Protein AF-A0A948B5E3-F1 (afdb_monomer_lite)

Sequence (560 aa):
MSPSAGPDILNFFEKRWRGAGVTIDPRTVNKNKPWPNALARTWRALGRATGRIPGGGRLARALTRAWLAYRSDVPVIVISGSSGKTTTCLLLQSLLAERFEVFGTRDNDNLDCHQHRHVLRLGFRRRRRQALVLEAGIQSTLNSARWNAAVVSDVLILTTIGHTHLQWLRDREGVFEQKRALLGGLKAGGTLLVNADDAFLRTLRGDTRAVTFGVEEEADFRAAGLEADALGVRFDMVRGGRVLARIECGLLGRHYVYPLLAAAACALLLELDADAIRQGLGQFCPAPSRVSVRREHGWTILDDTYSSNPEAAWAALEAMYLLEGRKIAVLGSMLELGERGPELHRDLGRRLARAFPDLHRLFGYAPLSEFILQGAVEAGFPRERTFQTDSKFELLSRLDDVLQAGDVVLVKGSNELALGDVVRRLGSPWFITPLDAMPSPRAVGAVGAYRIRDRRHAGIDLPAEPGTPVRAMADGTIEYAGRDGPYGRVIRIRHFTNTVSVYAHLDAILCRRGPVVMGQVIGRSGRTGIPTGLGDYDYPHLHVELRVNGVPQDPSTYWD

pLDDT: mean 83.16, std 17.23, range [22.97, 98.5]

Structure (mmCIF, N/CA/C/O backbone):
data_AF-A0A948B5E3-F1
#
_entry.id   AF-A0A948B5E3-F1
#
loop_
_atom_site.group_PDB
_atom_site.id
_atom_site.type_symbol
_atom_site.label_atom_id
_atom_site.label_alt_id
_atom_site.label_comp_id
_atom_site.label_asym_id
_atom_site.label_entity_id
_atom_site.label_seq_id
_atom_site.pdbx_PDB_ins_code
_atom_site.Cartn_x
_atom_site.Cartn_y
_atom_site.Cartn_z
_atom_site.occupancy
_atom_site.B_iso_or_equiv
_atom_site.auth_seq_id
_atom_site.auth_comp_id
_atom_site.auth_asym_id
_atom_site.auth_atom_id
_atom_site.pdbx_PDB_model_num
ATOM 1 N N . MET A 1 1 ? -28.996 26.344 27.707 1.00 25.39 1 MET A N 1
ATOM 2 C CA . MET A 1 1 ? -28.094 27.487 27.971 1.00 25.39 1 MET A CA 1
ATOM 3 C C . MET A 1 1 ? -26.838 27.306 27.131 1.00 25.39 1 MET A C 1
ATOM 5 O O . MET A 1 1 ? -26.156 26.306 27.297 1.00 25.39 1 MET A O 1
ATOM 9 N N . SER A 1 2 ? -26.587 28.185 26.158 1.00 22.97 2 SER A N 1
ATOM 10 C CA . SER A 1 2 ? -25.380 28.127 25.321 1.00 22.97 2 SER A CA 1
ATOM 11 C C . SER A 1 2 ? -24.144 28.499 26.151 1.00 22.97 2 SER A C 1
ATOM 13 O O . SER A 1 2 ? -24.188 29.552 26.790 1.00 22.97 2 SER A O 1
ATOM 15 N N . PRO A 1 3 ? -23.033 27.742 26.127 1.00 30.56 3 PRO A N 1
ATOM 16 C CA . PRO A 1 3 ? -21.810 28.194 26.770 1.00 30.56 3 PRO A CA 1
ATOM 17 C C . PRO A 1 3 ? -21.191 29.314 25.926 1.00 30.56 3 PRO A C 1
ATOM 19 O O . PRO A 1 3 ? -20.835 29.126 24.761 1.00 30.56 3 PRO A O 1
ATOM 22 N N . SER A 1 4 ? -21.081 30.499 26.516 1.00 32.44 4 SER A N 1
ATOM 23 C CA . SER A 1 4 ? -20.404 31.669 25.967 1.00 32.44 4 SER A CA 1
ATOM 24 C C . SER A 1 4 ? -18.883 31.459 25.941 1.00 32.44 4 SER A C 1
ATOM 26 O O . SER A 1 4 ? -18.162 31.975 26.788 1.00 32.44 4 SER A O 1
ATOM 28 N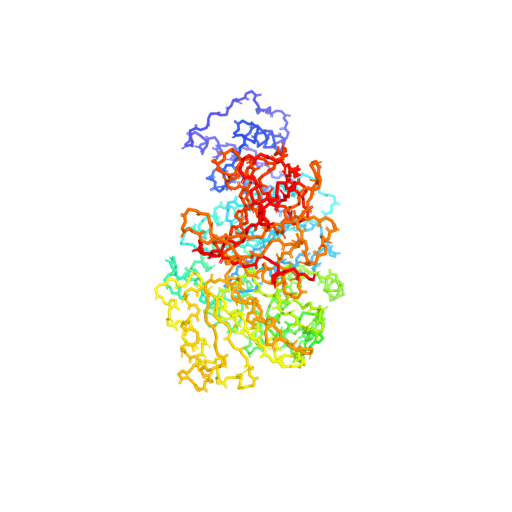 N . ALA A 1 5 ? -18.366 30.730 24.951 1.00 35.09 5 ALA A N 1
ATOM 29 C CA . ALA A 1 5 ? -16.924 30.553 24.719 1.00 35.09 5 ALA A CA 1
ATOM 30 C C . ALA A 1 5 ? -16.278 31.745 23.966 1.00 35.09 5 ALA A C 1
ATOM 32 O O . ALA A 1 5 ? -15.466 31.564 23.061 1.00 35.09 5 ALA A O 1
ATOM 33 N N . GLY A 1 6 ? -16.692 32.976 24.279 1.00 36.34 6 GLY A N 1
ATOM 34 C CA . GLY A 1 6 ? -16.311 34.191 23.542 1.00 36.34 6 GLY A CA 1
ATOM 35 C C . GLY A 1 6 ? -14.979 34.836 23.969 1.00 36.34 6 GLY A C 1
ATOM 36 O O . GLY A 1 6 ? -14.169 35.126 23.091 1.00 36.34 6 GLY A O 1
ATOM 37 N N . PRO A 1 7 ? -14.717 35.076 25.270 1.00 35.88 7 PRO A N 1
ATOM 38 C CA . PRO A 1 7 ? -13.573 35.903 25.688 1.00 35.88 7 PRO A CA 1
ATOM 39 C C . PRO A 1 7 ? -12.230 35.155 25.791 1.00 35.88 7 PRO A C 1
ATOM 41 O O . PRO A 1 7 ? -11.210 35.657 25.319 1.00 35.88 7 PRO A O 1
ATOM 44 N N . ASP A 1 8 ? -12.211 33.942 26.354 1.00 40.19 8 ASP A N 1
ATOM 45 C CA . ASP A 1 8 ? -10.954 33.236 26.672 1.00 40.19 8 ASP A CA 1
ATOM 46 C C . ASP A 1 8 ? -10.215 32.701 25.445 1.00 40.19 8 ASP A C 1
ATOM 48 O O . ASP A 1 8 ? -8.985 32.719 25.372 1.00 40.19 8 ASP A O 1
ATOM 52 N N . ILE A 1 9 ? -10.965 32.286 24.427 1.00 39.06 9 ILE A N 1
ATOM 53 C CA . ILE A 1 9 ? -10.403 31.834 23.157 1.00 39.06 9 ILE A CA 1
ATOM 54 C C . ILE A 1 9 ? -9.764 33.008 22.397 1.00 39.06 9 ILE A C 1
ATOM 56 O O . ILE A 1 9 ? -8.668 32.860 21.859 1.00 39.06 9 ILE A O 1
ATOM 60 N N . LEU A 1 10 ? -10.387 34.194 22.393 1.00 37.25 10 LEU A N 1
ATOM 61 C CA . LEU A 1 10 ? -9.821 35.392 21.756 1.00 37.25 10 LEU A CA 1
ATOM 62 C C . LEU A 1 10 ? -8.495 35.805 22.411 1.00 37.25 10 LEU A C 1
ATOM 64 O O . LEU A 1 10 ? -7.524 36.064 21.700 1.00 37.25 10 LEU A O 1
ATOM 68 N N . ASN A 1 11 ? -8.426 35.764 23.744 1.00 41.84 11 ASN A N 1
ATOM 69 C CA . ASN A 1 11 ? -7.204 36.046 24.501 1.00 41.84 11 ASN A CA 1
ATOM 70 C C . ASN A 1 11 ? -6.095 35.009 24.238 1.00 41.84 11 ASN A C 1
ATOM 72 O O . ASN A 1 11 ? -4.918 35.362 24.108 1.00 41.84 11 ASN A O 1
ATOM 76 N N . PHE A 1 12 ? -6.462 33.729 24.108 1.00 42.78 12 PHE A N 1
ATOM 77 C CA . PHE A 1 12 ? -5.533 32.658 23.738 1.00 42.78 12 PHE A CA 1
ATOM 78 C C . PHE A 1 12 ? -4.929 32.878 22.339 1.00 42.78 12 PHE A C 1
ATOM 80 O O . PHE A 1 12 ? -3.724 32.687 22.142 1.00 42.78 12 PHE A O 1
ATOM 87 N N . PHE A 1 13 ? -5.738 33.327 21.373 1.00 44.53 13 PHE A N 1
ATOM 88 C CA . PHE A 1 13 ? -5.291 33.590 20.004 1.00 44.53 13 PHE A CA 1
ATOM 89 C C . PHE A 1 13 ? -4.475 34.880 19.865 1.00 44.53 13 PHE A C 1
ATOM 91 O O . PHE A 1 13 ? -3.430 34.844 19.214 1.00 44.53 13 PHE A O 1
ATOM 98 N N . GLU A 1 14 ? -4.863 35.984 20.514 1.00 43.69 14 GLU A N 1
ATOM 99 C CA . GLU A 1 14 ? -4.081 37.233 20.495 1.00 43.69 14 GLU A CA 1
ATOM 100 C C . GLU A 1 14 ? -2.679 37.048 21.091 1.00 43.69 14 GLU A C 1
ATOM 102 O O . GLU A 1 14 ? -1.692 37.478 20.484 1.00 43.69 14 GLU A O 1
ATOM 107 N N . LYS A 1 15 ? -2.559 36.341 22.227 1.00 45.47 15 LYS A N 1
ATOM 108 C CA . LYS A 1 15 ? -1.251 36.033 22.833 1.00 45.47 15 LYS A CA 1
ATOM 109 C C . LYS A 1 15 ? -0.367 35.192 21.908 1.00 45.47 15 LYS A C 1
ATOM 111 O O . LYS A 1 15 ? 0.834 35.440 21.811 1.00 45.47 15 LYS A O 1
ATOM 116 N N . ARG A 1 16 ? -0.941 34.209 21.206 1.00 44.28 16 ARG A N 1
ATOM 117 C CA . ARG A 1 16 ? -0.178 33.270 20.365 1.00 44.28 16 ARG A CA 1
ATOM 118 C C . ARG A 1 16 ? 0.150 33.831 18.974 1.00 44.28 16 ARG A C 1
ATOM 120 O O . ARG A 1 16 ? 1.169 33.445 18.406 1.00 44.28 16 ARG A O 1
ATOM 127 N N . TRP A 1 17 ? -0.659 34.755 18.447 1.00 44.38 17 TRP A N 1
ATOM 128 C CA . TRP A 1 17 ? -0.398 35.465 17.185 1.00 44.38 17 TRP A CA 1
ATOM 129 C C . TRP A 1 17 ? 0.706 36.515 17.305 1.00 44.38 17 TRP A C 1
ATOM 131 O O . TRP A 1 17 ? 1.591 36.540 16.448 1.00 44.38 17 TRP A O 1
ATOM 141 N N . ARG A 1 18 ? 0.744 37.288 18.402 1.00 40.12 18 ARG A N 1
ATOM 142 C CA . ARG A 1 18 ? 1.868 38.206 18.674 1.00 40.12 18 ARG A CA 1
ATOM 143 C C . ARG A 1 18 ? 3.201 37.462 18.803 1.00 40.12 18 ARG A C 1
ATOM 145 O O . ARG A 1 18 ? 4.205 37.918 18.271 1.00 40.12 18 ARG A O 1
ATOM 152 N N . GLY A 1 19 ? 3.199 36.277 19.416 1.00 36.12 19 GLY A N 1
ATOM 153 C CA . GLY A 1 19 ? 4.393 35.429 19.533 1.00 36.12 19 GLY A CA 1
ATOM 154 C C . GLY A 1 19 ? 4.867 34.764 18.229 1.00 36.12 19 GLY A C 1
ATOM 155 O O . GLY A 1 19 ? 5.945 34.180 18.213 1.00 36.12 19 GLY A O 1
ATOM 156 N N . ALA A 1 20 ? 4.086 34.820 17.143 1.00 35.44 20 ALA A N 1
ATOM 157 C CA . ALA A 1 20 ? 4.414 34.194 15.857 1.00 35.44 20 ALA A CA 1
ATOM 158 C C . ALA A 1 20 ? 4.823 35.196 14.759 1.00 35.44 20 ALA A C 1
ATOM 160 O O . ALA A 1 20 ? 5.011 34.778 13.618 1.00 35.44 20 ALA A O 1
ATOM 161 N N . GLY A 1 21 ? 4.943 36.492 15.078 1.00 31.61 21 GLY A N 1
ATOM 162 C CA . GLY A 1 21 ? 5.344 37.534 14.121 1.00 31.61 21 GLY A CA 1
ATOM 163 C C . GLY A 1 21 ? 4.290 37.870 13.057 1.00 31.61 21 GLY A C 1
ATOM 164 O O . GLY A 1 21 ? 4.619 38.473 12.041 1.00 31.61 21 GLY A O 1
ATOM 165 N N . VAL A 1 22 ? 3.028 37.474 13.264 1.00 37.34 22 VAL A N 1
ATOM 166 C CA . VAL A 1 22 ? 1.923 37.732 12.328 1.00 37.34 22 VAL A CA 1
ATOM 167 C C . VAL A 1 22 ? 1.051 38.857 12.879 1.00 37.34 22 VAL A C 1
ATOM 169 O O . VAL A 1 22 ? 0.315 38.665 13.848 1.00 37.34 22 VAL A O 1
ATOM 172 N N . THR A 1 23 ? 1.105 40.028 12.247 1.00 34.66 23 THR A N 1
ATOM 173 C CA . THR A 1 23 ? 0.222 41.158 12.560 1.00 34.66 23 THR A CA 1
ATOM 174 C C . THR A 1 23 ? -1.084 40.990 11.792 1.00 34.66 23 THR A C 1
ATOM 176 O O . THR A 1 23 ? -1.103 41.043 10.564 1.00 34.66 23 THR A O 1
ATOM 179 N N . ILE A 1 24 ? -2.190 40.758 12.496 1.00 38.72 24 ILE A N 1
ATOM 180 C CA . ILE A 1 24 ? -3.513 40.704 11.866 1.00 38.72 24 ILE A CA 1
ATOM 181 C C . ILE A 1 24 ? -4.101 42.098 11.877 1.00 38.72 24 ILE A C 1
ATOM 183 O O . ILE A 1 24 ? -4.233 42.695 12.941 1.00 38.72 24 ILE A O 1
ATOM 187 N N . ASP A 1 25 ? -4.449 42.601 10.692 1.00 39.50 25 ASP A N 1
ATOM 188 C CA . ASP A 1 25 ? -5.142 43.876 10.558 1.00 39.50 25 ASP A CA 1
ATOM 189 C C . ASP A 1 25 ? -6.499 43.781 11.284 1.00 39.50 25 ASP A C 1
ATOM 191 O O . ASP A 1 25 ? -7.382 43.030 10.836 1.00 39.50 25 ASP A O 1
ATOM 195 N N . PRO A 1 26 ? -6.699 44.535 12.383 1.00 36.47 26 PRO A N 1
ATOM 196 C CA . PRO A 1 26 ? -7.938 44.525 13.155 1.00 36.47 26 PRO A CA 1
ATOM 197 C C . PRO A 1 26 ? -9.173 44.869 12.312 1.00 36.47 26 PRO A C 1
ATOM 199 O O . PRO A 1 26 ? -10.283 44.476 12.665 1.00 36.47 26 PRO A O 1
ATOM 202 N N . ARG A 1 27 ? -8.998 45.549 11.168 1.00 37.78 27 ARG A N 1
ATOM 203 C CA . ARG A 1 27 ? -10.082 45.910 10.239 1.00 37.78 27 ARG A CA 1
ATOM 204 C C . ARG A 1 27 ? -10.656 44.703 9.489 1.00 37.78 27 ARG A C 1
ATOM 206 O O . ARG A 1 27 ? -11.784 44.760 9.003 1.00 37.78 27 ARG A O 1
ATOM 213 N N . THR A 1 28 ? -9.924 43.588 9.415 1.00 38.66 28 THR A N 1
ATOM 214 C CA . THR A 1 28 ? -10.393 42.347 8.764 1.00 38.66 28 THR A CA 1
ATOM 215 C C . THR A 1 28 ? -11.278 41.486 9.675 1.00 38.66 28 THR A C 1
ATOM 217 O O . THR A 1 28 ? -12.103 40.697 9.194 1.00 38.66 28 THR A O 1
ATOM 220 N N . VAL A 1 29 ? -11.179 41.680 10.995 1.00 41.09 29 VAL A N 1
ATOM 221 C CA . VAL A 1 29 ? -11.957 40.972 12.018 1.00 41.09 29 VAL A CA 1
ATOM 222 C C . VAL A 1 29 ? -13.134 41.851 12.447 1.00 41.09 29 VAL A C 1
ATOM 224 O O . VAL A 1 29 ? -13.057 42.639 13.383 1.00 41.09 29 VAL A O 1
ATOM 227 N N . ASN A 1 30 ? -14.266 41.721 11.752 1.00 41.19 30 ASN A N 1
ATOM 228 C CA . ASN A 1 30 ? -15.499 42.400 12.166 1.00 41.19 30 ASN A CA 1
ATOM 229 C C . ASN A 1 30 ? -16.049 41.743 13.449 1.00 41.19 30 ASN A C 1
ATOM 231 O O . ASN A 1 30 ? -16.583 40.632 13.375 1.00 41.19 30 ASN A O 1
ATOM 235 N N . LYS A 1 31 ? -15.930 42.457 14.578 1.00 41.31 31 LYS A N 1
ATOM 236 C CA . LYS A 1 31 ? -16.370 42.060 15.930 1.00 41.31 31 LYS A CA 1
ATOM 237 C C . LYS A 1 31 ? -17.881 41.799 16.052 1.00 41.31 31 LYS A C 1
ATOM 239 O O . LYS A 1 31 ? -18.294 41.121 16.982 1.00 41.31 31 LYS A O 1
ATOM 244 N N . ASN A 1 32 ? -18.685 42.256 15.088 1.00 39.78 32 ASN A N 1
ATOM 245 C CA . ASN A 1 32 ? -20.147 42.123 15.093 1.00 39.78 32 ASN A CA 1
ATOM 246 C C . ASN A 1 32 ? -20.662 40.931 14.264 1.00 39.78 32 ASN A C 1
ATOM 248 O O . ASN A 1 32 ? -21.867 40.790 14.070 1.00 39.78 32 ASN A O 1
ATOM 252 N N . LYS A 1 33 ? -19.781 40.070 13.731 1.00 39.50 33 LYS A N 1
ATOM 253 C CA . LYS A 1 33 ? -20.186 38.818 13.067 1.00 39.50 33 LYS A CA 1
ATOM 254 C C . LYS A 1 33 ? -19.863 37.620 13.961 1.00 39.50 33 LYS A C 1
ATOM 256 O O . LYS A 1 33 ? -18.811 37.628 14.595 1.00 39.50 33 LYS A O 1
ATOM 261 N N . PRO A 1 34 ? -20.698 36.562 13.962 1.00 47.81 34 PRO A N 1
ATOM 262 C CA . PRO A 1 34 ? -20.430 35.372 14.760 1.00 47.81 34 PRO A CA 1
ATOM 263 C C . PRO A 1 34 ? -19.034 34.825 14.428 1.00 47.81 34 PRO A C 1
ATOM 265 O O . PRO A 1 34 ? -18.659 34.750 13.254 1.00 47.81 34 PRO A O 1
ATOM 268 N N . TRP A 1 35 ? -18.275 34.455 15.467 1.00 44.66 35 TRP A N 1
ATOM 269 C CA . TRP A 1 35 ? -16.871 34.004 15.437 1.00 44.66 35 TRP A CA 1
ATOM 270 C C . TRP A 1 35 ? -16.498 33.051 14.267 1.00 44.66 35 TRP A C 1
ATOM 272 O O . TRP A 1 35 ? -15.451 33.264 13.646 1.00 44.66 35 TRP A O 1
ATOM 282 N N . PRO A 1 36 ? -17.370 32.109 13.835 1.00 48.81 36 PRO A N 1
ATOM 283 C CA . PRO A 1 36 ? -17.174 31.292 12.627 1.00 48.81 36 PRO A CA 1
ATOM 284 C C . PRO A 1 36 ? -16.849 32.096 11.353 1.00 48.81 36 PRO A C 1
ATOM 286 O O . PRO A 1 36 ? -15.977 31.726 10.566 1.00 48.81 36 PRO A O 1
ATOM 289 N N . ASN A 1 37 ? -17.497 33.250 11.168 1.00 45.75 37 ASN A N 1
ATOM 290 C CA . ASN A 1 37 ? -17.307 34.119 10.004 1.00 45.75 37 ASN A CA 1
ATOM 291 C C . ASN A 1 37 ? -16.013 34.938 10.068 1.00 45.75 37 ASN A C 1
ATOM 293 O O . ASN A 1 37 ? -15.535 35.397 9.028 1.00 45.75 37 ASN A O 1
ATOM 297 N N . ALA A 1 38 ? -15.472 35.188 11.262 1.00 51.91 38 ALA A N 1
ATOM 298 C CA . ALA A 1 38 ? -14.181 35.849 11.439 1.00 51.91 38 ALA A CA 1
ATOM 299 C C . ALA A 1 38 ? -13.040 34.873 11.115 1.00 51.91 38 ALA A C 1
ATOM 301 O O . ALA A 1 38 ? -12.237 35.166 10.235 1.00 51.91 38 ALA A O 1
ATOM 302 N N . LEU A 1 39 ? -13.068 33.664 11.686 1.00 53.66 39 LEU A N 1
ATOM 303 C CA . LEU A 1 39 ? -12.127 32.573 11.397 1.00 53.66 39 LEU A CA 1
ATOM 304 C C . LEU A 1 39 ? -12.048 32.229 9.902 1.00 53.66 39 LEU A C 1
ATOM 306 O O . LEU A 1 39 ? -10.959 32.159 9.336 1.00 53.66 39 LEU A O 1
ATOM 310 N N . ALA A 1 40 ? -13.200 32.104 9.231 1.00 50.94 40 ALA A N 1
ATOM 311 C CA . ALA A 1 40 ? -13.260 31.835 7.791 1.00 50.94 40 ALA A CA 1
ATOM 312 C C . ALA A 1 40 ? -12.622 32.940 6.938 1.00 50.94 40 ALA A C 1
ATOM 314 O O . ALA A 1 40 ? -12.123 32.671 5.843 1.00 50.94 40 ALA A O 1
ATOM 315 N N . ARG A 1 41 ? -12.722 34.197 7.391 1.00 53.72 41 ARG A N 1
ATOM 316 C CA . ARG A 1 41 ? -12.168 35.364 6.698 1.00 53.72 41 ARG A CA 1
ATOM 317 C C . ARG A 1 41 ? -10.678 35.486 6.956 1.00 53.72 41 ARG A C 1
ATOM 319 O O . ARG A 1 41 ? -9.949 35.648 5.989 1.00 53.72 41 ARG A O 1
ATOM 326 N N . THR A 1 42 ? -10.225 35.311 8.195 1.00 55.91 42 THR A N 1
ATOM 327 C CA . THR A 1 42 ? -8.798 35.278 8.534 1.00 55.91 42 THR A CA 1
ATOM 328 C C . THR A 1 42 ? -8.088 34.144 7.799 1.00 55.91 42 THR A C 1
ATOM 330 O O . THR A 1 42 ? -7.020 34.357 7.241 1.00 55.91 42 THR A O 1
ATOM 333 N N . TRP A 1 43 ? -8.706 32.964 7.687 1.00 55.38 43 TRP A N 1
ATOM 334 C CA . TRP A 1 43 ? -8.132 31.834 6.953 1.00 55.38 43 TRP A CA 1
ATOM 335 C C . TRP A 1 43 ? -8.130 32.041 5.428 1.00 55.38 43 TRP A C 1
ATOM 337 O O . TRP A 1 43 ? -7.142 31.735 4.765 1.00 55.38 43 TRP A O 1
ATOM 347 N N . ARG A 1 44 ? -9.195 32.628 4.851 1.00 52.53 44 ARG A N 1
ATOM 348 C CA . ARG A 1 44 ? -9.214 33.036 3.429 1.00 52.53 44 ARG A CA 1
ATOM 349 C C . ARG A 1 44 ? -8.210 34.147 3.130 1.00 52.53 44 ARG A C 1
ATOM 351 O O . ARG A 1 44 ? -7.598 34.125 2.068 1.00 52.53 44 ARG A O 1
ATOM 358 N N . ALA A 1 45 ? -8.035 35.092 4.050 1.00 50.81 45 ALA A N 1
ATOM 359 C CA . ALA A 1 45 ? -7.038 36.148 3.952 1.00 50.81 45 ALA A CA 1
ATOM 360 C C . ALA A 1 45 ? -5.619 35.570 4.036 1.00 50.81 45 ALA A C 1
ATOM 362 O O . ALA A 1 45 ? -4.803 35.893 3.187 1.00 50.81 45 ALA A O 1
ATOM 363 N N . LEU A 1 46 ? -5.352 34.637 4.959 1.00 48.44 46 LEU A N 1
ATOM 364 C CA . LEU A 1 46 ? -4.078 33.912 5.054 1.00 48.44 46 LEU A CA 1
ATOM 365 C C . LEU A 1 46 ? -3.781 33.097 3.785 1.00 48.44 46 LEU A C 1
ATOM 367 O O . LEU A 1 46 ? -2.658 33.134 3.291 1.00 48.44 46 LEU A O 1
ATOM 371 N N . GLY A 1 47 ? -4.785 32.418 3.217 1.00 43.66 47 GLY A N 1
ATOM 372 C CA . GLY A 1 47 ? -4.648 31.676 1.959 1.00 43.66 47 GLY A CA 1
ATOM 373 C C . GLY A 1 47 ? -4.431 32.565 0.728 1.00 43.66 47 GLY A C 1
ATOM 374 O O . GLY A 1 47 ? -3.687 32.184 -0.169 1.00 43.66 47 GLY A O 1
ATOM 375 N N . ARG A 1 48 ? -5.038 33.761 0.689 1.00 38.84 48 ARG A N 1
ATOM 376 C CA . ARG A 1 48 ? -4.857 34.738 -0.402 1.00 38.84 48 ARG A CA 1
ATOM 377 C C . ARG A 1 48 ? -3.562 35.545 -0.282 1.00 38.84 48 ARG A C 1
ATOM 379 O O . ARG A 1 48 ? -2.960 35.841 -1.303 1.00 38.84 48 ARG A O 1
ATOM 386 N N . ALA A 1 49 ? -3.132 35.882 0.933 1.00 37.78 49 ALA A N 1
ATOM 387 C CA . ALA A 1 49 ? -1.949 36.709 1.177 1.00 37.78 49 ALA A CA 1
ATOM 388 C C . ALA A 1 49 ? -0.626 35.945 1.008 1.00 37.78 49 ALA A C 1
ATOM 390 O O . ALA A 1 49 ? 0.397 36.564 0.747 1.00 37.78 49 ALA A O 1
ATOM 391 N N . THR A 1 50 ? -0.628 34.616 1.154 1.00 38.97 50 THR A N 1
ATOM 392 C CA . THR A 1 50 ? 0.610 33.815 1.117 1.00 38.97 50 THR A CA 1
ATOM 393 C C . THR A 1 50 ? 0.812 33.024 -0.173 1.00 38.97 50 THR A C 1
ATOM 395 O O . THR A 1 50 ? 1.898 32.494 -0.380 1.00 38.97 50 THR A O 1
ATOM 398 N N . GLY A 1 51 ? -0.200 32.898 -1.046 1.00 34.09 51 GLY A N 1
ATOM 399 C CA . GLY A 1 51 ? -0.136 32.106 -2.292 1.00 34.09 51 GLY A CA 1
ATOM 400 C C . GLY A 1 51 ? 0.074 30.590 -2.102 1.00 34.09 51 GLY A C 1
ATOM 401 O O . GLY A 1 51 ? -0.251 29.802 -2.983 1.00 34.09 51 GLY A O 1
ATOM 402 N N . ARG A 1 52 ? 0.563 30.171 -0.934 1.00 37.91 52 ARG A N 1
ATOM 403 C CA . ARG A 1 52 ? 0.724 28.824 -0.392 1.00 37.91 52 ARG A CA 1
ATOM 404 C C . ARG A 1 52 ? 0.749 29.004 1.124 1.00 37.91 52 ARG A C 1
ATOM 406 O O . ARG A 1 52 ? 1.640 29.679 1.619 1.00 37.91 52 ARG A O 1
ATOM 413 N N . ILE A 1 53 ? -0.168 28.386 1.869 1.00 46.19 53 ILE A N 1
ATOM 414 C CA . ILE A 1 53 ? 0.079 28.135 3.297 1.00 46.19 53 ILE A CA 1
ATOM 415 C C . ILE A 1 53 ? 0.990 26.900 3.320 1.00 46.19 53 ILE A C 1
ATOM 417 O O . ILE A 1 53 ? 0.498 25.816 2.998 1.00 46.19 53 ILE A O 1
ATOM 421 N N . PRO A 1 54 ? 2.300 27.008 3.618 1.00 39.09 54 PRO A N 1
ATOM 422 C CA . PRO A 1 54 ? 3.156 25.834 3.674 1.00 39.09 54 PRO A CA 1
ATOM 423 C C . PRO A 1 54 ? 2.672 24.946 4.821 1.00 39.09 54 PRO A C 1
ATOM 425 O O . PRO A 1 54 ? 2.404 25.420 5.931 1.00 39.09 54 PRO A O 1
ATOM 428 N N . GLY A 1 55 ? 2.491 23.664 4.512 1.00 49.84 55 GLY A N 1
ATOM 429 C CA . GLY A 1 55 ? 1.851 22.692 5.381 1.00 49.84 55 GLY A CA 1
ATOM 430 C C . GLY A 1 55 ? 2.486 22.597 6.773 1.00 49.84 55 GLY A C 1
ATOM 431 O O . GLY A 1 55 ? 3.696 22.696 6.950 1.00 49.84 55 GLY A O 1
ATOM 432 N N . GLY A 1 56 ? 1.644 22.377 7.783 1.00 54.22 56 GLY A N 1
ATOM 433 C CA . GLY A 1 56 ? 2.105 21.961 9.111 1.00 54.22 56 GLY A CA 1
ATOM 434 C C . GLY A 1 56 ? 2.791 23.037 9.960 1.00 54.22 56 GLY A C 1
ATOM 435 O O . GLY A 1 56 ? 3.537 22.705 10.875 1.00 54.22 56 GLY A O 1
ATOM 436 N N . GLY A 1 57 ? 2.569 24.332 9.730 1.00 69.62 57 GLY A N 1
ATOM 437 C CA . GLY A 1 57 ? 3.035 25.373 10.659 1.00 69.62 57 GLY A CA 1
ATOM 438 C C . GLY A 1 57 ? 2.328 25.334 12.030 1.00 69.62 57 GLY A C 1
ATOM 439 O O . GLY A 1 57 ? 1.222 24.804 12.162 1.00 69.62 57 GLY A O 1
ATOM 440 N N . ARG A 1 58 ? 2.919 25.958 13.069 1.00 74.00 58 ARG A N 1
ATOM 441 C CA . ARG A 1 58 ? 2.288 26.102 14.409 1.00 74.00 58 ARG A CA 1
ATOM 442 C C . ARG A 1 58 ? 0.893 26.736 14.332 1.00 74.00 58 ARG A C 1
ATOM 444 O O . ARG A 1 58 ? -0.009 26.311 15.048 1.00 74.00 58 ARG A O 1
ATOM 451 N N . LEU A 1 59 ? 0.735 27.724 13.451 1.00 74.00 59 LEU A N 1
ATOM 452 C CA . LEU A 1 59 ? -0.521 28.428 13.208 1.00 74.00 59 LEU A CA 1
ATOM 453 C C . LEU A 1 59 ? -1.596 27.501 12.622 1.00 74.00 59 LEU A C 1
ATOM 455 O O . LEU A 1 59 ? -2.710 27.463 13.137 1.00 74.00 59 LEU A O 1
ATOM 459 N N . ALA A 1 60 ? -1.250 26.717 11.595 1.00 75.94 60 ALA A N 1
ATOM 460 C CA . ALA A 1 60 ? -2.184 25.793 10.960 1.00 75.94 60 ALA A CA 1
ATOM 461 C C . ALA A 1 60 ? -2.700 24.744 11.955 1.00 75.94 60 ALA A C 1
ATOM 463 O O . ALA A 1 60 ? -3.903 24.525 12.040 1.00 75.94 60 ALA A O 1
ATOM 464 N N . ARG A 1 61 ? -1.810 24.174 12.780 1.00 83.31 61 ARG A N 1
ATOM 465 C CA . ARG A 1 61 ? -2.197 23.224 13.836 1.00 83.31 61 ARG A CA 1
ATOM 466 C C . ARG A 1 61 ? -3.129 23.835 14.879 1.00 83.31 61 ARG A C 1
ATOM 468 O O . ARG A 1 61 ? -4.138 23.226 15.215 1.00 83.31 61 ARG A O 1
ATOM 475 N N . ALA A 1 62 ? -2.819 25.038 15.367 1.00 81.06 62 ALA A N 1
ATOM 476 C CA . ALA A 1 62 ? -3.653 25.716 16.362 1.00 81.06 62 ALA A CA 1
ATOM 477 C C . ALA A 1 62 ? -5.073 25.983 15.838 1.00 81.06 62 ALA A C 1
ATOM 479 O O . ALA A 1 62 ? -6.052 25.877 16.574 1.00 81.06 62 ALA A O 1
ATOM 480 N N . LEU A 1 63 ? -5.186 26.301 14.552 1.00 80.25 63 LEU A N 1
ATOM 481 C CA . LEU A 1 63 ? -6.461 26.571 13.904 1.00 80.25 63 LEU A CA 1
ATOM 482 C C . LEU A 1 63 ? -7.234 25.289 13.588 1.00 80.25 63 LEU A C 1
ATOM 484 O O . LEU A 1 63 ? -8.437 25.262 13.825 1.00 80.25 63 LEU A O 1
ATOM 488 N N . THR A 1 64 ? -6.559 24.209 13.177 1.00 84.81 64 THR A N 1
ATOM 489 C CA . THR A 1 64 ? -7.160 22.866 13.125 1.00 84.81 64 THR A CA 1
ATOM 490 C C . THR A 1 64 ? -7.755 22.485 14.480 1.00 84.81 64 THR A C 1
ATOM 492 O O . THR A 1 64 ? -8.925 22.118 14.558 1.00 84.81 64 THR A O 1
ATOM 495 N N . ARG A 1 65 ? -6.981 22.650 15.559 1.00 87.94 65 ARG A N 1
ATOM 496 C CA . ARG A 1 65 ? -7.400 22.326 16.927 1.00 87.94 65 ARG A CA 1
ATOM 497 C C . ARG A 1 65 ? -8.643 23.104 17.345 1.00 87.94 65 ARG A C 1
ATOM 499 O O . ARG A 1 65 ? -9.596 22.513 17.845 1.00 87.94 65 ARG A O 1
ATOM 506 N N . ALA A 1 66 ? -8.652 24.417 17.128 1.00 84.06 66 ALA A N 1
ATOM 507 C CA . ALA A 1 66 ? -9.806 25.243 17.472 1.00 84.06 66 ALA A CA 1
ATOM 508 C C . ALA A 1 66 ? -11.025 24.964 16.593 1.00 84.06 66 ALA A C 1
ATOM 510 O O . ALA A 1 66 ? -12.153 25.044 17.071 1.00 84.06 66 ALA A O 1
ATOM 511 N N . TRP A 1 67 ? -10.816 24.604 15.328 1.00 83.94 67 TRP A N 1
ATOM 512 C CA . TRP A 1 67 ? -11.908 24.208 14.454 1.00 83.94 67 TRP A CA 1
ATOM 513 C C . TRP A 1 67 ? -12.575 22.916 14.920 1.00 83.94 67 TRP A C 1
ATOM 515 O O . TRP A 1 67 ? -13.798 22.867 14.999 1.00 83.94 67 TRP A O 1
ATOM 525 N N . LEU A 1 68 ? -11.790 21.896 15.274 1.00 87.75 68 LEU A N 1
ATOM 526 C CA . LEU A 1 68 ? -12.317 20.649 15.831 1.00 87.75 68 LEU A CA 1
ATOM 527 C C . LEU A 1 68 ? -13.013 20.878 17.176 1.00 87.75 68 LEU A C 1
ATOM 529 O O . LEU A 1 68 ? -14.074 20.317 17.409 1.00 87.75 68 LEU A O 1
ATOM 533 N N . ALA A 1 69 ? -12.491 21.776 18.017 1.00 87.25 69 ALA A N 1
ATOM 534 C CA . ALA A 1 69 ? -13.176 22.174 19.247 1.00 87.25 69 ALA A CA 1
ATOM 535 C C . ALA A 1 69 ? -14.529 22.865 18.975 1.00 87.25 69 ALA A C 1
ATOM 537 O O . ALA A 1 69 ? -15.489 22.652 19.709 1.00 87.25 69 ALA A O 1
ATOM 538 N N . TYR A 1 70 ? -14.628 23.675 17.914 1.00 84.56 70 TYR A N 1
ATOM 539 C CA . TYR A 1 70 ? -15.891 24.282 17.477 1.00 84.56 70 TYR A CA 1
ATOM 540 C C . TYR A 1 70 ? -16.863 23.259 16.861 1.00 84.56 70 TYR A C 1
ATOM 542 O O . TYR A 1 70 ? -18.079 23.374 17.027 1.00 84.56 70 TYR A O 1
ATOM 550 N N . ARG A 1 71 ? -16.326 22.269 16.142 1.00 85.19 71 ARG A N 1
ATOM 551 C CA . ARG A 1 71 ? -17.048 21.141 15.540 1.00 85.19 71 ARG A CA 1
ATOM 552 C C . ARG A 1 71 ? -17.039 19.913 16.456 1.00 85.19 71 ARG A C 1
ATOM 554 O O . ARG A 1 71 ? -16.908 18.797 15.969 1.00 85.19 71 ARG A O 1
ATOM 561 N N . SER A 1 72 ? -17.201 20.110 17.765 1.00 86.44 72 SER A N 1
ATOM 562 C CA . SER A 1 72 ? -17.230 19.013 18.746 1.00 86.44 72 SER A CA 1
ATOM 563 C C . SER A 1 72 ? -18.407 18.047 18.559 1.00 86.44 72 SER A C 1
ATOM 565 O O . SER A 1 72 ? -18.434 16.990 19.178 1.00 86.44 72 SER A O 1
ATOM 567 N N . ASP A 1 73 ? -19.371 18.401 17.701 1.00 86.81 73 ASP A N 1
ATOM 568 C CA . ASP A 1 73 ? -20.453 17.536 17.228 1.00 86.81 73 ASP A CA 1
ATOM 569 C C . ASP A 1 73 ? -19.992 16.420 16.275 1.00 86.81 73 ASP A C 1
ATOM 571 O O . ASP A 1 73 ? -20.739 15.472 16.042 1.00 86.81 73 ASP A O 1
ATOM 575 N N . VAL A 1 74 ? -18.796 16.540 15.694 1.00 91.19 74 VAL A N 1
ATOM 576 C CA . VAL A 1 74 ? -18.278 15.619 14.679 1.00 91.19 74 VAL A CA 1
ATOM 577 C C . VAL A 1 74 ? -17.338 14.609 15.336 1.00 91.19 74 VAL A C 1
ATOM 579 O O . VAL A 1 74 ? -16.283 15.033 15.807 1.00 91.19 74 VAL A O 1
ATOM 582 N N . PRO A 1 75 ? -17.643 13.297 15.328 1.00 94.06 75 PRO A N 1
ATOM 583 C CA . PRO A 1 75 ? -16.687 12.284 15.754 1.00 94.06 75 PRO A CA 1
ATOM 584 C C . PRO A 1 75 ? -15.429 12.316 14.880 1.00 94.06 75 PRO A C 1
ATOM 586 O O . PRO A 1 75 ? -15.499 12.278 13.647 1.00 94.06 75 PRO A O 1
ATOM 589 N N . VAL A 1 76 ? -14.277 12.367 15.538 1.00 95.94 76 VAL A N 1
ATOM 590 C CA . VAL A 1 76 ? -12.940 12.359 14.955 1.00 95.94 76 VAL A CA 1
ATOM 591 C C . VAL A 1 76 ? -12.271 11.023 15.256 1.00 95.94 76 VAL A C 1
ATOM 593 O O . VAL A 1 76 ? -11.945 10.712 16.401 1.00 95.94 76 VAL A O 1
ATOM 596 N N . ILE A 1 77 ? -12.008 10.247 14.215 1.00 97.50 77 ILE A N 1
ATOM 597 C CA . ILE A 1 77 ? -11.309 8.970 14.288 1.00 97.50 77 ILE A CA 1
ATOM 598 C C . ILE A 1 77 ? -9.911 9.155 13.709 1.00 97.50 77 ILE A C 1
ATOM 600 O O . ILE A 1 77 ? -9.759 9.663 12.599 1.00 97.50 77 ILE A O 1
ATOM 604 N N . VAL A 1 78 ? -8.885 8.748 14.452 1.00 96.62 78 VAL A N 1
ATOM 605 C CA . VAL A 1 78 ? -7.488 8.765 14.002 1.00 96.62 78 VAL A CA 1
ATOM 606 C C . VAL A 1 78 ? -6.972 7.336 13.914 1.00 96.62 78 VAL A C 1
ATOM 608 O O . VAL A 1 78 ? -7.145 6.556 14.843 1.00 96.62 78 VAL A O 1
ATOM 611 N N . ILE A 1 79 ? -6.314 6.994 12.809 1.00 96.56 79 ILE A N 1
ATOM 612 C CA . ILE A 1 79 ? -5.788 5.651 12.546 1.00 96.56 79 ILE A CA 1
ATOM 613 C C . ILE A 1 79 ? -4.277 5.729 12.353 1.00 96.56 79 ILE A C 1
ATOM 615 O O . ILE A 1 79 ? -3.792 6.501 11.527 1.00 96.56 79 ILE A O 1
ATOM 619 N N . SER A 1 80 ? -3.518 4.901 13.071 1.00 94.69 80 SER A N 1
ATOM 620 C CA . SER A 1 80 ? -2.081 4.725 12.849 1.00 94.69 80 SER A CA 1
ATOM 621 C C . SER A 1 80 ? -1.648 3.257 12.965 1.00 94.69 80 SER A C 1
ATOM 623 O O . SER A 1 80 ? -2.426 2.362 13.286 1.00 94.69 80 SER A O 1
ATOM 625 N N . GLY A 1 81 ? -0.388 2.999 12.624 1.00 92.12 81 GLY A N 1
ATOM 626 C CA . GLY A 1 81 ? 0.229 1.668 12.569 1.00 92.12 81 GLY A CA 1
ATOM 627 C C . GLY A 1 81 ? 1.312 1.561 11.503 1.00 92.12 81 GLY A C 1
ATOM 628 O O . GLY A 1 81 ? 1.558 2.517 10.760 1.00 92.12 81 GLY A O 1
ATOM 629 N N . SER A 1 82 ? 2.024 0.446 11.443 1.00 89.62 82 SER A N 1
ATOM 630 C CA . SER A 1 82 ? 3.035 0.213 10.407 1.00 89.62 82 SER A CA 1
ATOM 631 C C . SER A 1 82 ? 2.371 -0.225 9.102 1.00 89.62 82 SER A C 1
ATOM 633 O O . SER A 1 82 ? 2.604 0.403 8.071 1.00 89.62 82 SER A O 1
ATOM 635 N N . SER A 1 83 ? 1.408 -1.147 9.170 1.00 86.44 83 SER A N 1
ATOM 636 C CA . SER A 1 83 ? 0.667 -1.671 8.011 1.00 86.44 83 SER A CA 1
ATOM 637 C C . SER A 1 83 ? -0.849 -1.521 8.202 1.00 86.44 83 SER A C 1
ATOM 639 O O . SER A 1 83 ? -1.309 -1.205 9.291 1.00 86.44 83 SER A O 1
ATOM 641 N N . GLY A 1 84 ? -1.644 -1.648 7.135 1.00 86.12 84 GLY A N 1
ATOM 642 C CA . GLY A 1 84 ? -3.117 -1.630 7.213 1.00 86.12 84 GLY A CA 1
ATOM 643 C C . GLY A 1 84 ? -3.791 -0.258 7.378 1.00 86.12 84 GLY A C 1
ATOM 644 O O . GLY A 1 84 ? -4.953 -0.136 7.017 1.00 86.12 84 GLY A O 1
ATOM 645 N N . LYS A 1 85 ? -3.075 0.790 7.814 1.00 90.06 85 LYS A N 1
ATOM 646 C CA . LYS A 1 85 ? -3.602 2.157 8.045 1.00 90.06 85 LYS A CA 1
ATOM 647 C C . LYS A 1 85 ? -4.570 2.686 6.976 1.00 90.06 85 LYS A C 1
ATOM 649 O O . LYS A 1 85 ? -5.723 2.968 7.286 1.00 90.06 85 LYS A O 1
ATOM 654 N N . THR A 1 86 ? -4.097 2.841 5.736 1.00 87.69 86 THR A N 1
ATOM 655 C CA . THR A 1 86 ? -4.894 3.410 4.636 1.00 87.69 86 THR A CA 1
ATOM 656 C C . THR A 1 86 ? -6.095 2.539 4.322 1.00 87.69 86 THR A C 1
ATOM 658 O O . THR A 1 86 ? -7.191 3.053 4.138 1.00 87.69 86 THR A O 1
ATOM 661 N N . THR A 1 87 ? -5.917 1.219 4.335 1.00 90.00 87 THR A N 1
ATOM 662 C CA . THR A 1 87 ? -7.012 0.272 4.132 1.00 90.00 87 THR A CA 1
ATOM 663 C C . THR A 1 87 ? -8.072 0.416 5.220 1.00 90.00 87 THR A C 1
ATOM 665 O O . THR A 1 87 ? -9.239 0.585 4.894 1.00 90.00 87 THR A O 1
ATOM 668 N N . THR A 1 88 ? -7.687 0.431 6.501 1.00 94.12 88 THR A N 1
ATOM 669 C CA . THR A 1 88 ? -8.612 0.656 7.624 1.00 94.12 88 THR A CA 1
ATOM 670 C C . THR A 1 88 ? -9.306 2.011 7.507 1.00 94.12 88 THR A C 1
ATOM 672 O O . THR A 1 88 ? -10.500 2.108 7.762 1.00 94.12 88 THR A O 1
ATOM 675 N N . CYS A 1 89 ? -8.579 3.052 7.092 1.00 93.00 89 CYS A N 1
ATOM 676 C CA . CYS A 1 89 ? -9.117 4.396 6.902 1.00 93.00 89 CYS A CA 1
ATOM 677 C C . CYS A 1 89 ? -10.197 4.429 5.820 1.00 93.00 89 CYS A C 1
ATOM 679 O O . CYS A 1 89 ? -11.285 4.942 6.066 1.00 93.00 89 CYS A O 1
ATOM 681 N N . LEU A 1 90 ? -9.932 3.848 4.649 1.00 91.62 90 LEU A N 1
ATOM 682 C CA . LEU A 1 90 ? -10.890 3.814 3.544 1.00 91.62 90 LEU A CA 1
ATOM 683 C C . LEU A 1 90 ? -12.070 2.880 3.832 1.00 91.62 90 LEU A C 1
ATOM 685 O O . LEU A 1 90 ? -13.205 3.247 3.542 1.00 91.62 90 LEU A O 1
ATOM 689 N N . LEU A 1 91 ? -11.823 1.721 4.454 1.00 93.75 91 LEU A N 1
ATOM 690 C CA . LEU A 1 91 ? -12.881 0.817 4.910 1.00 93.75 91 LEU A CA 1
ATOM 691 C C . LEU A 1 91 ? -13.810 1.544 5.876 1.00 93.75 91 LEU A C 1
ATOM 693 O O . LEU A 1 91 ? -15.007 1.614 5.629 1.00 93.75 91 LEU A O 1
ATOM 697 N N . LEU A 1 92 ? -13.264 2.159 6.928 1.00 95.38 92 LEU A N 1
ATOM 698 C CA . LEU A 1 92 ? -14.068 2.877 7.911 1.00 95.38 92 LEU A CA 1
ATOM 699 C C . LEU A 1 92 ? -14.826 4.052 7.284 1.00 95.38 92 LEU A C 1
ATOM 701 O O . LEU A 1 92 ? -15.978 4.280 7.638 1.00 95.38 92 LEU A O 1
ATOM 705 N N . GLN A 1 93 ? -14.223 4.773 6.332 1.00 93.62 93 GLN A N 1
ATOM 706 C CA . GLN A 1 93 ? -14.939 5.807 5.581 1.00 93.62 93 GLN A CA 1
ATOM 707 C C . GLN A 1 93 ? -16.132 5.233 4.805 1.00 93.62 93 GLN A C 1
ATOM 709 O O . GLN A 1 93 ? -17.196 5.847 4.824 1.00 93.62 93 GLN A O 1
ATOM 714 N N . SER A 1 94 ? -15.974 4.062 4.178 1.00 94.12 94 SER A N 1
ATOM 715 C CA . SER A 1 94 ? -17.052 3.354 3.472 1.00 94.12 94 SER A CA 1
ATOM 716 C C . SER A 1 94 ? -18.168 2.928 4.425 1.00 94.12 94 SER A C 1
ATOM 718 O O . SER A 1 94 ? -19.332 3.217 4.176 1.00 94.12 94 SER A O 1
ATOM 720 N N . LEU A 1 95 ? -17.820 2.323 5.568 1.00 95.31 95 LEU A N 1
ATOM 721 C CA . LEU A 1 95 ? -18.805 1.907 6.573 1.00 95.31 95 LEU A CA 1
ATOM 722 C C . LEU A 1 95 ? -19.585 3.106 7.122 1.00 95.31 95 LEU A C 1
ATOM 724 O O . LEU A 1 95 ? -20.812 3.091 7.170 1.00 95.31 95 LEU A O 1
ATOM 728 N N . LEU A 1 96 ? -18.882 4.171 7.515 1.00 94.62 96 LEU A N 1
ATOM 729 C CA . LEU A 1 96 ? -19.514 5.351 8.100 1.00 94.62 96 LEU A CA 1
ATOM 730 C C . LEU A 1 96 ? -20.370 6.130 7.093 1.00 94.62 96 LEU A C 1
ATOM 732 O O . LEU A 1 96 ? -21.281 6.836 7.525 1.00 94.62 96 LEU A O 1
ATOM 736 N N . ALA A 1 97 ? -20.138 5.998 5.782 1.00 93.19 97 ALA A N 1
ATOM 737 C CA . ALA A 1 97 ? -20.922 6.686 4.754 1.00 93.19 97 ALA A CA 1
ATOM 738 C C . ALA A 1 97 ? -22.422 6.321 4.779 1.00 93.19 97 ALA A C 1
ATOM 740 O O . ALA A 1 97 ? -23.253 7.141 4.387 1.00 93.19 97 ALA A O 1
ATOM 741 N N . GLU A 1 98 ? -22.782 5.156 5.330 1.00 93.25 98 GLU A N 1
ATOM 742 C CA . GLU A 1 98 ? -24.175 4.705 5.485 1.00 93.25 98 GLU A CA 1
ATOM 743 C C . GLU A 1 98 ? -25.002 5.545 6.474 1.00 93.25 98 GLU A C 1
ATOM 745 O O . GLU A 1 98 ? -26.238 5.546 6.450 1.00 93.25 98 GLU A O 1
ATOM 750 N N . ARG A 1 99 ? -24.337 6.256 7.392 1.00 90.44 99 ARG A N 1
ATOM 751 C CA . ARG A 1 99 ? -24.990 7.057 8.448 1.00 90.44 99 ARG A CA 1
ATOM 752 C C . ARG A 1 99 ? -24.455 8.485 8.543 1.00 90.44 99 ARG A C 1
ATOM 754 O O . ARG A 1 99 ? -25.133 9.357 9.093 1.00 90.44 99 ARG A O 1
ATOM 761 N N . PHE A 1 100 ? -23.266 8.739 8.004 1.00 91.12 100 PHE A N 1
ATOM 762 C CA . PHE A 1 100 ? -22.553 10.003 8.107 1.00 91.12 100 PHE A CA 1
ATOM 763 C C . PHE A 1 100 ? -22.158 10.543 6.731 1.00 91.12 100 PHE A C 1
ATOM 765 O O . PHE A 1 100 ? -21.828 9.816 5.804 1.00 91.12 100 PHE A O 1
ATOM 772 N N . GLU A 1 101 ? -22.107 11.864 6.612 1.00 91.62 101 GLU A N 1
ATOM 773 C CA . GLU A 1 101 ? -21.312 12.523 5.583 1.00 91.62 101 GLU A CA 1
ATOM 774 C C . GLU A 1 101 ? -19.844 12.512 6.041 1.00 91.62 101 GLU A C 1
ATOM 776 O O . GLU A 1 101 ? -19.454 13.240 6.960 1.00 91.62 101 GLU A O 1
ATOM 781 N N . VAL A 1 102 ? -19.045 11.630 5.440 1.00 91.00 102 VAL A N 1
ATOM 782 C CA . VAL A 1 102 ? -17.680 11.355 5.897 1.00 91.00 102 VAL A CA 1
ATOM 783 C C . VAL A 1 102 ? -16.658 12.245 5.197 1.00 91.00 102 VAL A C 1
ATOM 785 O O . VAL A 1 102 ? -16.624 12.374 3.972 1.00 91.00 102 VAL A O 1
ATOM 788 N N . PHE A 1 103 ? -15.770 12.824 5.996 1.00 89.31 103 PHE A N 1
ATOM 789 C CA . PHE A 1 103 ? -14.592 13.552 5.551 1.00 89.31 103 PHE A CA 1
ATOM 790 C C . PHE A 1 103 ? -13.353 12.828 6.056 1.00 89.31 103 PHE A C 1
ATOM 792 O O . PHE A 1 103 ? -13.365 12.251 7.139 1.00 89.31 103 PHE A O 1
ATOM 799 N N . GLY A 1 104 ? -12.256 12.871 5.311 1.00 84.75 104 GLY A N 1
ATOM 800 C CA . GLY A 1 104 ? -11.068 12.169 5.763 1.00 84.75 104 GLY A CA 1
ATOM 801 C C . GLY A 1 104 ? -9.886 12.224 4.826 1.00 84.75 104 GLY A C 1
ATOM 802 O O . GLY A 1 104 ? -9.954 12.841 3.752 1.00 84.75 104 GLY A O 1
ATOM 803 N N . THR A 1 105 ? -8.807 11.590 5.279 1.00 80.50 105 THR A N 1
ATOM 804 C CA . THR A 1 105 ? -7.588 11.384 4.498 1.00 80.50 105 THR A CA 1
ATOM 805 C C . THR A 1 105 ? -7.905 10.588 3.236 1.00 80.50 105 THR A C 1
ATOM 807 O O . THR A 1 105 ? -8.684 9.635 3.268 1.00 80.50 105 THR A O 1
ATOM 810 N N . ARG A 1 106 ? -7.307 10.998 2.116 1.00 73.06 106 ARG A N 1
ATOM 811 C CA . ARG A 1 106 ? -7.345 10.275 0.841 1.00 73.06 106 ARG A CA 1
ATOM 812 C C . ARG A 1 106 ? -5.908 10.043 0.388 1.00 73.06 106 ARG A C 1
ATOM 814 O O . ARG A 1 106 ? -5.082 10.938 0.556 1.00 73.06 106 ARG A O 1
ATOM 821 N N . ASP A 1 107 ? -5.637 8.869 -0.170 1.00 67.44 107 ASP A N 1
ATOM 822 C CA . ASP A 1 107 ? -4.328 8.490 -0.713 1.00 67.44 107 ASP A CA 1
ATOM 823 C C . ASP A 1 107 ? -3.173 8.724 0.285 1.00 67.44 107 ASP A C 1
ATOM 825 O O . ASP A 1 107 ? -3.253 8.292 1.436 1.00 67.44 107 ASP A O 1
ATOM 829 N N . ASN A 1 108 ? -2.096 9.403 -0.127 1.00 60.00 108 ASN A N 1
ATOM 830 C CA . ASN A 1 108 ? -0.917 9.671 0.704 1.00 60.00 108 ASN A CA 1
ATOM 831 C C . ASN A 1 108 ? -1.002 10.970 1.532 1.00 60.00 108 ASN A C 1
ATOM 833 O O . ASN A 1 108 ? 0.007 11.399 2.091 1.00 60.00 108 ASN A O 1
ATOM 837 N N . ASP A 1 109 ? -2.179 11.600 1.640 1.00 64.50 109 ASP A N 1
ATOM 838 C CA . ASP A 1 109 ? -2.383 12.877 2.352 1.00 64.50 109 ASP A CA 1
ATOM 839 C C . ASP A 1 109 ? -2.436 12.661 3.889 1.00 64.50 109 ASP A C 1
ATOM 841 O O . ASP A 1 109 ? -3.302 13.179 4.595 1.00 64.50 109 ASP A O 1
ATOM 845 N N . ASN A 1 110 ? -1.527 11.831 4.419 1.00 67.25 110 ASN A N 1
ATOM 846 C CA . ASN A 1 110 ? -1.515 11.310 5.793 1.00 67.25 110 ASN A CA 1
ATOM 847 C C . ASN A 1 110 ? -0.458 11.969 6.703 1.00 67.25 110 ASN A C 1
ATOM 849 O O . ASN A 1 110 ? -0.335 11.619 7.881 1.00 67.25 110 ASN A O 1
ATOM 853 N N . LEU A 1 111 ? 0.315 12.929 6.185 1.00 65.31 111 LEU A N 1
ATOM 854 C CA . LEU A 1 111 ? 1.260 13.701 6.993 1.00 65.31 111 LEU A CA 1
ATOM 855 C C . LEU A 1 111 ? 0.536 14.756 7.834 1.00 65.31 111 LEU A C 1
ATOM 857 O O . LEU A 1 111 ? -0.484 15.328 7.435 1.00 65.31 111 LEU A O 1
ATOM 861 N N . ASP A 1 112 ? 1.139 15.117 8.970 1.00 56.34 112 ASP A N 1
ATOM 862 C CA . ASP A 1 112 ? 0.595 16.144 9.867 1.00 56.34 112 ASP A CA 1
ATOM 863 C C . ASP A 1 112 ? 0.429 17.508 9.170 1.00 56.34 112 ASP A C 1
ATOM 865 O O . ASP A 1 112 ? -0.391 18.358 9.529 1.00 56.34 112 ASP A O 1
ATOM 869 N N . CYS A 1 113 ? 1.193 17.750 8.113 1.00 56.59 113 CYS A N 1
ATOM 870 C CA . CYS A 1 113 ? 1.085 18.981 7.362 1.00 56.59 113 CYS A CA 1
ATOM 871 C C . CYS A 1 113 ? -0.191 19.061 6.510 1.00 56.59 113 CYS A C 1
ATOM 873 O O . CYS A 1 113 ? -0.583 20.176 6.174 1.00 56.59 113 CYS A O 1
ATOM 875 N N . HIS A 1 114 ? -0.880 17.950 6.238 1.00 69.19 114 HIS A N 1
ATOM 876 C CA . HIS A 1 114 ? -2.010 17.864 5.308 1.00 69.19 114 HIS A CA 1
ATOM 877 C C . HIS A 1 114 ? -3.388 17.815 5.975 1.00 69.19 114 HIS A C 1
ATOM 879 O O . HIS A 1 114 ? -4.352 18.365 5.441 1.00 69.19 114 HIS A O 1
ATOM 885 N N . GLN A 1 115 ? -3.459 17.284 7.198 1.00 71.56 115 GLN A N 1
ATOM 886 C CA . GLN A 1 115 ? -4.682 17.099 7.997 1.00 71.56 115 GLN A CA 1
ATOM 887 C C . GLN A 1 115 ? -5.657 18.293 8.003 1.00 71.56 115 GLN A C 1
ATOM 889 O O . GLN A 1 115 ? -6.876 18.128 7.951 1.00 71.56 115 GLN A O 1
ATOM 894 N N . HIS A 1 116 ? -5.126 19.520 8.013 1.00 72.94 116 HIS A N 1
ATOM 895 C CA . HIS A 1 116 ? -5.924 20.744 8.037 1.00 72.94 116 HIS A CA 1
ATOM 896 C C . HIS A 1 116 ? -6.829 20.878 6.800 1.00 72.94 116 HIS A C 1
ATOM 898 O O . HIS A 1 116 ? -7.930 21.412 6.903 1.00 72.94 116 HIS A O 1
ATOM 904 N N . ARG A 1 117 ? -6.417 20.354 5.639 1.00 76.12 117 ARG A N 1
ATOM 905 C CA . ARG A 1 117 ? -7.208 20.386 4.399 1.00 76.12 117 ARG A CA 1
ATOM 906 C C . ARG A 1 117 ? -8.487 19.563 4.534 1.00 76.12 117 ARG A C 1
ATOM 908 O O . ARG A 1 117 ? -9.534 20.014 4.076 1.00 76.12 117 ARG A O 1
ATOM 915 N N . HIS A 1 118 ? -8.419 18.403 5.188 1.00 77.81 118 HIS A N 1
ATOM 916 C CA . HIS A 1 118 ? -9.581 17.539 5.423 1.00 77.81 118 HIS A CA 1
ATOM 917 C C . HIS A 1 118 ? -10.536 18.159 6.442 1.00 77.81 118 HIS A C 1
ATOM 919 O O . HIS A 1 118 ? -11.739 18.224 6.203 1.00 77.81 118 HIS A O 1
ATOM 925 N N . VAL A 1 119 ? -9.990 18.716 7.524 1.00 77.38 119 VAL A N 1
ATOM 926 C CA . VAL A 1 119 ? -10.768 19.377 8.583 1.00 77.38 119 VAL A CA 1
ATOM 927 C C . VAL A 1 119 ? -11.562 20.569 8.038 1.00 77.38 119 VAL A C 1
ATOM 929 O O . VAL A 1 119 ? -12.724 20.761 8.388 1.00 77.38 119 VAL A O 1
ATOM 932 N N . LEU A 1 120 ? -10.980 21.345 7.121 1.00 72.31 120 LEU A N 1
ATOM 933 C CA . LEU A 1 120 ? -11.666 22.484 6.504 1.00 72.31 120 LEU A CA 1
ATOM 934 C C . LEU A 1 120 ? -12.821 22.073 5.582 1.00 72.31 120 LEU A C 1
ATOM 936 O O . LEU A 1 120 ? -13.756 22.857 5.401 1.00 72.31 120 LEU A O 1
ATOM 940 N N . ARG A 1 121 ? -12.787 20.862 5.009 1.00 77.94 121 ARG A N 1
ATOM 941 C CA . ARG A 1 121 ? -13.872 20.364 4.149 1.00 77.94 121 ARG A CA 1
ATOM 942 C C . ARG A 1 121 ? -15.166 20.107 4.917 1.00 77.94 121 ARG A C 1
ATOM 944 O O . ARG A 1 121 ? -16.218 20.229 4.301 1.00 77.94 121 ARG A O 1
ATOM 951 N N . LEU A 1 122 ? -15.103 19.883 6.237 1.00 77.94 122 LEU A N 1
ATOM 952 C CA . LEU A 1 122 ? -16.288 19.785 7.106 1.00 77.94 122 LEU A CA 1
ATOM 953 C C . LEU A 1 122 ? -17.232 20.988 6.940 1.00 77.94 122 LEU A C 1
ATOM 955 O O . LEU A 1 122 ? -18.443 20.877 7.137 1.00 77.94 122 LEU A O 1
ATOM 959 N N . GLY A 1 123 ? -16.681 22.156 6.582 1.00 72.81 123 GLY A N 1
ATOM 960 C CA . GLY A 1 123 ? -17.444 23.377 6.369 1.00 72.81 123 GLY A CA 1
ATOM 961 C C . GLY A 1 123 ? -18.215 23.830 7.616 1.00 72.81 123 GLY A C 1
ATOM 962 O O . GLY A 1 123 ? -17.996 23.365 8.733 1.00 72.81 123 GLY A O 1
ATOM 963 N N . PHE A 1 124 ? -19.129 24.783 7.429 1.00 70.06 124 PHE A N 1
ATOM 964 C CA . PHE A 1 124 ? -19.965 25.327 8.512 1.00 70.06 124 PHE A CA 1
ATOM 965 C C . PHE A 1 124 ? -21.371 24.716 8.569 1.00 70.06 124 PHE A C 1
ATOM 967 O O . PHE A 1 124 ? -22.137 25.007 9.484 1.00 70.06 124 PHE A O 1
ATOM 974 N N . ARG A 1 125 ? -21.759 23.938 7.555 1.00 69.12 125 ARG A N 1
ATOM 975 C CA . ARG A 1 125 ? -23.125 23.422 7.421 1.00 69.12 125 ARG A CA 1
ATOM 976 C C . ARG A 1 125 ? -23.288 22.168 8.282 1.00 69.12 125 ARG A C 1
ATOM 978 O O . ARG A 1 125 ? -22.446 21.287 8.232 1.00 69.12 125 ARG A O 1
ATOM 985 N N . ARG A 1 126 ? -24.400 22.084 9.019 1.00 71.44 126 ARG A N 1
ATOM 986 C CA . ARG A 1 126 ? -24.757 20.966 9.917 1.00 71.44 126 ARG A CA 1
ATOM 987 C C . ARG A 1 126 ? -25.982 20.182 9.423 1.00 71.44 126 ARG A C 1
ATOM 989 O O . ARG A 1 126 ? -26.881 19.878 10.194 1.00 71.44 126 ARG A O 1
ATOM 996 N N . ARG A 1 127 ? -26.098 19.960 8.108 1.00 63.84 127 ARG A N 1
ATOM 997 C CA . ARG A 1 127 ? -27.329 19.397 7.508 1.00 63.84 127 ARG A CA 1
ATOM 998 C C . ARG A 1 127 ? -27.442 17.875 7.616 1.00 63.84 127 ARG A C 1
ATOM 1000 O O . ARG A 1 127 ? -28.549 17.360 7.539 1.00 63.84 127 ARG A O 1
ATOM 1007 N N . ARG A 1 128 ? -26.321 17.174 7.774 1.00 76.69 128 ARG A N 1
ATOM 1008 C CA . ARG A 1 128 ? -26.243 15.728 8.012 1.00 76.69 128 ARG A CA 1
ATOM 1009 C C . ARG A 1 128 ? -25.303 15.474 9.185 1.00 76.69 128 ARG A C 1
ATOM 1011 O O . ARG A 1 128 ? -24.476 16.336 9.490 1.00 76.69 128 ARG A O 1
ATOM 1018 N N . ARG A 1 129 ? -25.429 14.313 9.838 1.00 87.75 129 ARG A N 1
ATOM 1019 C CA . ARG A 1 129 ? -24.393 13.844 10.768 1.00 87.75 129 ARG A CA 1
ATOM 1020 C C . ARG A 1 129 ? -23.101 13.705 9.969 1.00 87.75 129 ARG A C 1
ATOM 1022 O O . ARG A 1 129 ? -23.125 13.138 8.883 1.00 87.75 129 ARG A O 1
ATOM 1029 N N . GLN A 1 130 ? -22.011 14.276 10.461 1.00 91.56 130 GLN A N 1
ATOM 1030 C CA . GLN A 1 130 ? -20.710 14.241 9.792 1.00 91.56 130 GLN A CA 1
ATOM 1031 C C . GLN A 1 130 ? -19.746 13.411 10.626 1.00 91.56 130 GLN A C 1
ATOM 1033 O O . GLN A 1 130 ? -19.899 13.370 11.841 1.00 91.56 130 GLN A O 1
ATOM 1038 N N . ALA A 1 131 ? -18.755 12.793 9.995 1.00 93.75 131 ALA A N 1
ATOM 1039 C CA . ALA A 1 131 ? -17.656 12.122 10.683 1.00 93.75 131 ALA A CA 1
ATOM 1040 C C . ALA A 1 131 ? -16.328 12.498 10.023 1.00 93.75 131 ALA A C 1
ATOM 1042 O O . ALA A 1 131 ? -16.283 12.765 8.819 1.00 93.75 131 ALA A O 1
ATOM 1043 N N . LEU A 1 132 ? -15.251 12.530 10.806 1.00 94.12 132 LEU A N 1
ATOM 1044 C CA . LEU A 1 132 ? -13.906 12.815 10.323 1.00 94.12 132 LEU A CA 1
ATOM 1045 C C . LEU A 1 132 ? -12.988 11.616 10.580 1.00 94.12 132 LEU A C 1
ATOM 1047 O O . LEU A 1 132 ? -12.722 11.292 11.730 1.00 94.12 132 LEU A O 1
ATOM 1051 N N . VAL A 1 133 ? -12.460 10.999 9.523 1.00 95.19 133 VAL A N 1
ATOM 1052 C CA . VAL A 1 133 ? -11.535 9.856 9.605 1.00 95.19 133 VAL A CA 1
ATOM 1053 C C . VAL A 1 133 ? -10.161 10.268 9.081 1.00 95.19 133 VAL A C 1
ATOM 1055 O O . VAL A 1 133 ? -10.000 10.590 7.905 1.00 95.19 133 VAL A O 1
ATOM 1058 N N . LEU A 1 134 ? -9.152 10.286 9.944 1.00 93.31 134 LEU A N 1
ATOM 1059 C CA . LEU A 1 134 ? -7.804 10.739 9.612 1.00 93.31 134 LEU A CA 1
ATOM 1060 C C . LEU A 1 134 ? -6.801 9.593 9.711 1.00 93.31 134 LEU A C 1
ATOM 1062 O O . LEU A 1 134 ? -6.731 8.894 10.720 1.00 93.31 134 LEU A O 1
ATOM 1066 N N . GLU A 1 135 ? -5.971 9.448 8.684 1.00 92.44 135 GLU A N 1
ATOM 1067 C CA . GLU A 1 135 ? -4.799 8.581 8.738 1.00 92.44 135 GLU A CA 1
ATOM 1068 C C . GLU A 1 135 ? -3.597 9.378 9.258 1.00 92.44 135 GLU A C 1
ATOM 1070 O O . GLU A 1 135 ? -3.185 10.360 8.641 1.00 92.44 135 GLU A O 1
ATOM 1075 N N . ALA A 1 136 ? -3.016 8.939 10.374 1.00 89.81 136 ALA A N 1
ATOM 1076 C CA . ALA A 1 136 ? -1.822 9.530 10.959 1.00 89.81 136 ALA A CA 1
ATOM 1077 C C . ALA A 1 136 ? -0.557 8.772 10.535 1.00 89.81 136 ALA A C 1
ATOM 1079 O O . ALA A 1 136 ? -0.181 7.749 11.127 1.00 89.81 136 ALA A O 1
ATOM 1080 N N . GLY A 1 137 ? 0.126 9.312 9.522 1.00 85.88 137 GLY A N 1
ATOM 1081 C CA . GLY A 1 137 ? 1.478 8.923 9.130 1.00 85.88 137 GLY A CA 1
ATOM 1082 C C . GLY A 1 137 ? 2.507 9.392 10.162 1.00 85.88 137 GLY A C 1
ATOM 1083 O O . GLY A 1 137 ? 2.588 10.580 10.484 1.00 85.88 137 GLY A O 1
ATOM 1084 N N . ILE A 1 138 ? 3.294 8.452 10.691 1.00 81.94 138 ILE A N 1
ATOM 1085 C CA . ILE A 1 138 ? 4.339 8.700 11.693 1.00 81.94 138 ILE A CA 1
ATOM 1086 C C . ILE A 1 138 ? 5.662 8.214 11.116 1.00 81.94 138 ILE A C 1
ATOM 1088 O O . ILE A 1 138 ? 5.920 7.014 11.133 1.00 81.94 138 ILE A O 1
ATOM 1092 N N . GLN A 1 139 ? 6.459 9.149 10.600 1.00 79.50 139 GLN A N 1
ATOM 1093 C CA . GLN A 1 139 ? 7.745 8.869 9.951 1.00 79.50 139 GLN A CA 1
ATOM 1094 C C . GLN A 1 139 ? 8.938 9.204 10.851 1.00 79.50 139 GLN A C 1
ATOM 1096 O O . GLN A 1 139 ? 10.017 8.655 10.694 1.00 79.50 139 GLN A O 1
ATOM 1101 N N . SER A 1 140 ? 8.754 10.124 11.796 1.00 79.50 140 SER A N 1
ATOM 1102 C CA . SER A 1 140 ? 9.802 10.668 12.654 1.00 79.50 140 SER A CA 1
ATOM 1103 C C . SER A 1 140 ? 9.281 10.927 14.063 1.00 79.50 140 SER A C 1
ATOM 1105 O O . SER A 1 140 ? 8.072 11.004 14.305 1.00 79.50 140 SER A O 1
ATOM 1107 N N . THR A 1 141 ? 10.214 11.168 14.982 1.00 79.12 141 THR A N 1
ATOM 1108 C CA . THR A 1 141 ? 9.931 11.461 16.392 1.00 79.12 141 THR A CA 1
ATOM 1109 C C . THR A 1 141 ? 9.148 12.755 16.628 1.00 79.12 141 THR A C 1
ATOM 1111 O O . THR A 1 141 ? 8.600 12.972 17.705 1.00 79.12 141 THR A O 1
ATOM 1114 N N . LEU A 1 142 ? 9.059 13.632 15.622 1.00 77.62 142 LEU A N 1
ATOM 1115 C CA . LEU A 1 142 ? 8.337 14.899 15.727 1.00 77.62 142 LEU A CA 1
ATOM 1116 C C . LEU A 1 142 ? 6.865 14.791 15.312 1.00 77.62 142 LEU A C 1
ATOM 1118 O O . LEU A 1 142 ? 6.081 15.686 15.640 1.00 77.62 142 LEU A O 1
ATOM 1122 N N . ASN A 1 143 ? 6.470 13.757 14.560 1.00 82.56 143 ASN A N 1
ATOM 1123 C CA . ASN A 1 143 ? 5.135 13.715 13.956 1.00 82.56 143 ASN A CA 1
ATOM 1124 C C . ASN A 1 143 ? 4.032 13.532 15.002 1.00 82.56 143 ASN A C 1
ATOM 1126 O O . ASN A 1 143 ? 3.017 14.221 14.926 1.00 82.56 143 ASN A O 1
ATOM 1130 N N . SER A 1 144 ? 4.239 12.671 15.999 1.00 83.94 144 SER A N 1
ATOM 1131 C CA . SER A 1 144 ? 3.264 12.391 17.063 1.00 83.94 144 SER A CA 1
ATOM 1132 C C . SER A 1 144 ? 2.887 13.658 17.841 1.00 83.94 144 SER A C 1
ATOM 1134 O O . SER A 1 144 ? 1.712 14.007 17.958 1.00 83.94 144 SER A O 1
ATOM 1136 N N . ALA A 1 145 ? 3.886 14.434 18.268 1.00 84.31 145 ALA A N 1
ATOM 1137 C CA . ALA A 1 145 ? 3.686 15.713 18.945 1.00 84.31 145 ALA A CA 1
ATOM 1138 C C . ALA A 1 145 ? 2.937 16.731 18.067 1.00 84.31 145 ALA A C 1
ATOM 1140 O O . ALA A 1 145 ? 2.097 17.491 18.556 1.00 84.31 145 ALA A O 1
ATOM 1141 N N . ARG A 1 146 ? 3.212 16.753 16.756 1.00 86.69 146 ARG A N 1
ATOM 1142 C CA . ARG A 1 146 ? 2.519 17.641 15.808 1.00 86.69 146 ARG A CA 1
ATOM 1143 C C . ARG A 1 146 ? 1.065 17.225 15.589 1.00 86.69 146 ARG A C 1
ATOM 1145 O O . ARG A 1 146 ? 0.212 18.112 15.542 1.00 86.69 146 ARG A O 1
ATOM 1152 N N . TRP A 1 147 ? 0.784 15.928 15.506 1.00 89.56 147 TRP A N 1
ATOM 1153 C CA . TRP A 1 147 ? -0.576 15.387 15.474 1.00 89.56 147 TRP A CA 1
ATOM 1154 C C . TRP A 1 147 ? -1.344 15.770 16.737 1.00 89.56 147 TRP A C 1
ATOM 1156 O O . TRP A 1 147 ? -2.372 16.438 16.639 1.00 89.56 147 TRP A O 1
ATOM 1166 N N . ASN A 1 148 ? -0.791 15.488 17.918 1.00 89.81 148 ASN A N 1
ATOM 1167 C CA . ASN A 1 148 ? -1.426 15.800 19.203 1.00 89.81 148 ASN A CA 1
ATOM 1168 C C . ASN A 1 148 ? -1.672 17.298 19.404 1.00 89.81 148 ASN A C 1
ATOM 1170 O O . ASN A 1 148 ? -2.653 17.696 20.029 1.00 89.81 148 ASN A O 1
ATOM 1174 N N . ALA A 1 149 ? -0.801 18.158 18.870 1.00 85.50 149 ALA A N 1
ATOM 1175 C CA . ALA A 1 149 ? -0.995 19.604 18.924 1.00 85.50 149 ALA A CA 1
ATOM 1176 C C . ALA A 1 149 ? -2.148 20.095 18.029 1.00 85.50 149 ALA A C 1
ATOM 1178 O O . ALA A 1 149 ? -2.666 21.190 18.255 1.00 85.50 149 ALA A O 1
ATOM 1179 N N . ALA A 1 150 ? -2.532 19.327 17.007 1.00 86.56 150 ALA A N 1
ATOM 1180 C CA . ALA A 1 150 ? -3.523 19.720 16.009 1.00 86.56 150 ALA A CA 1
ATOM 1181 C C . ALA A 1 150 ? -4.878 19.037 16.203 1.00 86.56 150 ALA A C 1
ATOM 1183 O O . ALA A 1 150 ? -5.911 19.690 16.100 1.00 86.56 150 ALA A O 1
ATOM 1184 N N . VAL A 1 151 ? -4.876 17.736 16.475 1.00 90.88 151 VAL A N 1
ATOM 1185 C CA . VAL A 1 151 ? -6.063 16.885 16.435 1.00 90.88 151 VAL A CA 1
ATOM 1186 C C . VAL A 1 151 ? -6.326 16.314 17.820 1.00 90.88 151 VAL A C 1
ATOM 1188 O O . VAL A 1 151 ? -5.413 15.838 18.491 1.00 90.88 151 VAL A O 1
ATOM 1191 N N . VAL A 1 152 ? -7.587 16.398 18.239 1.00 92.62 152 VAL A N 1
ATOM 1192 C CA . VAL A 1 152 ? -8.122 15.612 19.353 1.00 92.62 152 VAL A CA 1
ATOM 1193 C C . VAL A 1 152 ? -9.062 14.596 18.747 1.00 92.62 152 VAL A C 1
ATOM 1195 O O . VAL A 1 152 ? -9.952 14.987 17.997 1.00 92.62 152 VAL A O 1
ATOM 1198 N N . SER A 1 153 ? -8.834 13.324 19.041 1.00 95.56 153 SER A N 1
ATOM 1199 C CA . SER A 1 153 ? -9.639 12.218 18.531 1.00 95.56 153 SER A CA 1
ATOM 1200 C C . SER A 1 153 ? -10.623 11.712 19.577 1.00 95.56 153 SER A C 1
ATOM 1202 O O . SER A 1 153 ? -10.343 11.740 20.778 1.00 95.56 153 SER A O 1
ATOM 1204 N N . ASP A 1 154 ? -11.772 11.247 19.105 1.00 96.88 154 ASP A N 1
ATOM 1205 C CA . ASP A 1 154 ? -12.753 10.486 19.866 1.00 96.88 154 ASP A CA 1
ATOM 1206 C C . ASP A 1 154 ? -12.383 9.004 19.920 1.00 96.88 154 ASP A C 1
ATOM 1208 O O . ASP A 1 154 ? -12.547 8.368 20.962 1.00 96.88 154 ASP A O 1
ATOM 1212 N N . VAL A 1 155 ? -11.849 8.489 18.808 1.00 97.81 155 VAL A N 1
ATOM 1213 C CA . VAL A 1 155 ? -11.340 7.123 18.676 1.00 97.81 155 VAL A CA 1
ATOM 1214 C C . VAL A 1 155 ? -9.937 7.160 18.075 1.00 97.81 155 VAL A C 1
ATOM 1216 O O . VAL A 1 155 ? -9.721 7.780 17.031 1.00 97.81 155 VAL A O 1
ATOM 1219 N N . LEU A 1 156 ? -8.988 6.476 18.711 1.00 97.69 156 LEU A N 1
ATOM 1220 C CA . LEU A 1 156 ? -7.648 6.232 18.177 1.00 97.69 156 LEU A CA 1
ATOM 1221 C C . LEU A 1 156 ? -7.498 4.741 17.874 1.00 97.69 156 LEU A C 1
ATOM 1223 O O . LEU A 1 156 ? -7.579 3.928 18.786 1.00 97.69 156 LEU A O 1
ATOM 1227 N N . ILE A 1 157 ? -7.248 4.388 16.615 1.00 98.00 157 ILE A N 1
ATOM 1228 C CA . ILE A 1 157 ? -7.017 3.009 16.178 1.00 98.00 157 ILE A CA 1
ATOM 1229 C C . ILE A 1 157 ? -5.522 2.797 15.941 1.00 98.00 157 ILE A C 1
ATOM 1231 O O . ILE A 1 157 ? -4.917 3.493 15.121 1.00 98.00 157 ILE A O 1
ATOM 1235 N N . LEU A 1 158 ? -4.931 1.810 16.613 1.00 96.69 158 LEU A N 1
ATOM 1236 C CA . LEU A 1 158 ? -3.571 1.342 16.352 1.00 96.69 158 LEU A CA 1
ATOM 1237 C C . LEU A 1 158 ? -3.625 -0.068 15.756 1.00 96.69 158 LEU A C 1
ATOM 1239 O O . LEU A 1 158 ? -4.091 -1.009 16.394 1.00 96.69 158 LEU A O 1
ATOM 1243 N N . THR A 1 159 ? -3.162 -0.194 14.512 1.00 94.44 159 THR A N 1
ATOM 1244 C CA . THR A 1 159 ? -3.292 -1.421 13.706 1.00 94.44 159 THR A CA 1
ATOM 1245 C C . THR A 1 159 ? -2.172 -2.431 13.962 1.00 94.44 159 THR A C 1
ATOM 1247 O O . THR A 1 159 ? -2.450 -3.527 14.427 1.00 94.44 159 THR A O 1
ATOM 1250 N N . THR A 1 160 ? -0.911 -2.098 13.673 1.00 93.94 160 THR A N 1
ATOM 1251 C CA . THR A 1 160 ? 0.255 -2.979 13.917 1.00 93.94 160 THR A CA 1
ATOM 1252 C C . THR A 1 160 ? 1.544 -2.188 14.157 1.00 93.94 160 THR A C 1
ATOM 1254 O O . THR A 1 160 ? 1.629 -1.014 13.777 1.00 93.94 160 THR A O 1
ATOM 1257 N N . ILE A 1 161 ? 2.563 -2.841 14.728 1.00 94.12 161 ILE A N 1
ATOM 1258 C CA . ILE A 1 161 ? 3.944 -2.372 14.914 1.00 94.12 161 ILE A CA 1
ATOM 1259 C C . ILE A 1 161 ? 4.922 -3.317 14.190 1.00 94.12 161 ILE A C 1
ATOM 1261 O O . ILE A 1 161 ? 5.394 -4.330 14.717 1.00 94.12 161 ILE A O 1
ATOM 1265 N N . GLY A 1 162 ? 5.262 -2.937 12.962 1.00 89.88 162 GLY A N 1
ATOM 1266 C CA . GLY A 1 162 ? 6.254 -3.595 12.099 1.00 89.88 162 GLY A CA 1
ATOM 1267 C C . GLY A 1 162 ? 7.452 -2.704 11.757 1.00 89.88 162 GLY A C 1
ATOM 1268 O O . GLY A 1 162 ? 7.538 -1.560 12.218 1.00 89.88 162 GLY A O 1
ATOM 1269 N N . HIS A 1 163 ? 8.348 -3.218 10.911 1.00 88.62 163 HIS A N 1
ATOM 1270 C CA . HIS A 1 163 ? 9.598 -2.563 10.507 1.00 88.62 163 HIS A CA 1
ATOM 1271 C C . HIS A 1 163 ? 9.359 -1.459 9.462 1.00 88.62 163 HIS A C 1
ATOM 1273 O O . HIS A 1 163 ? 9.432 -1.687 8.258 1.00 88.62 163 HIS A O 1
ATOM 1279 N N . THR A 1 164 ? 9.076 -0.238 9.917 1.00 84.19 164 THR A N 1
ATOM 1280 C CA . THR A 1 164 ? 8.827 0.925 9.047 1.00 84.19 164 THR A CA 1
ATOM 1281 C C . THR A 1 164 ? 9.570 2.147 9.569 1.00 84.19 164 THR A C 1
ATOM 1283 O O . THR A 1 164 ? 9.669 2.325 10.782 1.00 84.19 164 THR A O 1
ATOM 1286 N N . HIS A 1 165 ? 10.048 3.015 8.673 1.00 84.56 165 HIS A N 1
ATOM 1287 C CA . HIS A 1 165 ? 10.700 4.284 9.036 1.00 84.56 165 HIS A CA 1
ATOM 1288 C C . HIS A 1 165 ? 11.880 4.135 10.020 1.00 84.56 165 HIS A C 1
ATOM 1290 O O . HIS A 1 165 ? 12.197 5.060 10.774 1.00 84.56 165 HIS A O 1
ATOM 1296 N N . LEU A 1 166 ? 12.552 2.980 10.018 1.00 86.12 166 LEU A N 1
ATOM 1297 C CA . LEU A 1 166 ? 13.623 2.657 10.965 1.00 86.12 166 LEU A CA 1
ATOM 1298 C C . LEU A 1 166 ? 14.822 3.595 10.817 1.00 86.12 166 LEU A C 1
ATOM 1300 O O . LEU A 1 166 ? 15.513 3.868 11.789 1.00 86.12 166 LEU A O 1
ATOM 1304 N N . GLN A 1 167 ? 15.016 4.188 9.640 1.00 83.06 167 GLN A N 1
ATOM 1305 C CA . GLN A 1 167 ? 16.045 5.211 9.445 1.00 83.06 167 GLN A CA 1
ATOM 1306 C C . GLN A 1 167 ? 15.881 6.452 10.339 1.00 83.06 167 GLN A C 1
ATOM 1308 O O . GLN A 1 167 ? 16.860 7.136 10.620 1.00 83.06 167 GLN A O 1
ATOM 1313 N N . TRP A 1 168 ? 14.666 6.737 10.818 1.00 85.62 168 TRP A N 1
ATOM 1314 C CA . TRP A 1 168 ? 14.404 7.835 11.757 1.00 85.62 168 TRP A CA 1
ATOM 1315 C C . TRP A 1 168 ? 14.003 7.348 13.150 1.00 85.62 168 TRP A C 1
ATOM 1317 O O . TRP A 1 168 ? 14.213 8.063 14.130 1.00 85.62 168 TRP A O 1
ATOM 1327 N N . LEU A 1 169 ? 13.396 6.163 13.235 1.00 87.62 169 LEU A N 1
ATOM 1328 C CA . LEU A 1 169 ? 12.823 5.608 14.465 1.00 87.62 169 LEU A CA 1
ATOM 1329 C C . LEU A 1 169 ? 13.681 4.509 15.101 1.00 87.62 169 LEU A C 1
ATOM 1331 O O . LEU A 1 169 ? 13.360 4.073 16.198 1.00 87.62 169 LEU A O 1
ATOM 1335 N N . ARG A 1 170 ? 14.800 4.148 14.463 1.00 86.00 170 ARG A N 1
ATOM 1336 C CA . ARG A 1 170 ? 15.811 3.161 14.876 1.00 86.00 170 ARG A CA 1
ATOM 1337 C C . ARG A 1 170 ? 15.326 1.712 14.829 1.00 86.00 170 ARG A C 1
ATOM 1339 O O . ARG A 1 170 ? 15.869 0.914 14.069 1.00 86.00 170 ARG A O 1
ATOM 1346 N N . ASP A 1 171 ? 14.298 1.377 15.595 1.00 89.56 171 ASP A N 1
ATOM 1347 C CA . ASP A 1 171 ? 13.821 0.010 15.822 1.00 89.56 171 ASP A CA 1
ATOM 1348 C C . ASP A 1 171 ? 12.291 -0.045 16.005 1.00 89.56 171 ASP A C 1
ATOM 1350 O O . ASP A 1 171 ? 11.577 0.948 15.827 1.00 89.56 171 ASP A O 1
ATOM 1354 N N . ARG A 1 172 ? 11.756 -1.240 16.290 1.00 92.50 172 ARG A N 1
ATOM 1355 C CA . ARG A 1 172 ? 10.308 -1.441 16.467 1.00 92.50 172 ARG A CA 1
ATOM 1356 C C . ARG A 1 172 ? 9.808 -0.791 17.753 1.00 92.50 172 ARG A C 1
ATOM 1358 O O . ARG A 1 172 ? 8.689 -0.282 17.763 1.00 92.50 172 ARG A O 1
ATOM 1365 N N . GLU A 1 173 ? 10.631 -0.759 18.794 1.00 93.25 173 GLU A N 1
ATOM 1366 C CA . GLU A 1 173 ? 10.373 -0.055 20.046 1.00 93.25 173 GLU A CA 1
ATOM 1367 C C . GLU A 1 173 ? 10.173 1.445 19.789 1.00 93.25 173 GLU A C 1
ATOM 1369 O O . GLU A 1 173 ? 9.170 2.020 20.208 1.00 93.25 173 GLU A O 1
ATOM 1374 N N . GLY A 1 174 ? 11.056 2.081 19.018 1.00 91.81 174 GLY A N 1
ATOM 1375 C CA . GLY A 1 174 ? 10.932 3.483 18.631 1.00 91.81 174 GLY A CA 1
ATOM 1376 C C . GLY A 1 174 ? 9.693 3.757 17.775 1.00 91.81 174 GLY A C 1
ATOM 1377 O O . GLY A 1 174 ? 9.021 4.780 17.955 1.00 91.81 174 GLY A O 1
ATOM 1378 N N . VAL A 1 175 ? 9.326 2.825 16.887 1.00 92.31 175 VAL A N 1
ATOM 1379 C CA . VAL A 1 175 ? 8.059 2.878 16.134 1.00 92.31 175 VAL A CA 1
ATOM 1380 C C . VAL A 1 175 ? 6.853 2.806 17.076 1.00 92.31 175 VAL A C 1
ATOM 1382 O O . VAL A 1 175 ? 5.910 3.592 16.921 1.00 92.31 175 VAL A O 1
ATOM 1385 N N . PHE A 1 176 ? 6.875 1.895 18.050 1.00 95.31 176 PHE A N 1
ATOM 1386 C CA . PHE A 1 176 ? 5.833 1.759 19.063 1.00 95.31 176 PHE A CA 1
ATOM 1387 C C . PHE A 1 176 ? 5.694 3.027 19.899 1.00 95.31 176 PHE A C 1
ATOM 1389 O O . PHE A 1 176 ? 4.593 3.569 19.968 1.00 95.31 176 PHE A O 1
ATOM 1396 N N . GLU A 1 177 ? 6.785 3.557 20.451 1.00 93.88 177 GLU A N 1
ATOM 1397 C CA . GLU A 1 177 ? 6.757 4.749 21.302 1.00 93.88 177 GLU A CA 1
ATOM 1398 C C . GLU A 1 177 ? 6.166 5.960 20.574 1.00 93.88 177 GLU A C 1
ATOM 1400 O O . GLU A 1 177 ? 5.327 6.682 21.118 1.00 93.88 177 GLU A O 1
ATOM 1405 N N . GLN A 1 178 ? 6.506 6.157 19.298 1.00 92.94 178 GLN A N 1
ATOM 1406 C CA . GLN A 1 178 ? 5.936 7.262 18.527 1.00 92.94 178 GLN A CA 1
ATOM 1407 C C . GLN A 1 178 ? 4.452 7.086 18.202 1.00 92.94 178 GLN A C 1
ATOM 1409 O O . GLN A 1 178 ? 3.711 8.071 18.167 1.00 92.94 178 GLN A O 1
ATOM 1414 N N . LYS A 1 179 ? 3.987 5.856 17.978 1.00 94.00 179 LYS A N 1
ATOM 1415 C CA . LYS A 1 179 ? 2.561 5.585 17.741 1.00 94.00 179 LYS A CA 1
ATOM 1416 C C . LYS A 1 179 ? 1.762 5.641 19.036 1.00 94.00 179 LYS A C 1
ATOM 1418 O O . LYS A 1 179 ? 0.687 6.234 19.055 1.00 94.00 179 LYS A O 1
ATOM 1423 N N . ARG A 1 180 ? 2.318 5.125 20.132 1.00 94.75 180 ARG A N 1
ATOM 1424 C CA . ARG A 1 180 ? 1.781 5.253 21.488 1.00 94.75 180 ARG A CA 1
ATOM 1425 C C . ARG A 1 180 ? 1.673 6.717 21.905 1.00 94.75 180 ARG A C 1
ATOM 1427 O O . ARG A 1 180 ? 0.690 7.101 22.529 1.00 94.75 180 ARG A O 1
ATOM 1434 N N . ALA A 1 181 ? 2.617 7.570 21.515 1.00 94.50 181 ALA A N 1
ATOM 1435 C CA . ALA A 1 181 ? 2.548 8.994 21.827 1.00 94.50 181 ALA A CA 1
ATOM 1436 C C . ALA A 1 181 ? 1.266 9.668 21.294 1.00 94.50 181 ALA A C 1
ATOM 1438 O O . ALA A 1 181 ? 0.829 10.657 21.882 1.00 94.50 181 ALA A O 1
ATOM 1439 N N . LEU A 1 182 ? 0.598 9.125 20.262 1.00 94.38 182 LEU A N 1
ATOM 1440 C CA . LEU A 1 182 ? -0.702 9.627 19.786 1.00 94.38 182 LEU A CA 1
ATOM 1441 C C . LEU A 1 182 ? -1.826 9.531 20.832 1.00 94.38 182 LEU A C 1
ATOM 1443 O O . LEU A 1 182 ? -2.804 10.270 20.727 1.00 94.38 182 LEU A O 1
ATOM 1447 N N . LEU A 1 183 ? -1.681 8.710 21.882 1.00 94.31 183 LEU A N 1
ATOM 1448 C CA . LEU A 1 183 ? -2.622 8.687 23.010 1.00 94.31 183 LEU A CA 1
ATOM 1449 C C . LEU A 1 183 ? -2.747 10.063 23.689 1.00 94.31 183 LEU A C 1
ATOM 1451 O O . LEU A 1 183 ? -3.790 10.364 24.265 1.00 94.31 183 LEU A O 1
ATOM 1455 N N . GLY A 1 184 ? -1.721 10.920 23.600 1.00 93.19 184 GLY A N 1
ATOM 1456 C CA . GLY A 1 184 ? -1.784 12.299 24.097 1.00 93.19 184 GLY A CA 1
ATOM 1457 C C . GLY A 1 184 ? -2.785 13.191 23.345 1.00 93.19 184 GLY A C 1
ATOM 1458 O O . GLY A 1 184 ? -3.171 14.243 23.851 1.00 93.19 184 GLY A O 1
ATOM 1459 N N . GLY A 1 185 ? -3.208 12.784 22.145 1.00 92.62 185 GLY A N 1
ATOM 1460 C CA . GLY A 1 185 ? -4.265 13.413 21.351 1.00 92.62 185 GLY A CA 1
ATOM 1461 C C . GLY A 1 185 ? -5.631 12.730 21.481 1.00 92.62 185 GLY A C 1
ATOM 1462 O O . GLY A 1 185 ? -6.567 13.126 20.788 1.00 92.62 185 GLY A O 1
ATOM 1463 N N . LEU A 1 186 ? -5.783 11.710 22.330 1.00 95.19 186 LEU A N 1
ATOM 1464 C CA . LEU A 1 186 ? -7.074 11.066 22.587 1.00 95.19 186 LEU A CA 1
ATOM 1465 C C . LEU A 1 186 ? -7.843 11.854 23.657 1.00 95.19 186 LEU A C 1
ATOM 1467 O O . LEU A 1 186 ? -7.291 12.175 24.712 1.00 95.19 186 LEU A O 1
ATOM 1471 N N . LYS A 1 187 ? -9.115 12.178 23.398 1.00 93.56 187 LYS A N 1
ATOM 1472 C CA . LYS A 1 187 ? -9.957 12.912 24.357 1.00 93.56 187 LYS A CA 1
ATOM 1473 C C . LYS A 1 187 ? -10.131 12.141 25.674 1.00 93.56 187 LYS A C 1
ATOM 1475 O O . LYS A 1 187 ? -10.037 10.914 25.716 1.00 93.56 187 LYS A O 1
ATOM 1480 N N . ALA A 1 188 ? -10.471 12.855 26.747 1.00 89.12 188 ALA A N 1
ATOM 1481 C CA . ALA A 1 188 ? -10.941 12.217 27.976 1.00 89.12 188 ALA A CA 1
ATOM 1482 C C . ALA A 1 188 ? -12.229 11.420 27.689 1.00 89.12 188 ALA A C 1
ATOM 1484 O O . ALA A 1 188 ? -13.144 11.940 27.050 1.00 89.12 188 ALA A O 1
ATOM 1485 N N . GLY A 1 189 ? -12.271 10.150 28.103 1.00 89.69 189 GLY A N 1
ATOM 1486 C CA . GLY A 1 189 ? -13.352 9.217 27.749 1.00 89.69 189 GLY A CA 1
ATOM 1487 C C . GLY A 1 189 ? -13.361 8.767 26.280 1.00 89.69 189 GLY A C 1
ATOM 1488 O O . GLY A 1 189 ? -14.321 8.141 25.844 1.00 89.69 189 GLY A O 1
ATOM 1489 N N . GLY A 1 190 ? -12.331 9.105 25.496 1.00 95.31 190 GLY A N 1
ATOM 1490 C CA . GLY A 1 190 ? -12.141 8.570 24.148 1.00 95.31 190 GLY A CA 1
ATOM 1491 C C . GLY A 1 190 ? -11.753 7.095 24.179 1.00 95.31 190 GLY A C 1
ATOM 1492 O O . GLY A 1 190 ? -11.248 6.607 25.189 1.00 95.31 190 GLY A O 1
ATOM 1493 N N . THR A 1 191 ? -11.974 6.395 23.069 1.00 97.81 191 THR A N 1
ATOM 1494 C CA . THR A 1 191 ? -11.672 4.963 22.946 1.00 97.81 191 THR A CA 1
ATOM 1495 C C . THR A 1 191 ? -10.349 4.741 22.224 1.00 97.81 191 THR A C 1
ATOM 1497 O O . THR A 1 191 ? -10.110 5.293 21.150 1.00 97.81 191 THR A O 1
ATOM 1500 N N . LEU A 1 192 ? -9.493 3.908 22.804 1.00 97.81 192 LEU A N 1
ATOM 1501 C CA . LEU A 1 192 ? -8.290 3.402 22.160 1.00 97.81 192 LEU A CA 1
ATOM 1502 C C . LEU A 1 192 ? -8.591 2.002 21.619 1.00 97.81 192 LEU A C 1
ATOM 1504 O O . LEU A 1 192 ? -8.797 1.086 22.401 1.00 97.81 192 LEU A O 1
ATOM 1508 N N . LEU A 1 193 ? -8.608 1.823 20.302 1.00 97.81 193 LEU A N 1
ATOM 1509 C CA . LEU A 1 193 ? -8.826 0.527 19.663 1.00 97.81 193 LEU A CA 1
ATOM 1510 C C . LEU A 1 193 ? -7.480 -0.061 19.215 1.00 97.81 193 LEU A C 1
ATOM 1512 O O . LEU A 1 193 ? -6.813 0.509 18.351 1.00 97.81 193 LEU A O 1
ATOM 1516 N N . VAL A 1 194 ? -7.059 -1.179 19.804 1.00 97.06 194 VAL A N 1
ATOM 1517 C CA . VAL A 1 194 ? -5.713 -1.751 19.605 1.00 97.06 194 VAL A CA 1
ATOM 1518 C C . VAL A 1 194 ? -5.758 -3.203 19.153 1.00 97.06 194 VAL A C 1
ATOM 1520 O O . VAL A 1 194 ? -6.602 -3.980 19.599 1.00 97.06 194 VAL A O 1
ATOM 1523 N N . ASN A 1 195 ? -4.815 -3.574 18.289 1.00 96.75 195 ASN A N 1
ATOM 1524 C CA . ASN A 1 195 ? -4.643 -4.962 17.886 1.00 96.75 195 ASN A CA 1
ATOM 1525 C C . ASN A 1 195 ? -4.049 -5.797 19.027 1.00 96.75 195 ASN A C 1
ATOM 1527 O O . ASN A 1 195 ? -2.966 -5.512 19.537 1.00 96.75 195 ASN A O 1
ATOM 1531 N N . ALA A 1 196 ? -4.785 -6.831 19.401 1.00 95.88 196 ALA A N 1
ATOM 1532 C CA . ALA A 1 196 ? -4.475 -7.835 20.397 1.00 95.88 196 ALA A CA 1
ATOM 1533 C C . ALA A 1 196 ? -3.271 -8.713 20.054 1.00 95.88 196 ALA A C 1
ATOM 1535 O O . ALA A 1 196 ? -2.526 -9.079 20.962 1.00 95.88 196 ALA A O 1
ATOM 1536 N N . ASP A 1 197 ? -3.123 -9.038 18.771 1.00 94.94 197 ASP A N 1
ATOM 1537 C CA . ASP A 1 197 ? -2.159 -10.019 18.265 1.00 94.94 197 ASP A CA 1
ATOM 1538 C C . ASP A 1 197 ? -0.781 -9.379 18.036 1.00 94.94 197 ASP A C 1
ATOM 1540 O O . ASP A 1 197 ? 0.224 -10.055 17.828 1.00 94.94 197 ASP A O 1
ATOM 1544 N N . ASP A 1 198 ? -0.701 -8.047 18.108 1.00 95.19 198 ASP A N 1
ATOM 1545 C CA . ASP A 1 198 ? 0.564 -7.327 18.070 1.00 95.19 198 ASP A CA 1
ATOM 1546 C C . ASP A 1 198 ? 1.184 -7.253 19.471 1.00 95.19 198 ASP A C 1
ATOM 1548 O O . ASP A 1 198 ? 0.628 -6.647 20.390 1.00 95.19 198 ASP A O 1
ATOM 1552 N N . ALA A 1 199 ? 2.373 -7.839 19.629 1.00 93.94 199 ALA A N 1
ATOM 1553 C CA . ALA A 1 199 ? 3.046 -7.954 20.922 1.00 93.94 199 ALA A CA 1
ATOM 1554 C C . ALA A 1 199 ? 3.260 -6.607 21.640 1.00 93.94 199 ALA A C 1
ATOM 1556 O O . ALA A 1 199 ? 3.157 -6.559 22.867 1.00 93.94 199 ALA A O 1
ATOM 1557 N N . PHE A 1 200 ? 3.522 -5.520 20.904 1.00 95.31 200 PHE A N 1
ATOM 1558 C CA . PHE A 1 200 ? 3.703 -4.191 21.487 1.00 95.31 200 PHE A CA 1
ATOM 1559 C C . PHE A 1 200 ? 2.359 -3.566 21.859 1.00 95.31 200 PHE A C 1
ATOM 1561 O O . PHE A 1 200 ? 2.188 -3.090 22.982 1.00 95.31 200 PHE A O 1
ATOM 1568 N N . LEU A 1 201 ? 1.381 -3.586 20.949 1.00 95.62 201 LEU A N 1
ATOM 1569 C CA . LEU A 1 201 ? 0.065 -2.981 21.197 1.00 95.62 201 LEU A CA 1
ATOM 1570 C C . LEU A 1 201 ? -0.724 -3.717 22.279 1.00 95.62 201 LEU A C 1
ATOM 1572 O O . LEU A 1 201 ? -1.457 -3.075 23.033 1.00 95.62 201 LEU A O 1
ATOM 1576 N N . ARG A 1 202 ? -0.514 -5.028 22.436 1.00 94.25 202 ARG A N 1
ATOM 1577 C CA . ARG A 1 202 ? -1.099 -5.826 23.519 1.00 94.25 202 ARG A CA 1
ATOM 1578 C C . ARG A 1 202 ? -0.764 -5.272 24.904 1.00 94.25 202 ARG A C 1
ATOM 1580 O O . ARG A 1 202 ? -1.598 -5.355 25.801 1.00 94.25 202 ARG A O 1
ATOM 1587 N N . THR A 1 203 ? 0.401 -4.645 25.080 1.00 94.19 203 THR A N 1
ATOM 1588 C CA . THR A 1 203 ? 0.782 -4.013 26.358 1.00 94.19 203 THR A CA 1
ATOM 1589 C C . THR A 1 203 ? -0.123 -2.836 26.742 1.00 94.19 203 THR A C 1
ATOM 1591 O O . THR A 1 203 ? -0.233 -2.503 27.920 1.00 94.19 203 THR A O 1
ATOM 1594 N N . LEU A 1 204 ? -0.828 -2.230 25.777 1.00 93.56 204 LEU A N 1
ATOM 1595 C CA . LEU A 1 204 ? -1.737 -1.104 26.009 1.00 93.56 204 LEU A CA 1
ATOM 1596 C C . LEU A 1 204 ? -3.103 -1.528 26.561 1.00 93.56 204 LEU A C 1
ATOM 1598 O O . LEU A 1 204 ? -3.890 -0.663 26.935 1.00 93.56 204 LEU A O 1
ATOM 1602 N N . ARG A 1 205 ? -3.377 -2.833 26.676 1.00 88.06 205 ARG A N 1
ATOM 1603 C CA . ARG A 1 205 ? -4.612 -3.368 27.278 1.00 88.06 205 ARG A CA 1
ATOM 1604 C C . ARG A 1 205 ? -4.863 -2.914 28.708 1.00 88.06 205 ARG A C 1
ATOM 1606 O O . ARG A 1 205 ? -6.009 -2.874 29.131 1.00 88.06 205 ARG A O 1
ATOM 1613 N N . GLY A 1 206 ? -3.802 -2.597 29.449 1.00 84.56 206 GLY A N 1
ATOM 1614 C CA . GLY A 1 206 ? -3.922 -2.072 30.809 1.00 84.56 206 GLY A CA 1
ATOM 1615 C C . GLY A 1 206 ? -4.494 -0.650 30.876 1.00 84.56 206 GLY A C 1
ATOM 1616 O O . GLY A 1 206 ? -4.847 -0.196 31.962 1.00 84.56 206 GLY A O 1
ATOM 1617 N N . ASP A 1 207 ? -4.587 0.075 29.754 1.00 88.69 207 ASP A N 1
ATOM 1618 C CA . ASP A 1 207 ? -5.247 1.380 29.719 1.00 88.69 207 ASP A CA 1
ATOM 1619 C C . ASP A 1 207 ? -6.766 1.193 29.805 1.00 88.69 207 ASP A C 1
ATOM 1621 O O . ASP A 1 207 ? -7.368 0.493 29.000 1.00 88.69 207 ASP A O 1
ATOM 1625 N N . THR A 1 208 ? -7.411 1.876 30.750 1.00 85.25 208 THR A N 1
ATOM 1626 C CA . THR A 1 208 ? -8.873 1.818 30.950 1.00 85.25 208 THR A CA 1
ATOM 1627 C C . THR A 1 208 ? -9.707 2.229 29.728 1.00 85.25 208 THR A C 1
ATOM 1629 O O . THR A 1 208 ? -10.901 1.951 29.678 1.00 85.25 208 THR A O 1
ATOM 1632 N N . ARG A 1 209 ? -9.100 2.913 28.750 1.00 90.94 209 ARG A N 1
ATOM 1633 C CA . ARG A 1 209 ? -9.734 3.320 27.487 1.00 90.94 209 ARG A CA 1
ATOM 1634 C C . ARG A 1 209 ? -9.553 2.291 26.373 1.00 90.94 209 ARG A C 1
ATOM 1636 O O . ARG A 1 209 ? -10.086 2.503 25.281 1.00 90.94 209 ARG A O 1
ATOM 1643 N N . ALA A 1 210 ? -8.740 1.259 26.599 1.00 94.69 210 ALA A N 1
ATOM 1644 C CA . ALA A 1 210 ? -8.393 0.279 25.589 1.00 94.69 210 ALA A CA 1
ATOM 1645 C C . ALA A 1 210 ? -9.553 -0.685 25.334 1.00 94.69 210 ALA A C 1
ATOM 1647 O O . ALA A 1 210 ? -10.126 -1.271 26.246 1.00 94.69 210 ALA A O 1
ATOM 1648 N N . VAL A 1 211 ? -9.849 -0.862 24.056 1.00 96.88 211 VAL A N 1
ATOM 1649 C CA . VAL A 1 211 ? -10.710 -1.896 23.503 1.00 96.88 211 VAL A CA 1
ATOM 1650 C C . VAL A 1 211 ? -9.872 -2.642 22.478 1.00 96.88 211 VAL A C 1
ATOM 1652 O O . VAL A 1 211 ? -9.108 -2.038 21.722 1.00 96.88 211 VAL A O 1
ATOM 1655 N N . THR A 1 212 ? -9.965 -3.961 22.467 1.00 97.12 212 THR A N 1
ATOM 1656 C CA . THR A 1 212 ? -9.064 -4.808 21.685 1.00 97.12 212 THR A CA 1
ATOM 1657 C C . THR A 1 212 ? -9.769 -5.499 20.535 1.00 97.12 212 THR A C 1
ATOM 1659 O O . THR A 1 212 ? -10.938 -5.867 20.628 1.00 97.12 212 THR A O 1
ATOM 1662 N N . PHE A 1 213 ? -9.043 -5.695 19.440 1.00 97.31 213 PHE A N 1
ATOM 1663 C CA . PHE A 1 213 ? -9.473 -6.554 18.344 1.00 97.31 213 PHE A CA 1
ATOM 1664 C C . PHE A 1 213 ? -8.372 -7.546 17.980 1.00 97.31 213 PHE A C 1
ATOM 1666 O O . PHE A 1 213 ? -7.200 -7.190 18.056 1.00 97.31 213 PHE A O 1
ATOM 1673 N N . GLY A 1 214 ? -8.724 -8.765 17.582 1.00 95.31 214 GLY A N 1
ATOM 1674 C CA . GLY A 1 214 ? -7.742 -9.802 17.259 1.00 95.31 214 GLY A CA 1
ATOM 1675 C C . GLY A 1 214 ? -8.341 -11.027 16.586 1.00 95.31 214 GLY A C 1
ATOM 1676 O O . GLY A 1 214 ? -9.557 -11.168 16.461 1.00 95.31 214 GLY A O 1
ATOM 1677 N N . VAL A 1 215 ? -7.471 -11.921 16.145 1.00 93.56 215 VAL A N 1
ATOM 1678 C CA . VAL A 1 215 ? -7.811 -13.221 15.567 1.00 93.56 215 VAL A CA 1
ATOM 1679 C C . VAL A 1 215 ? -7.295 -14.322 16.490 1.00 93.56 215 VAL A C 1
ATOM 1681 O O . VAL A 1 215 ? -8.061 -15.195 16.903 1.00 93.56 215 VAL A O 1
ATOM 1684 N N . GLU A 1 216 ? -6.012 -14.260 16.837 1.00 91.12 216 GLU A N 1
ATOM 1685 C CA . GLU A 1 216 ? -5.299 -15.333 17.532 1.00 91.12 216 GLU A CA 1
ATOM 1686 C C . GLU A 1 216 ? -5.450 -15.218 19.050 1.00 91.12 216 GLU A C 1
ATOM 1688 O O . GLU A 1 216 ? -5.924 -16.148 19.706 1.00 91.12 216 GLU A O 1
ATOM 1693 N N . GLU A 1 217 ? -5.118 -14.055 19.601 1.00 92.25 217 GLU A N 1
ATOM 1694 C CA . GLU A 1 217 ? -5.172 -13.772 21.028 1.00 92.25 217 GLU A CA 1
ATOM 1695 C C . GLU A 1 217 ? -6.602 -13.427 21.476 1.00 92.25 217 GLU A C 1
ATOM 1697 O O . GLU A 1 217 ? -7.446 -12.955 20.706 1.00 92.25 217 GLU A O 1
ATOM 1702 N N . GLU A 1 218 ? -6.886 -13.616 22.766 1.00 90.81 218 GLU A N 1
ATOM 1703 C CA . GLU A 1 218 ? -8.173 -13.223 23.351 1.00 90.81 218 GLU A CA 1
ATOM 1704 C C . GLU A 1 218 ? -8.388 -11.718 23.224 1.00 90.81 218 GLU A C 1
ATOM 1706 O O . GLU A 1 218 ? -7.575 -10.958 23.730 1.00 90.81 218 GLU A O 1
ATOM 1711 N N . ALA A 1 219 ? -9.477 -11.252 22.617 1.00 95.06 219 ALA A N 1
ATOM 1712 C CA . ALA A 1 219 ? -9.756 -9.828 22.406 1.00 95.06 219 ALA A CA 1
ATOM 1713 C C . ALA A 1 219 ? -11.245 -9.507 22.601 1.00 95.06 219 ALA A C 1
ATOM 1715 O O . ALA A 1 219 ? -12.085 -10.404 22.544 1.00 95.06 219 ALA A O 1
ATOM 1716 N N . ASP A 1 220 ? -11.583 -8.229 22.797 1.00 96.38 220 ASP A N 1
ATOM 1717 C CA . ASP A 1 220 ? -12.979 -7.789 22.921 1.00 96.38 220 ASP A CA 1
ATOM 1718 C C . ASP A 1 220 ? -13.764 -8.064 21.637 1.00 96.38 220 ASP A C 1
ATOM 1720 O O . ASP A 1 220 ? -14.888 -8.555 21.692 1.00 96.38 220 ASP A O 1
ATOM 1724 N N . PHE A 1 221 ? -13.167 -7.759 20.485 1.00 97.19 221 PHE A N 1
ATOM 1725 C CA . PHE A 1 221 ? -13.694 -8.092 19.167 1.00 97.19 221 PHE A CA 1
ATOM 1726 C C . PHE A 1 221 ? -12.813 -9.152 18.513 1.00 97.19 221 PHE A C 1
ATOM 1728 O O . PHE A 1 221 ? -11.623 -8.922 18.296 1.00 97.19 221 PHE A O 1
ATOM 1735 N N . ARG A 1 222 ? -13.387 -10.302 18.161 1.00 97.19 222 ARG A N 1
ATOM 1736 C CA . ARG A 1 222 ? -12.646 -11.383 17.501 1.00 97.19 222 ARG A CA 1
ATOM 1737 C C . ARG A 1 222 ? -13.208 -11.716 16.134 1.00 97.19 222 ARG A C 1
ATOM 1739 O O . ARG A 1 222 ? -14.412 -11.605 15.922 1.00 97.19 222 ARG A O 1
ATOM 1746 N N . ALA A 1 223 ? -12.337 -12.151 15.231 1.00 96.06 223 ALA A N 1
ATOM 1747 C CA . ALA A 1 223 ? -12.744 -12.823 14.003 1.00 96.06 223 ALA A CA 1
ATOM 1748 C C . ALA A 1 223 ? -12.835 -14.338 14.250 1.00 96.06 223 ALA A C 1
ATOM 1750 O O . ALA A 1 223 ? -11.834 -14.974 14.572 1.00 96.06 223 ALA A O 1
ATOM 1751 N N . ALA A 1 224 ? -14.026 -14.913 14.090 1.00 94.62 224 ALA A N 1
ATOM 1752 C CA . ALA A 1 224 ? -14.286 -16.348 14.179 1.00 94.62 224 ALA A CA 1
ATOM 1753 C C . ALA A 1 224 ? -14.686 -16.913 12.805 1.00 94.62 224 ALA A C 1
ATOM 1755 O O . ALA A 1 224 ? -15.214 -16.185 11.967 1.00 94.62 224 ALA A O 1
ATOM 1756 N N . GLY A 1 225 ? -14.427 -18.203 12.561 1.00 93.62 225 GLY A N 1
ATOM 1757 C CA . GLY A 1 225 ? -14.768 -18.847 11.282 1.00 93.62 225 GLY A CA 1
ATOM 1758 C C . GLY A 1 225 ? -14.091 -18.181 10.078 1.00 93.62 225 GLY A C 1
ATOM 1759 O O . GLY A 1 225 ? -14.745 -17.906 9.077 1.00 93.62 225 GLY A O 1
ATOM 1760 N N . LEU A 1 226 ? -12.808 -17.836 10.224 1.00 94.56 226 LEU A N 1
ATOM 1761 C CA . LEU A 1 226 ? -12.060 -17.078 9.228 1.00 94.56 226 LEU A CA 1
ATOM 1762 C C . LEU A 1 226 ? -11.721 -17.920 7.994 1.00 94.56 226 LEU A C 1
ATOM 1764 O O . LEU A 1 226 ? -10.962 -18.883 8.078 1.00 94.56 226 LEU A O 1
ATOM 1768 N N . GLU A 1 227 ? -12.180 -17.446 6.843 1.00 93.81 227 GLU A N 1
ATOM 1769 C CA . GLU A 1 227 ? -11.838 -17.933 5.514 1.00 93.81 227 GLU A CA 1
ATOM 1770 C C . GLU A 1 227 ? -11.173 -16.810 4.709 1.00 93.81 227 GLU A C 1
ATOM 1772 O O . GLU A 1 227 ? -11.636 -15.666 4.703 1.00 93.81 227 GLU A O 1
ATOM 1777 N N . ALA A 1 228 ? -10.076 -17.129 4.025 1.00 91.75 228 ALA A N 1
ATOM 1778 C CA . ALA A 1 228 ? -9.404 -16.218 3.107 1.00 91.75 228 ALA A CA 1
ATOM 1779 C C . ALA A 1 228 ? -8.956 -17.003 1.871 1.00 91.75 228 ALA A C 1
ATOM 1781 O O . ALA A 1 228 ? -8.091 -17.871 1.973 1.00 91.75 228 ALA A O 1
ATOM 1782 N N . ASP A 1 229 ? -9.557 -16.701 0.725 1.00 91.25 229 ASP A N 1
ATOM 1783 C CA . ASP A 1 229 ? -9.330 -17.386 -0.548 1.00 91.25 229 ASP A CA 1
ATOM 1784 C C . ASP A 1 229 ? -9.259 -16.388 -1.718 1.00 91.25 229 ASP A C 1
ATOM 1786 O O . ASP A 1 229 ? -9.177 -15.173 -1.520 1.00 91.25 229 ASP A O 1
ATOM 1790 N N . ALA A 1 230 ? -9.265 -16.898 -2.953 1.00 87.88 230 ALA A N 1
ATOM 1791 C CA . ALA A 1 230 ? -9.236 -16.085 -4.168 1.00 87.88 230 ALA A CA 1
ATOM 1792 C C . ALA A 1 230 ? -10.465 -15.170 -4.344 1.00 87.88 230 ALA A C 1
ATOM 1794 O O . ALA A 1 230 ? -10.389 -14.198 -5.097 1.00 87.88 230 ALA A O 1
ATOM 1795 N N . LEU A 1 231 ? -11.594 -15.485 -3.696 1.00 87.00 231 LEU A N 1
ATOM 1796 C CA . LEU A 1 231 ? -12.831 -14.701 -3.757 1.00 87.00 231 LEU A CA 1
ATOM 1797 C C . LEU A 1 231 ? -12.852 -13.588 -2.710 1.00 87.00 231 LEU A C 1
ATOM 1799 O O . LEU A 1 231 ? -13.578 -12.610 -2.881 1.00 87.00 231 LEU A O 1
ATOM 1803 N N . GLY A 1 232 ? -12.067 -13.724 -1.641 1.00 90.75 232 GLY A N 1
ATOM 1804 C CA . GLY A 1 232 ? -11.850 -12.678 -0.656 1.00 90.75 232 GLY A CA 1
ATOM 1805 C C . GLY A 1 232 ? -11.740 -13.203 0.769 1.00 90.75 232 GLY A C 1
ATOM 1806 O O . GLY A 1 232 ? -11.345 -14.340 1.015 1.00 90.75 232 GLY A O 1
ATOM 1807 N N . VAL A 1 233 ? -12.097 -12.348 1.724 1.00 93.31 233 VAL A N 1
ATOM 1808 C CA . VAL A 1 233 ? -12.029 -12.616 3.163 1.00 93.31 233 VAL A CA 1
ATOM 1809 C C . VAL A 1 233 ? -13.436 -12.652 3.752 1.00 93.31 233 VAL A C 1
ATOM 1811 O O . VAL A 1 233 ? -14.229 -11.732 3.530 1.00 93.31 233 VAL A O 1
ATOM 1814 N N . ARG A 1 234 ? -13.731 -13.699 4.531 1.00 95.75 234 ARG A N 1
ATOM 1815 C CA . ARG A 1 234 ? -15.016 -13.899 5.216 1.00 95.75 234 ARG A CA 1
ATOM 1816 C C . ARG A 1 234 ? -14.798 -14.353 6.657 1.00 95.75 234 ARG A C 1
ATOM 1818 O O . ARG A 1 234 ? -13.966 -15.221 6.903 1.00 95.75 234 ARG A O 1
ATOM 1825 N N . PHE A 1 235 ? -15.519 -13.768 7.610 1.00 96.81 235 PHE A N 1
ATOM 1826 C CA . PHE A 1 235 ? -15.495 -14.178 9.019 1.00 96.81 235 PHE A CA 1
ATOM 1827 C C . PHE A 1 235 ? -16.681 -13.602 9.801 1.00 96.81 235 PHE A C 1
ATOM 1829 O O . PHE A 1 235 ? -17.304 -12.621 9.392 1.00 96.81 235 PHE A O 1
ATOM 1836 N N . ASP A 1 236 ? -16.951 -14.169 10.972 1.00 96.94 236 ASP A N 1
ATOM 1837 C CA . ASP A 1 236 ? -17.898 -13.624 11.943 1.00 96.94 236 ASP A CA 1
ATOM 1838 C C . ASP A 1 236 ? -17.163 -12.734 12.944 1.00 96.94 236 ASP A C 1
ATOM 1840 O O . ASP A 1 236 ? -16.192 -13.156 13.574 1.00 96.94 236 ASP A O 1
ATOM 1844 N N . MET A 1 237 ? -17.624 -11.495 13.118 1.00 97.00 237 MET A N 1
ATOM 1845 C CA . MET A 1 237 ? -17.134 -10.626 14.184 1.00 97.00 237 MET A CA 1
ATOM 1846 C C . MET A 1 237 ? -17.900 -10.929 15.471 1.00 97.00 237 MET A C 1
ATOM 1848 O O . MET A 1 237 ? -19.113 -10.712 15.544 1.00 97.00 237 MET A O 1
ATOM 1852 N N . VAL A 1 238 ? -17.189 -11.391 16.498 1.00 96.56 238 VAL A N 1
ATOM 1853 C CA . VAL A 1 238 ? -17.769 -11.814 17.778 1.00 96.56 238 VAL A CA 1
ATOM 1854 C C . VAL A 1 238 ? -17.287 -10.954 18.946 1.00 96.56 238 VAL A C 1
ATOM 1856 O O . VAL A 1 238 ? -16.149 -10.488 18.954 1.00 96.56 238 VAL A O 1
ATOM 1859 N N . ARG A 1 239 ? -18.144 -10.771 19.956 1.00 94.69 239 ARG A N 1
ATOM 1860 C CA . ARG A 1 239 ? -17.811 -10.128 21.240 1.00 94.69 239 ARG A CA 1
ATOM 1861 C C . ARG A 1 239 ? -18.570 -10.800 22.373 1.00 94.69 239 ARG A C 1
ATOM 1863 O O . ARG A 1 239 ? -19.788 -10.948 22.293 1.00 94.69 239 ARG A O 1
ATOM 1870 N N . GLY A 1 240 ? -17.864 -11.219 23.425 1.00 88.56 240 GLY A N 1
ATOM 1871 C CA . GLY A 1 240 ? -18.479 -11.912 24.567 1.00 88.56 240 GLY A CA 1
ATOM 1872 C C . GLY A 1 240 ? -19.271 -13.165 24.163 1.00 88.56 240 GLY A C 1
ATOM 1873 O O . GLY A 1 240 ? -20.361 -13.393 24.678 1.00 88.56 240 GLY A O 1
ATOM 1874 N N . GLY A 1 241 ? -18.774 -13.921 23.177 1.00 87.25 241 GLY A N 1
ATOM 1875 C CA . GLY A 1 241 ? -19.421 -15.134 22.659 1.00 87.25 241 GLY A CA 1
ATOM 1876 C C . GLY A 1 241 ? -20.622 -14.903 21.732 1.00 87.25 241 GLY A C 1
ATOM 1877 O O . GLY A 1 241 ? -21.225 -15.869 21.276 1.00 87.25 241 GLY A O 1
ATOM 1878 N N . ARG A 1 242 ? -20.982 -13.650 21.429 1.00 93.88 242 ARG A N 1
ATOM 1879 C CA . ARG A 1 242 ? -22.079 -13.313 20.511 1.00 93.88 242 ARG A CA 1
ATOM 1880 C C . ARG A 1 242 ? -21.548 -12.850 19.165 1.00 93.88 242 ARG A C 1
ATOM 1882 O O . ARG A 1 242 ? -20.657 -12.004 19.124 1.00 93.88 242 ARG A O 1
ATOM 1889 N N . VAL A 1 243 ? -22.141 -13.350 18.083 1.00 96.25 243 VAL A N 1
ATOM 1890 C CA . VAL A 1 243 ? -21.916 -12.835 16.727 1.00 96.25 243 VAL A CA 1
ATOM 1891 C C . VAL A 1 243 ? -22.599 -11.476 16.602 1.00 96.25 243 VAL A C 1
ATOM 1893 O O . VAL A 1 243 ? -23.801 -11.362 16.832 1.00 96.25 243 VAL A O 1
ATOM 1896 N N . LEU A 1 244 ? -21.821 -10.445 16.275 1.00 95.56 244 LEU A N 1
ATOM 1897 C CA . LEU A 1 244 ? -22.306 -9.075 16.107 1.00 95.56 244 LEU A CA 1
ATOM 1898 C C . LEU A 1 244 ? -22.562 -8.727 14.640 1.00 95.56 244 LEU A C 1
ATOM 1900 O O . LEU A 1 244 ? -23.509 -8.005 14.345 1.00 95.56 244 LEU A O 1
ATOM 1904 N N . ALA A 1 245 ? -21.716 -9.213 13.729 1.00 94.94 245 ALA A N 1
ATOM 1905 C CA . ALA A 1 245 ? -21.862 -9.009 12.291 1.00 94.94 245 ALA A CA 1
ATOM 1906 C C . ALA A 1 245 ? -21.111 -10.092 11.504 1.00 94.94 245 ALA A C 1
ATOM 1908 O O . ALA A 1 245 ? -20.045 -10.543 11.927 1.00 94.94 245 ALA A O 1
ATOM 1909 N N . ARG A 1 246 ? -21.643 -10.449 10.332 1.00 95.31 246 ARG A N 1
ATOM 1910 C CA . ARG A 1 246 ? -20.946 -11.244 9.314 1.00 95.31 246 ARG A CA 1
ATOM 1911 C C . ARG A 1 246 ? -20.150 -10.298 8.415 1.00 95.31 246 ARG A C 1
ATOM 1913 O O . ARG A 1 246 ? -20.722 -9.363 7.857 1.00 95.31 246 ARG A O 1
ATOM 1920 N N . ILE A 1 247 ? -18.846 -10.521 8.295 1.00 95.94 247 ILE A N 1
ATOM 1921 C CA . ILE A 1 247 ? -17.941 -9.713 7.474 1.00 95.94 247 ILE A CA 1
ATOM 1922 C C . ILE A 1 247 ? -17.575 -10.502 6.228 1.00 95.94 247 ILE A C 1
ATOM 1924 O O . ILE A 1 247 ? -17.033 -11.598 6.328 1.00 95.94 247 ILE A O 1
ATOM 1928 N N . GLU A 1 248 ? -17.841 -9.923 5.060 1.00 93.44 248 GLU A N 1
ATOM 1929 C CA . GLU A 1 248 ? -17.503 -10.501 3.760 1.00 93.44 248 GLU A CA 1
ATOM 1930 C C . GLU A 1 248 ? -16.990 -9.388 2.850 1.00 93.44 248 GLU A C 1
ATOM 1932 O O . GLU A 1 248 ? -17.639 -8.352 2.690 1.00 93.44 248 GLU A O 1
ATOM 1937 N N . CYS A 1 249 ? -15.795 -9.563 2.290 1.00 90.94 249 CYS A N 1
ATOM 1938 C CA . CYS A 1 249 ? -15.175 -8.560 1.436 1.00 90.94 249 CYS A CA 1
ATOM 1939 C C . CYS A 1 249 ? -14.315 -9.227 0.361 1.00 90.94 249 CYS A C 1
ATOM 1941 O O . CYS A 1 249 ? -13.503 -10.092 0.677 1.00 90.94 249 CYS A O 1
ATOM 1943 N N . GLY A 1 250 ? -14.439 -8.782 -0.893 1.00 88.50 250 GLY A N 1
ATOM 1944 C CA . GLY A 1 250 ? -13.708 -9.320 -2.053 1.00 88.50 250 GLY A CA 1
ATOM 1945 C C . GLY A 1 250 ? -12.214 -8.968 -2.111 1.00 88.50 250 GLY A C 1
ATOM 1946 O O . GLY A 1 250 ? -11.625 -8.920 -3.187 1.00 88.50 250 GLY A O 1
ATOM 1947 N N . LEU A 1 251 ? -11.610 -8.638 -0.970 1.00 88.62 251 LEU A N 1
ATOM 1948 C CA . LEU A 1 251 ? -10.201 -8.281 -0.851 1.00 88.62 251 LEU A CA 1
ATOM 1949 C C . LEU A 1 251 ? -9.331 -9.537 -0.779 1.00 88.62 251 LEU A C 1
ATOM 1951 O O . LEU A 1 251 ? -9.546 -10.391 0.078 1.00 88.62 251 LEU A O 1
ATOM 1955 N N . LEU A 1 252 ? -8.321 -9.624 -1.643 1.00 89.56 252 LEU A N 1
ATOM 1956 C CA . LEU A 1 252 ? -7.445 -10.789 -1.731 1.00 89.56 252 LEU A CA 1
ATOM 1957 C C . LEU A 1 252 ? -6.372 -10.780 -0.631 1.00 89.56 252 LEU A C 1
ATOM 1959 O O . LEU A 1 252 ? -5.466 -9.948 -0.640 1.00 89.56 252 LEU A O 1
ATOM 1963 N N . GLY A 1 253 ? -6.421 -11.763 0.268 1.00 88.94 253 GLY A N 1
ATOM 1964 C CA . GLY A 1 253 ? -5.352 -12.029 1.233 1.00 88.94 253 GLY A CA 1
ATOM 1965 C C . GLY A 1 253 ? -5.758 -11.870 2.698 1.00 88.94 253 GLY A C 1
ATOM 1966 O O . GLY A 1 253 ? -6.454 -10.937 3.096 1.00 88.94 253 GLY A O 1
ATOM 1967 N N . ARG A 1 254 ? -5.237 -12.766 3.543 1.00 89.69 254 ARG A N 1
ATOM 1968 C CA . ARG A 1 254 ? -5.539 -12.829 4.986 1.00 89.69 254 ARG A CA 1
ATOM 1969 C C . ARG A 1 254 ? -5.159 -11.558 5.752 1.00 89.69 254 ARG A C 1
ATOM 1971 O O . ARG A 1 254 ? -5.778 -11.227 6.759 1.00 89.69 254 ARG A O 1
ATOM 1978 N N . HIS A 1 255 ? -4.176 -10.804 5.273 1.00 88.81 255 HIS A N 1
ATOM 1979 C CA . HIS A 1 255 ? -3.745 -9.557 5.904 1.00 88.81 255 HIS A CA 1
ATOM 1980 C C . HIS A 1 255 ? -4.841 -8.472 5.941 1.00 88.81 255 HIS A C 1
ATOM 1982 O O . HIS A 1 255 ? -4.734 -7.534 6.732 1.00 88.81 255 HIS A O 1
ATOM 1988 N N . TYR A 1 256 ? -5.913 -8.607 5.147 1.00 91.94 256 TYR A N 1
ATOM 1989 C CA . TYR A 1 256 ? -7.080 -7.722 5.190 1.00 91.94 256 TYR A CA 1
ATOM 1990 C C . TYR A 1 256 ? -8.024 -7.967 6.372 1.00 91.94 256 TYR A C 1
ATOM 1992 O O . TYR A 1 256 ? -8.819 -7.081 6.692 1.00 91.94 256 TYR A O 1
ATOM 2000 N N . VAL A 1 257 ? -7.897 -9.095 7.079 1.00 94.19 257 VAL A N 1
ATOM 2001 C CA . VAL A 1 257 ? -8.713 -9.407 8.265 1.00 94.19 257 VAL A CA 1
ATOM 2002 C C . VAL A 1 257 ? -8.564 -8.333 9.338 1.00 94.19 257 VAL A C 1
ATOM 2004 O O . VAL A 1 257 ? -9.567 -7.830 9.836 1.00 94.19 257 VAL A O 1
ATOM 2007 N N . TYR A 1 258 ? -7.334 -7.918 9.656 1.00 94.81 258 TYR A N 1
ATOM 2008 C CA . TYR A 1 258 ? -7.095 -6.911 10.694 1.00 94.81 258 TYR A CA 1
ATOM 2009 C C . TYR A 1 258 ? -7.682 -5.535 10.333 1.00 94.81 258 TYR A C 1
ATOM 2011 O O . TYR A 1 258 ? -8.391 -4.971 11.167 1.00 94.81 258 TYR A O 1
ATOM 2019 N N . PRO A 1 259 ? -7.467 -4.976 9.120 1.00 95.00 259 PRO A N 1
ATOM 2020 C CA . PRO A 1 259 ? -8.156 -3.760 8.698 1.00 95.00 259 PRO A CA 1
ATOM 2021 C C . PRO A 1 259 ? -9.682 -3.851 8.730 1.00 95.00 259 PRO A C 1
ATOM 2023 O O . PRO A 1 259 ? -10.315 -2.901 9.191 1.00 95.00 259 PRO A O 1
ATOM 2026 N N . LEU A 1 260 ? -10.256 -4.966 8.261 1.00 95.88 260 LEU A N 1
ATOM 2027 C CA . LEU A 1 260 ? -11.702 -5.199 8.256 1.00 95.88 260 LEU A CA 1
ATOM 2028 C C . LEU A 1 260 ? -12.260 -5.241 9.677 1.00 95.88 260 LEU A C 1
ATOM 2030 O O . LEU A 1 260 ? -13.207 -4.522 9.984 1.00 95.88 260 LEU A O 1
ATOM 2034 N N . LEU A 1 261 ? -11.633 -6.024 10.555 1.00 96.75 261 LEU A N 1
ATOM 2035 C CA . LEU A 1 261 ? -12.043 -6.165 11.946 1.00 96.75 261 LEU A CA 1
ATOM 2036 C C . LEU A 1 261 ? -11.911 -4.837 12.705 1.00 96.75 261 LEU A C 1
ATOM 2038 O O . LEU A 1 261 ? -12.838 -4.446 13.406 1.00 96.75 261 LEU A O 1
ATOM 2042 N N . ALA A 1 262 ? -10.811 -4.100 12.519 1.00 97.31 262 ALA A N 1
ATOM 2043 C CA . ALA A 1 262 ? -10.612 -2.794 13.148 1.00 97.31 262 ALA A CA 1
ATOM 2044 C C . ALA A 1 262 ? -11.654 -1.757 12.690 1.00 97.31 262 ALA A C 1
ATOM 2046 O O . ALA A 1 262 ? -12.203 -1.021 13.512 1.00 97.31 262 ALA A O 1
ATOM 2047 N N . ALA A 1 263 ? -11.944 -1.699 11.384 1.00 97.12 263 ALA A N 1
ATOM 2048 C CA . ALA A 1 263 ? -12.945 -0.788 10.837 1.00 97.12 263 ALA A CA 1
ATOM 2049 C C . ALA A 1 263 ? -14.361 -1.154 11.312 1.00 97.12 263 ALA A C 1
ATOM 2051 O O . ALA A 1 263 ? -15.093 -0.276 11.766 1.00 97.12 263 ALA A O 1
ATOM 2052 N N . ALA A 1 264 ? -14.730 -2.438 11.271 1.00 97.12 264 ALA A N 1
ATOM 2053 C CA . ALA A 1 264 ? -16.040 -2.915 11.711 1.00 97.12 264 ALA A CA 1
ATOM 2054 C C . ALA A 1 264 ? -16.246 -2.734 13.225 1.00 97.12 264 ALA A C 1
ATOM 2056 O O . ALA A 1 264 ? -17.300 -2.258 13.646 1.00 97.12 264 ALA A O 1
ATOM 2057 N N . ALA A 1 265 ? -15.228 -3.015 14.045 1.00 97.25 265 ALA A N 1
ATOM 2058 C CA . ALA A 1 265 ? -15.270 -2.763 15.484 1.00 97.25 265 ALA A CA 1
ATOM 2059 C C . ALA A 1 265 ? -15.457 -1.267 15.787 1.00 97.25 265 ALA A C 1
ATOM 2061 O O . ALA A 1 265 ? -16.300 -0.902 16.605 1.00 97.25 265 ALA A O 1
ATOM 2062 N N . CYS A 1 266 ? -14.732 -0.382 15.090 1.00 97.56 266 CYS A N 1
ATOM 2063 C CA . CYS A 1 266 ? -14.922 1.062 15.233 1.00 97.56 266 CYS A CA 1
ATOM 2064 C C . CYS A 1 266 ? -16.317 1.521 14.779 1.00 97.56 266 CYS A C 1
ATOM 2066 O O . CYS A 1 266 ? -16.903 2.391 15.417 1.00 97.56 266 CYS A O 1
ATOM 2068 N N . ALA A 1 267 ? -16.857 0.952 13.699 1.00 96.69 267 ALA A N 1
ATOM 2069 C CA . ALA A 1 267 ? -18.205 1.255 13.225 1.00 96.69 267 ALA A CA 1
ATOM 2070 C C . ALA A 1 267 ? -19.271 0.874 14.268 1.00 96.69 267 ALA A C 1
ATOM 2072 O O . ALA A 1 267 ? -20.145 1.687 14.564 1.00 96.69 267 ALA A O 1
ATOM 2073 N N . LEU A 1 268 ? -19.155 -0.303 14.892 1.00 95.12 268 LEU A N 1
ATOM 2074 C CA . LEU A 1 268 ? -20.039 -0.718 15.988 1.00 95.12 268 LEU A CA 1
ATOM 2075 C C . LEU A 1 268 ? -19.925 0.195 17.216 1.00 95.12 268 LEU A C 1
ATOM 2077 O O . LEU A 1 268 ? -20.936 0.534 17.826 1.00 95.12 268 LEU A O 1
ATOM 2081 N N . LEU A 1 269 ? -18.707 0.616 17.579 1.00 94.38 269 LEU A N 1
ATOM 2082 C CA . LEU A 1 269 ? -18.486 1.583 18.665 1.00 94.38 269 LEU A CA 1
ATOM 2083 C C . LEU A 1 269 ? -19.125 2.953 18.374 1.00 94.38 269 LEU A C 1
ATOM 2085 O O . LEU A 1 269 ? -19.388 3.711 19.303 1.00 94.38 269 LEU A O 1
ATOM 2089 N N . LEU A 1 270 ? -19.381 3.257 17.100 1.00 93.62 270 LEU A N 1
ATOM 2090 C CA . LEU A 1 270 ? -20.099 4.442 16.628 1.00 93.62 270 LEU A CA 1
ATOM 2091 C C . LEU A 1 270 ? -21.577 4.152 16.306 1.00 93.62 270 LEU A C 1
ATOM 2093 O O . LEU A 1 270 ? -22.212 4.934 15.598 1.00 93.62 270 LEU A O 1
ATOM 2097 N N . GLU A 1 271 ? -22.117 3.056 16.848 1.00 93.69 271 GLU A N 1
ATOM 2098 C CA . GLU A 1 271 ? -23.533 2.670 16.793 1.00 93.69 271 GLU A CA 1
ATOM 2099 C C . GLU A 1 271 ? -24.060 2.350 15.382 1.00 93.69 271 GLU A C 1
ATOM 2101 O O . GLU A 1 271 ? -25.256 2.484 15.112 1.00 93.69 271 GLU A O 1
ATOM 2106 N N . LEU A 1 272 ? -23.194 1.911 14.462 1.00 94.12 272 LEU A N 1
ATOM 2107 C CA . LEU A 1 272 ? -23.661 1.296 13.217 1.00 94.12 272 LEU A CA 1
ATOM 2108 C C . LEU A 1 272 ? -24.183 -0.115 13.498 1.00 94.12 272 LEU A C 1
ATOM 2110 O O . LEU A 1 272 ? -23.597 -0.859 14.278 1.00 94.12 272 LEU A O 1
ATOM 2114 N N . ASP A 1 273 ? -25.276 -0.485 12.838 1.00 94.44 273 ASP A N 1
ATOM 2115 C CA . ASP A 1 273 ? -25.818 -1.842 12.869 1.00 94.44 273 ASP A CA 1
ATOM 2116 C C . ASP A 1 273 ? -25.106 -2.758 11.852 1.00 94.44 273 ASP A C 1
ATOM 2118 O O . ASP A 1 273 ? -24.352 -2.312 10.980 1.00 94.44 273 ASP A O 1
ATOM 2122 N N . ALA A 1 274 ? -25.326 -4.070 11.978 1.00 94.06 274 ALA A N 1
ATOM 2123 C CA . ALA A 1 274 ? -24.716 -5.069 11.100 1.00 94.06 274 ALA A CA 1
ATOM 2124 C C . ALA A 1 274 ? -25.101 -4.874 9.621 1.00 94.06 274 ALA A C 1
ATOM 2126 O O . ALA A 1 274 ? -24.284 -5.128 8.734 1.00 94.06 274 ALA A O 1
ATOM 2127 N N . ASP A 1 275 ? -26.313 -4.380 9.351 1.00 94.00 275 ASP A N 1
ATOM 2128 C CA . ASP A 1 275 ? -26.785 -4.108 7.994 1.00 94.00 275 ASP A CA 1
ATOM 2129 C C . ASP A 1 275 ? -26.028 -2.948 7.345 1.00 94.00 275 ASP A C 1
ATOM 2131 O O . ASP A 1 275 ? -25.611 -3.067 6.192 1.00 94.00 275 ASP A O 1
ATOM 2135 N N . ALA A 1 276 ? -25.786 -1.860 8.080 1.00 93.81 276 ALA A N 1
ATOM 2136 C CA . ALA A 1 276 ? -24.959 -0.748 7.628 1.00 93.81 276 ALA A CA 1
ATOM 2137 C C . ALA A 1 276 ? -23.514 -1.200 7.374 1.00 93.81 276 ALA A C 1
ATOM 2139 O O . ALA A 1 276 ? -22.920 -0.829 6.365 1.00 93.81 276 ALA A O 1
ATOM 2140 N N . ILE A 1 277 ? -22.952 -2.057 8.235 1.00 95.00 277 ILE A N 1
ATOM 2141 C CA . ILE A 1 277 ? -21.612 -2.619 8.004 1.00 95.00 277 ILE A CA 1
ATOM 2142 C C . ILE A 1 277 ? -21.584 -3.418 6.697 1.00 95.00 277 ILE A C 1
ATOM 2144 O O . ILE A 1 277 ? -20.718 -3.192 5.852 1.00 95.00 277 ILE A O 1
ATOM 2148 N N . ARG A 1 278 ? -22.555 -4.313 6.490 1.00 93.88 278 ARG A N 1
ATOM 2149 C CA . ARG A 1 278 ? -22.654 -5.125 5.271 1.00 93.88 278 ARG A CA 1
ATOM 2150 C C . ARG A 1 278 ? -22.811 -4.260 4.014 1.00 93.88 278 ARG A C 1
ATOM 2152 O O . ARG A 1 278 ? -22.152 -4.522 3.010 1.00 93.88 278 ARG A O 1
ATOM 2159 N N . GLN A 1 279 ? -23.659 -3.232 4.059 1.00 92.19 279 GLN A N 1
ATOM 2160 C CA . GLN A 1 279 ? -23.867 -2.300 2.942 1.00 92.19 279 GLN A CA 1
ATOM 2161 C C . GLN A 1 279 ? -22.596 -1.505 2.622 1.00 92.19 279 GLN A C 1
ATOM 2163 O O . GLN A 1 279 ? -22.180 -1.461 1.463 1.00 92.19 279 GLN A O 1
ATOM 2168 N N . GLY A 1 280 ? -21.930 -0.972 3.649 1.00 92.56 280 GLY A N 1
ATOM 2169 C CA . GLY A 1 280 ? -20.692 -0.216 3.489 1.00 92.56 280 GLY A CA 1
ATOM 2170 C C . GLY A 1 280 ? -19.531 -1.058 2.951 1.00 92.56 280 GLY A C 1
ATOM 2171 O O . GLY A 1 280 ? -18.721 -0.549 2.177 1.00 92.56 280 GLY A O 1
ATOM 2172 N N . LEU A 1 281 ? -19.451 -2.348 3.304 1.00 92.69 281 LEU A N 1
ATOM 2173 C CA . LEU A 1 281 ? -18.485 -3.283 2.709 1.00 92.69 281 LEU A CA 1
ATOM 2174 C C . LEU A 1 281 ? -18.802 -3.586 1.242 1.00 92.69 281 LEU A C 1
ATOM 2176 O O . LEU A 1 281 ? -17.885 -3.655 0.430 1.00 92.69 281 LEU A O 1
ATOM 2180 N N . GLY A 1 282 ? -20.084 -3.717 0.888 1.00 84.50 282 GLY A N 1
ATOM 2181 C CA . GLY A 1 282 ? -20.514 -3.943 -0.495 1.00 84.50 282 GLY A CA 1
ATOM 2182 C C . GLY A 1 282 ? -20.193 -2.783 -1.446 1.00 84.50 282 GLY A C 1
ATOM 2183 O O . GLY A 1 282 ? -20.072 -2.997 -2.648 1.00 84.50 282 GLY A O 1
ATOM 2184 N N . GLN A 1 283 ? -20.028 -1.566 -0.919 1.00 83.25 283 GLN A N 1
ATOM 2185 C CA . GLN A 1 283 ? -19.654 -0.366 -1.683 1.00 83.25 283 GLN A CA 1
ATOM 2186 C C . GLN A 1 283 ? -18.151 -0.056 -1.640 1.00 83.25 283 GLN A C 1
ATOM 2188 O O . GLN A 1 283 ? -17.698 0.909 -2.259 1.00 83.25 283 GLN A O 1
ATOM 2193 N N . PHE A 1 284 ? -17.371 -0.832 -0.884 1.00 84.94 284 PHE A N 1
ATOM 2194 C CA . PHE A 1 284 ? -15.970 -0.521 -0.660 1.00 84.94 284 PHE A CA 1
ATOM 2195 C C . PHE A 1 284 ? -15.129 -0.743 -1.921 1.00 84.94 284 PHE A C 1
ATOM 2197 O O . PHE A 1 284 ? -15.069 -1.842 -2.472 1.00 84.94 284 PHE A O 1
ATOM 2204 N N . CYS A 1 285 ? -14.391 0.297 -2.305 1.00 71.94 285 CYS A N 1
ATOM 2205 C CA . CYS A 1 285 ? -13.369 0.231 -3.340 1.00 71.94 285 CYS A CA 1
ATOM 2206 C C . CYS A 1 285 ? -11.975 0.396 -2.707 1.00 71.94 285 CYS A C 1
ATOM 2208 O O . CYS A 1 285 ? -11.732 1.403 -2.030 1.00 71.94 285 CYS A O 1
ATOM 2210 N N . PRO A 1 286 ? -11.035 -0.538 -2.939 1.00 74.25 286 PRO A N 1
ATOM 2211 C CA . PRO A 1 286 ? -9.653 -0.389 -2.493 1.00 74.25 286 PRO A CA 1
ATOM 2212 C C . PRO A 1 286 ? -8.970 0.815 -3.156 1.00 74.25 286 PRO A C 1
ATOM 2214 O O . PRO A 1 286 ? -9.324 1.214 -4.267 1.00 74.25 286 PRO A O 1
ATOM 2217 N N . ALA A 1 287 ? -7.948 1.377 -2.502 1.00 69.88 287 ALA A N 1
ATOM 2218 C CA . ALA A 1 287 ? -7.093 2.367 -3.157 1.00 69.88 287 ALA A CA 1
ATOM 2219 C C . ALA A 1 287 ? -6.327 1.735 -4.338 1.00 69.88 287 ALA A C 1
ATOM 2221 O O . ALA A 1 287 ? -5.926 0.570 -4.238 1.00 69.88 287 ALA A O 1
ATOM 2222 N N . PRO A 1 288 ? -6.063 2.495 -5.418 1.00 66.44 288 PRO A N 1
ATOM 2223 C CA . PRO A 1 288 ? -5.221 2.029 -6.516 1.00 66.44 288 PRO A CA 1
ATOM 2224 C C . PRO A 1 288 ? -3.866 1.493 -6.021 1.00 66.44 288 PRO A C 1
ATOM 2226 O O . PRO A 1 288 ? -3.279 2.050 -5.090 1.00 66.44 288 PRO A O 1
ATOM 2229 N N . SER A 1 289 ? -3.374 0.419 -6.648 1.00 64.19 289 SER A N 1
ATOM 2230 C CA . SER A 1 289 ? -2.044 -0.175 -6.401 1.00 64.19 289 SER A CA 1
ATOM 2231 C C . SER A 1 289 ? -1.792 -0.712 -4.981 1.00 64.19 289 SER A C 1
ATOM 2233 O O . SER A 1 289 ? -0.643 -0.869 -4.562 1.00 64.19 289 SER A O 1
ATOM 2235 N N . ARG A 1 290 ? -2.859 -1.015 -4.228 1.00 66.88 290 ARG A N 1
ATOM 2236 C CA . ARG A 1 290 ? -2.810 -1.795 -2.980 1.00 66.88 290 ARG A CA 1
ATOM 2237 C C . ARG A 1 290 ? -3.455 -3.164 -3.202 1.00 66.88 290 ARG A C 1
ATOM 2239 O O . ARG A 1 290 ? -4.665 -3.293 -3.033 1.00 66.88 290 ARG A O 1
ATOM 2246 N N . VAL A 1 291 ? -2.637 -4.149 -3.580 1.00 66.69 291 VAL A N 1
ATOM 2247 C CA . VAL A 1 291 ? -3.029 -5.543 -3.883 1.00 66.69 291 VAL A CA 1
ATOM 2248 C C . VAL A 1 291 ? -4.182 -5.594 -4.898 1.00 66.69 291 VAL A C 1
ATOM 2250 O O . VAL A 1 291 ? -5.183 -6.285 -4.720 1.00 66.69 291 VAL A O 1
ATOM 2253 N N . SER A 1 292 ? -4.068 -4.817 -5.980 1.00 76.12 292 SER A N 1
ATOM 2254 C CA . SER A 1 292 ? -5.051 -4.865 -7.064 1.00 76.12 292 SER A CA 1
ATOM 2255 C C . SER A 1 292 ? -4.734 -6.019 -8.008 1.00 76.12 292 SER A C 1
ATOM 2257 O O . SER A 1 292 ? -3.634 -6.076 -8.560 1.00 76.12 292 SER A O 1
ATOM 2259 N N . VAL A 1 293 ? -5.706 -6.910 -8.204 1.00 82.94 293 VAL A N 1
ATOM 2260 C CA . VAL A 1 293 ? -5.623 -8.012 -9.166 1.00 82.94 293 VAL A CA 1
ATOM 2261 C C . VAL A 1 293 ? -6.055 -7.502 -10.536 1.00 82.94 293 VAL A C 1
ATOM 2263 O O . VAL A 1 293 ? -7.191 -7.060 -10.706 1.00 82.94 293 VAL A O 1
ATOM 2266 N N . ARG A 1 294 ? -5.163 -7.581 -11.520 1.00 84.75 294 ARG A N 1
ATOM 2267 C CA . ARG A 1 294 ? -5.442 -7.271 -12.927 1.00 84.75 294 ARG A CA 1
ATOM 2268 C C . ARG A 1 294 ? -5.289 -8.539 -13.750 1.00 84.75 294 ARG A C 1
ATOM 2270 O O . ARG A 1 294 ? -4.346 -9.292 -13.539 1.00 84.75 294 ARG A O 1
ATOM 2277 N N . ARG A 1 295 ? -6.212 -8.785 -14.675 1.00 85.69 295 ARG A N 1
ATOM 2278 C CA . ARG A 1 295 ? -6.120 -9.894 -15.633 1.00 85.69 295 ARG A CA 1
ATOM 2279 C C . ARG A 1 295 ? -6.027 -9.294 -17.021 1.00 85.69 295 ARG A C 1
ATOM 2281 O O . ARG A 1 295 ? -7.015 -8.773 -17.527 1.00 85.69 295 ARG A O 1
ATOM 2288 N N . GLU A 1 296 ? -4.830 -9.314 -17.582 1.00 81.25 296 GLU A N 1
ATOM 2289 C CA . GLU A 1 296 ? -4.485 -8.633 -18.829 1.00 81.25 296 GLU A CA 1
ATOM 2290 C C . GLU A 1 296 ? -3.494 -9.522 -19.593 1.00 81.25 296 GLU A C 1
ATOM 2292 O O . GLU A 1 296 ? -2.736 -10.263 -18.974 1.00 81.25 296 GLU A O 1
ATOM 2297 N N . HIS A 1 297 ? -3.535 -9.505 -20.929 1.00 79.94 297 HIS A N 1
ATOM 2298 C CA . HIS A 1 297 ? -2.576 -10.219 -21.794 1.00 79.94 297 HIS A CA 1
ATOM 2299 C C . HIS A 1 297 ? -2.366 -11.722 -21.479 1.00 79.94 297 HIS A C 1
ATOM 2301 O O . HIS A 1 297 ? -1.333 -12.296 -21.797 1.00 79.94 297 HIS A O 1
ATOM 2307 N N . GLY A 1 298 ? -3.362 -12.387 -20.878 1.00 84.88 298 GLY A N 1
ATOM 2308 C CA . GLY A 1 298 ? -3.317 -13.819 -20.561 1.00 84.88 298 GLY A CA 1
ATOM 2309 C C . GLY A 1 298 ? -2.677 -14.179 -19.215 1.00 84.88 298 GLY A C 1
ATOM 2310 O O . GLY A 1 298 ? -2.671 -15.357 -18.867 1.00 84.88 298 GLY A O 1
ATOM 2311 N N . TRP A 1 299 ? -2.203 -13.211 -18.429 1.00 92.00 299 TRP A N 1
ATOM 2312 C CA . TRP A 1 299 ? -1.660 -13.419 -17.080 1.00 92.00 299 TRP A CA 1
ATOM 2313 C C . TRP A 1 299 ? -2.435 -12.630 -16.014 1.00 92.00 299 TRP A C 1
ATOM 2315 O O . TRP A 1 299 ? -3.253 -11.754 -16.308 1.00 92.00 299 TRP A O 1
ATOM 2325 N N . THR A 1 300 ? -2.185 -12.957 -14.745 1.00 93.75 300 THR A N 1
ATOM 2326 C CA . THR A 1 300 ? -2.741 -12.258 -13.581 1.00 93.75 300 THR A CA 1
ATOM 2327 C C . THR A 1 300 ? -1.650 -11.449 -12.886 1.00 93.75 300 THR A C 1
ATOM 2329 O O . THR A 1 300 ? -0.676 -12.008 -12.396 1.00 93.75 300 THR A O 1
ATOM 2332 N N . ILE A 1 301 ? -1.816 -10.134 -12.791 1.00 92.81 301 ILE A N 1
ATOM 2333 C CA . ILE A 1 301 ? -0.876 -9.234 -12.118 1.00 92.81 301 ILE A CA 1
ATOM 2334 C C . ILE A 1 301 ? -1.448 -8.845 -10.759 1.00 92.81 301 ILE A C 1
ATOM 2336 O O . ILE A 1 301 ? -2.577 -8.362 -10.663 1.00 92.81 301 ILE A O 1
ATOM 2340 N N . LEU A 1 302 ? -0.650 -9.023 -9.714 1.00 92.69 302 LEU A N 1
ATOM 2341 C CA . LEU A 1 302 ? -0.906 -8.533 -8.372 1.00 92.69 302 LEU A CA 1
ATOM 2342 C C . LEU A 1 302 ? -0.065 -7.271 -8.141 1.00 92.69 302 LEU A C 1
ATOM 2344 O O . LEU A 1 302 ? 1.130 -7.347 -7.852 1.00 92.69 302 LEU A O 1
ATOM 2348 N N . ASP A 1 303 ? -0.689 -6.105 -8.301 1.00 89.94 303 ASP A N 1
ATOM 2349 C CA . ASP A 1 303 ? -0.042 -4.803 -8.101 1.00 89.94 303 ASP A CA 1
ATOM 2350 C C . ASP A 1 303 ? -0.179 -4.355 -6.642 1.00 89.94 303 ASP A C 1
ATOM 2352 O O . ASP A 1 303 ? -1.264 -3.977 -6.190 1.00 89.94 303 ASP A O 1
ATOM 2356 N N . ASP A 1 304 ? 0.935 -4.391 -5.911 1.00 87.31 304 ASP A N 1
ATOM 2357 C CA . ASP A 1 304 ? 1.057 -3.868 -4.551 1.00 87.31 304 ASP A CA 1
ATOM 2358 C C . ASP A 1 304 ? 2.267 -2.915 -4.423 1.00 87.31 304 ASP A C 1
ATOM 2360 O O . ASP A 1 304 ? 3.120 -3.010 -3.526 1.00 87.31 304 ASP A O 1
ATOM 2364 N N . THR A 1 305 ? 2.355 -1.980 -5.374 1.00 82.94 305 THR A N 1
ATOM 2365 C CA . THR A 1 305 ? 3.467 -1.025 -5.530 1.00 82.94 305 THR A CA 1
ATOM 2366 C C . THR A 1 305 ? 3.333 0.257 -4.701 1.00 82.94 305 THR A C 1
ATOM 2368 O O . THR A 1 305 ? 4.200 1.126 -4.771 1.00 82.94 305 THR A O 1
ATOM 2371 N N . TYR A 1 306 ? 2.296 0.377 -3.863 1.00 73.06 306 TYR A N 1
ATOM 2372 C CA . TYR A 1 306 ? 2.038 1.596 -3.088 1.00 73.06 306 TYR A CA 1
ATOM 2373 C C . TYR A 1 306 ? 3.019 1.840 -1.927 1.00 73.06 306 TYR A C 1
ATOM 2375 O O . TYR A 1 306 ? 3.270 2.977 -1.546 1.00 73.06 306 TYR A O 1
ATOM 2383 N N . SER A 1 307 ? 3.510 0.798 -1.258 1.00 80.44 307 SER A N 1
ATOM 2384 C CA . SER A 1 307 ? 4.429 0.921 -0.113 1.00 80.44 307 SER A CA 1
ATOM 2385 C C . SER A 1 307 ? 4.983 -0.448 0.234 1.00 80.44 307 SER A C 1
ATOM 2387 O O . SER A 1 307 ? 4.246 -1.424 0.149 1.00 80.44 307 SER A O 1
ATOM 2389 N N . SER A 1 308 ? 6.238 -0.542 0.672 1.00 84.25 308 SER A N 1
ATOM 2390 C CA . SER A 1 308 ? 6.837 -1.828 1.018 1.00 84.25 308 SER A CA 1
ATOM 2391 C C . SER A 1 308 ? 7.606 -1.779 2.330 1.00 84.25 308 SER A C 1
ATOM 2393 O O . SER A 1 308 ? 8.335 -0.834 2.621 1.00 84.25 308 SER A O 1
ATOM 2395 N N . ASN A 1 309 ? 7.415 -2.837 3.106 1.00 90.94 309 ASN A N 1
ATOM 2396 C CA . ASN A 1 309 ? 8.167 -3.230 4.287 1.00 90.94 309 ASN A CA 1
ATOM 2397 C C . ASN A 1 309 ? 8.143 -4.774 4.347 1.00 90.94 309 ASN A C 1
ATOM 2399 O O . ASN A 1 309 ? 7.364 -5.383 3.599 1.00 90.94 309 ASN A O 1
ATOM 2403 N N . PRO A 1 310 ? 8.972 -5.425 5.184 1.00 93.12 310 PRO A N 1
ATOM 2404 C CA . PRO A 1 310 ? 9.082 -6.882 5.186 1.00 93.12 310 PRO A CA 1
ATOM 2405 C C . PRO A 1 310 ? 7.742 -7.592 5.419 1.00 93.12 310 PRO A C 1
ATOM 2407 O O . PRO A 1 310 ? 7.424 -8.557 4.726 1.00 93.12 310 PRO A O 1
ATOM 2410 N N . GLU A 1 311 ? 6.921 -7.089 6.343 1.00 90.62 311 GLU A N 1
ATOM 2411 C CA . GLU A 1 311 ? 5.611 -7.661 6.657 1.00 90.62 311 GLU A CA 1
ATOM 2412 C C . GLU A 1 311 ? 4.608 -7.496 5.502 1.00 90.62 311 GLU A C 1
ATOM 2414 O O . GLU A 1 311 ? 3.850 -8.415 5.204 1.00 90.62 311 GLU A O 1
ATOM 2419 N N . ALA A 1 312 ? 4.614 -6.350 4.818 1.00 89.62 312 ALA A N 1
ATOM 2420 C CA . ALA A 1 312 ? 3.755 -6.093 3.665 1.00 89.62 312 ALA A CA 1
ATOM 2421 C C . ALA A 1 312 ? 4.177 -6.915 2.439 1.00 89.62 312 ALA A C 1
ATOM 2423 O O . ALA A 1 312 ? 3.322 -7.420 1.719 1.00 89.62 312 ALA A O 1
ATOM 2424 N N . ALA A 1 313 ? 5.483 -7.070 2.198 1.00 94.12 313 ALA A N 1
ATOM 2425 C CA . ALA A 1 313 ? 5.989 -7.929 1.130 1.00 94.12 313 ALA A CA 1
ATOM 2426 C C . ALA A 1 313 ? 5.604 -9.397 1.368 1.00 94.12 313 ALA A C 1
ATOM 2428 O O . ALA A 1 313 ? 5.148 -10.070 0.446 1.00 94.12 313 ALA A O 1
ATOM 2429 N N . TRP A 1 314 ? 5.713 -9.865 2.616 1.00 94.81 314 TRP A N 1
ATOM 2430 C CA . TRP A 1 314 ? 5.259 -11.196 3.013 1.00 94.81 314 TRP A CA 1
ATOM 2431 C C . TRP A 1 314 ? 3.760 -11.401 2.767 1.00 94.81 314 TRP A C 1
ATOM 2433 O O . TRP A 1 314 ? 3.364 -12.365 2.120 1.00 94.81 314 TRP A O 1
ATOM 2443 N N . ALA A 1 315 ? 2.934 -10.458 3.219 1.00 91.88 315 ALA A N 1
ATOM 2444 C CA . ALA A 1 315 ? 1.486 -10.511 3.046 1.00 91.88 315 ALA A CA 1
ATOM 2445 C C . ALA A 1 315 ? 1.051 -10.550 1.568 1.00 91.88 315 ALA A C 1
ATOM 2447 O O . ALA A 1 315 ? 0.068 -11.212 1.227 1.00 91.88 315 ALA A O 1
ATOM 2448 N N . ALA A 1 316 ? 1.781 -9.859 0.687 1.00 93.38 316 ALA A N 1
ATOM 2449 C CA . ALA A 1 316 ? 1.529 -9.879 -0.751 1.00 93.38 316 ALA A CA 1
ATOM 2450 C C . ALA A 1 316 ? 1.942 -11.210 -1.401 1.00 93.38 316 ALA A C 1
ATOM 2452 O O . ALA A 1 316 ? 1.246 -11.694 -2.293 1.00 93.38 316 ALA A O 1
ATOM 2453 N N . LEU A 1 317 ? 3.035 -11.828 -0.933 1.00 95.69 317 LEU A N 1
ATOM 2454 C CA . LEU A 1 317 ? 3.417 -13.183 -1.340 1.00 95.69 317 LEU A CA 1
ATOM 2455 C C . LEU A 1 317 ? 2.336 -14.189 -0.933 1.00 95.69 317 LEU A C 1
ATOM 2457 O O . LEU A 1 317 ? 1.869 -14.937 -1.782 1.00 95.69 317 LEU A O 1
ATOM 2461 N N . GLU A 1 318 ? 1.858 -14.158 0.313 1.00 94.75 318 GLU A N 1
ATOM 2462 C CA . GLU A 1 318 ? 0.755 -15.026 0.754 1.00 94.75 318 GLU A CA 1
ATOM 2463 C C . GLU A 1 318 ? -0.506 -14.836 -0.105 1.00 94.75 318 GLU A C 1
ATOM 2465 O O . GLU A 1 318 ? -1.117 -15.813 -0.531 1.00 94.75 318 GLU A O 1
ATOM 2470 N N . ALA A 1 319 ? -0.867 -13.588 -0.425 1.00 93.31 319 ALA A N 1
ATOM 2471 C CA . ALA A 1 319 ? -2.006 -13.288 -1.294 1.00 93.31 319 ALA A CA 1
ATOM 2472 C C . ALA A 1 319 ? -1.828 -13.839 -2.723 1.00 93.31 319 ALA A C 1
ATOM 2474 O O . ALA A 1 319 ? -2.772 -14.378 -3.297 1.00 93.31 319 ALA A O 1
ATOM 2475 N N . MET A 1 320 ? -0.619 -13.763 -3.290 1.00 95.00 320 MET A N 1
ATOM 2476 C CA . MET A 1 320 ? -0.298 -14.317 -4.613 1.00 95.00 320 MET A CA 1
ATOM 2477 C C . MET A 1 320 ? -0.529 -15.839 -4.685 1.00 95.00 320 MET A C 1
ATOM 2479 O O . MET A 1 320 ? -0.920 -16.362 -5.735 1.00 95.00 320 MET A O 1
ATOM 2483 N N . TYR A 1 321 ? -0.300 -16.546 -3.575 1.00 94.94 321 TYR A N 1
ATOM 2484 C CA . TYR A 1 321 ? -0.478 -17.996 -3.464 1.00 94.94 321 TYR A CA 1
ATOM 2485 C C . TYR A 1 321 ? -1.937 -18.439 -3.286 1.00 94.94 321 TYR A C 1
ATOM 2487 O O . TYR A 1 321 ? -2.216 -19.625 -3.416 1.00 94.94 321 TYR A O 1
ATOM 2495 N N . LEU A 1 322 ? -2.875 -17.509 -3.075 1.00 93.06 322 LEU A N 1
ATOM 2496 C CA . LEU A 1 322 ? -4.314 -17.805 -3.132 1.00 93.06 322 LEU A CA 1
ATOM 2497 C C . LEU A 1 322 ? -4.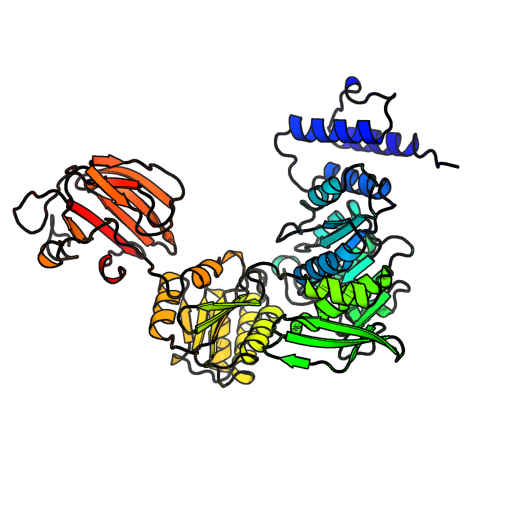838 -17.918 -4.570 1.00 93.06 322 LEU A C 1
ATOM 2499 O O . LEU A 1 322 ? -5.934 -18.423 -4.786 1.00 93.06 322 LEU A O 1
ATOM 2503 N N . LEU A 1 323 ? -4.087 -17.413 -5.549 1.00 92.81 323 LEU A N 1
ATOM 2504 C CA . LEU A 1 323 ? -4.452 -17.467 -6.963 1.00 92.81 323 LEU A CA 1
ATOM 2505 C C . LEU A 1 323 ? -3.939 -18.767 -7.592 1.00 92.81 323 LEU A C 1
ATOM 2507 O O . LEU A 1 323 ? -2.950 -19.332 -7.135 1.00 92.81 323 LEU A O 1
ATOM 2511 N N . GLU A 1 324 ? -4.542 -19.216 -8.685 1.00 92.38 324 GLU A N 1
ATOM 2512 C CA . GLU A 1 324 ? -4.035 -20.350 -9.470 1.00 92.38 324 GLU A CA 1
ATOM 2513 C C . GLU A 1 324 ? -3.008 -19.885 -10.511 1.00 92.38 324 GLU A C 1
ATOM 2515 O O . GLU A 1 324 ? -3.031 -18.728 -10.924 1.00 92.38 324 GLU A O 1
ATOM 2520 N N . GLY A 1 325 ? -2.093 -20.770 -10.917 1.00 94.75 325 GLY A N 1
ATOM 2521 C CA . GLY A 1 325 ? -1.080 -20.484 -11.940 1.00 94.75 325 GLY A CA 1
ATOM 2522 C C . GLY A 1 325 ? 0.352 -20.379 -11.410 1.00 94.75 325 GLY A C 1
ATOM 2523 O O . GLY A 1 325 ? 0.594 -20.318 -10.200 1.00 94.75 325 GLY A O 1
ATOM 2524 N N . ARG A 1 326 ? 1.319 -20.371 -12.332 1.00 97.25 326 ARG A N 1
ATOM 2525 C CA . ARG A 1 326 ? 2.760 -20.360 -12.033 1.00 97.25 326 ARG A CA 1
ATOM 2526 C C . ARG A 1 326 ? 3.188 -19.001 -11.466 1.00 97.25 326 ARG A C 1
ATOM 2528 O O . ARG A 1 326 ? 2.775 -17.956 -11.957 1.00 97.25 326 ARG A O 1
ATOM 2535 N N . LYS A 1 327 ? 3.992 -19.013 -10.396 1.00 97.81 327 LYS A N 1
ATOM 2536 C CA . LYS A 1 327 ? 4.269 -17.823 -9.568 1.00 97.81 327 LYS A CA 1
ATOM 2537 C C . LYS A 1 327 ? 5.554 -17.111 -9.958 1.00 97.81 327 LYS A C 1
ATOM 2539 O O . LYS A 1 327 ? 6.621 -17.722 -9.947 1.00 97.81 327 LYS A O 1
ATOM 2544 N N . ILE A 1 328 ? 5.469 -15.811 -10.215 1.00 98.19 328 ILE A N 1
ATOM 2545 C CA . ILE A 1 328 ? 6.610 -14.939 -10.504 1.00 98.19 328 ILE A CA 1
ATOM 2546 C C . ILE A 1 328 ? 6.533 -13.729 -9.572 1.00 98.19 328 ILE A C 1
ATOM 2548 O O . ILE A 1 328 ? 5.511 -13.053 -9.509 1.00 98.19 328 ILE A O 1
ATOM 2552 N N . ALA A 1 329 ? 7.609 -13.442 -8.839 1.00 98.19 329 ALA A N 1
ATOM 2553 C CA . ALA A 1 329 ? 7.651 -12.319 -7.904 1.00 98.19 329 ALA A CA 1
ATOM 2554 C C . ALA A 1 329 ? 8.692 -11.279 -8.325 1.00 98.19 329 ALA A C 1
ATOM 2556 O O . ALA A 1 329 ? 9.845 -11.617 -8.571 1.00 98.19 329 ALA A O 1
ATOM 2557 N N . VAL A 1 330 ? 8.287 -10.013 -8.341 1.00 98.12 330 VAL A N 1
ATOM 2558 C CA . VAL A 1 330 ? 9.126 -8.830 -8.534 1.00 98.12 330 VAL A CA 1
ATOM 2559 C C . VAL A 1 330 ? 9.134 -8.042 -7.228 1.00 98.12 330 VAL A C 1
ATOM 2561 O O . VAL A 1 330 ? 8.141 -7.405 -6.868 1.00 98.12 330 VAL A O 1
ATOM 2564 N N . LEU A 1 331 ? 10.255 -8.096 -6.508 1.00 98.06 331 LEU A N 1
ATOM 2565 C CA . LEU A 1 331 ? 10.442 -7.450 -5.212 1.00 98.06 331 LEU A CA 1
ATOM 2566 C C . LEU A 1 331 ? 11.473 -6.321 -5.321 1.00 98.06 331 LEU A C 1
ATOM 2568 O O . LEU A 1 331 ? 12.661 -6.535 -5.550 1.00 98.06 331 LEU A O 1
ATOM 2572 N N . GLY A 1 332 ? 11.004 -5.094 -5.146 1.00 96.44 332 GLY A N 1
ATOM 2573 C CA . GLY A 1 332 ? 11.813 -3.889 -5.112 1.00 96.44 332 GLY A CA 1
ATOM 2574 C C . GLY A 1 332 ? 12.396 -3.594 -3.732 1.00 96.44 332 GLY A C 1
ATOM 2575 O O . GLY A 1 332 ? 11.891 -4.051 -2.705 1.00 96.44 332 GLY A O 1
ATOM 2576 N N . SER A 1 333 ? 13.434 -2.760 -3.715 1.00 95.62 333 SER A N 1
ATOM 2577 C CA . SER A 1 333 ? 14.054 -2.239 -2.492 1.00 95.62 333 SER A CA 1
ATOM 2578 C C . SER A 1 333 ? 13.036 -1.591 -1.535 1.00 95.62 333 SER A C 1
ATOM 2580 O O . SER A 1 333 ? 12.164 -0.826 -1.950 1.00 95.62 333 SER A O 1
ATOM 2582 N N . MET A 1 334 ? 13.182 -1.858 -0.237 1.00 95.12 334 MET A N 1
ATOM 2583 C CA . MET A 1 334 ? 12.443 -1.216 0.855 1.00 95.12 334 MET A CA 1
ATOM 2584 C C . MET A 1 334 ? 13.294 -0.078 1.430 1.00 95.12 334 MET A C 1
ATOM 2586 O O . MET A 1 334 ? 14.212 -0.305 2.219 1.00 95.12 334 MET A O 1
ATOM 2590 N N . LEU A 1 335 ? 13.011 1.152 1.001 1.00 89.62 335 LEU A N 1
ATOM 2591 C CA . LEU A 1 335 ? 13.926 2.291 1.162 1.00 89.62 335 LEU A CA 1
ATOM 2592 C C . LEU A 1 335 ? 13.963 2.901 2.572 1.00 89.62 335 LEU A C 1
ATOM 2594 O O . LEU A 1 335 ? 14.876 3.658 2.869 1.00 89.62 335 LEU A O 1
ATOM 2598 N N . GLU A 1 336 ? 13.003 2.578 3.442 1.00 85.50 336 GLU A N 1
ATOM 2599 C CA . GLU A 1 336 ? 12.837 3.240 4.748 1.00 85.50 336 GLU A CA 1
ATOM 2600 C C . GLU A 1 336 ? 13.406 2.446 5.944 1.00 85.50 336 GLU A C 1
ATOM 2602 O O . GLU A 1 336 ? 13.102 2.745 7.104 1.00 85.50 336 GLU A O 1
ATOM 2607 N N . LEU A 1 337 ? 14.203 1.404 5.681 1.00 88.62 337 LEU A N 1
ATOM 2608 C CA . LEU A 1 337 ? 14.691 0.463 6.701 1.00 88.62 337 LEU A CA 1
ATOM 2609 C C . LEU A 1 337 ? 16.004 0.881 7.388 1.00 88.62 337 LEU A C 1
ATOM 2611 O O . LEU A 1 337 ? 16.406 0.240 8.359 1.00 88.62 337 LEU A O 1
ATOM 2615 N N . GLY A 1 338 ? 16.660 1.948 6.926 1.00 88.81 338 GLY A N 1
ATOM 2616 C CA . GLY A 1 338 ? 17.925 2.419 7.501 1.00 88.81 338 GLY A CA 1
ATOM 2617 C C . GLY A 1 338 ? 19.042 1.369 7.445 1.00 88.81 338 GLY A C 1
ATOM 2618 O O . GLY A 1 338 ? 19.096 0.553 6.526 1.00 88.81 338 GLY A O 1
ATOM 2619 N N . GLU A 1 339 ? 19.924 1.371 8.447 1.00 89.56 339 GLU A N 1
ATOM 2620 C CA . GLU A 1 339 ? 21.100 0.482 8.519 1.00 89.56 339 GLU A CA 1
ATOM 2621 C C . GLU A 1 339 ? 20.739 -1.010 8.565 1.00 89.56 339 GLU A C 1
ATOM 2623 O O . GLU A 1 339 ? 21.502 -1.850 8.095 1.00 89.56 339 GLU A O 1
ATOM 2628 N N . ARG A 1 340 ? 19.543 -1.348 9.064 1.00 89.56 340 ARG A N 1
ATOM 2629 C CA . ARG A 1 340 ? 19.035 -2.728 9.108 1.00 89.56 340 ARG A CA 1
ATOM 2630 C C . ARG A 1 340 ? 18.494 -3.222 7.768 1.00 89.56 340 ARG A C 1
ATOM 2632 O O . ARG A 1 340 ? 18.137 -4.392 7.652 1.00 89.56 340 ARG A O 1
ATOM 2639 N N . GLY A 1 341 ? 18.424 -2.353 6.758 1.00 93.50 341 GLY A N 1
ATOM 2640 C CA . GLY A 1 341 ? 17.911 -2.674 5.428 1.00 93.50 341 GLY A CA 1
ATOM 2641 C C . GLY A 1 341 ? 18.485 -3.974 4.860 1.00 93.50 341 GLY A C 1
ATOM 2642 O O . GLY A 1 341 ? 17.698 -4.888 4.617 1.00 93.50 341 GLY A O 1
ATOM 2643 N N . PRO A 1 342 ? 19.811 -4.112 4.690 1.00 96.62 342 PRO A N 1
ATOM 2644 C CA . PRO A 1 342 ? 20.416 -5.315 4.116 1.00 96.62 342 PRO A CA 1
ATOM 2645 C C . PRO A 1 342 ? 20.044 -6.619 4.834 1.00 96.62 342 PRO A C 1
ATOM 2647 O O . PRO A 1 342 ? 19.707 -7.606 4.184 1.00 96.62 342 PRO A O 1
ATOM 2650 N N . GLU A 1 343 ? 20.069 -6.625 6.170 1.00 97.06 343 GLU A N 1
ATOM 2651 C CA . GLU A 1 343 ? 19.713 -7.796 6.982 1.00 97.06 343 GLU A CA 1
ATOM 2652 C C . GLU A 1 343 ? 18.236 -8.170 6.802 1.00 97.06 343 GLU A C 1
ATOM 2654 O O . GLU A 1 343 ? 17.927 -9.308 6.462 1.00 97.06 343 GLU A O 1
ATOM 2659 N N . LEU A 1 344 ? 17.327 -7.198 6.928 1.00 96.38 344 LEU A N 1
ATOM 2660 C CA . LEU A 1 344 ? 15.884 -7.431 6.808 1.00 96.38 344 LEU A CA 1
ATOM 2661 C C . LEU A 1 344 ? 15.474 -7.906 5.404 1.00 96.38 344 LEU A C 1
ATOM 2663 O O . LEU A 1 344 ? 14.583 -8.744 5.271 1.00 96.38 344 LEU A O 1
ATOM 2667 N N . HIS A 1 345 ? 16.127 -7.400 4.353 1.00 98.19 345 HIS A N 1
ATOM 2668 C CA . HIS A 1 345 ? 15.932 -7.898 2.989 1.00 98.19 345 HIS A CA 1
ATOM 2669 C C . HIS A 1 345 ? 16.423 -9.346 2.859 1.00 98.19 345 HIS A C 1
ATOM 2671 O O . HIS A 1 345 ? 15.706 -10.188 2.315 1.00 98.19 345 HIS A O 1
ATOM 2677 N N . ARG A 1 346 ? 17.608 -9.659 3.400 1.00 98.38 346 ARG A N 1
ATOM 2678 C CA . ARG A 1 346 ? 18.165 -11.019 3.381 1.00 98.38 346 ARG A CA 1
ATOM 2679 C C . ARG A 1 346 ? 17.279 -12.014 4.125 1.00 98.38 346 ARG A C 1
ATOM 2681 O O . ARG A 1 346 ? 17.012 -13.097 3.608 1.00 98.38 346 ARG A O 1
ATOM 2688 N N . ASP A 1 347 ? 16.757 -11.644 5.286 1.00 97.94 347 ASP A N 1
ATOM 2689 C CA . ASP A 1 347 ? 15.867 -12.509 6.062 1.00 97.94 347 ASP A CA 1
ATOM 2690 C C . ASP A 1 347 ? 14.519 -12.747 5.372 1.00 97.94 347 ASP A C 1
ATOM 2692 O O . ASP A 1 347 ? 14.010 -13.872 5.397 1.00 97.94 347 ASP A O 1
ATOM 2696 N N . LEU A 1 348 ? 13.968 -11.734 4.690 1.00 97.88 348 LEU A N 1
ATOM 2697 C CA . LEU A 1 348 ? 12.798 -11.912 3.824 1.00 97.88 348 LEU A CA 1
ATOM 2698 C C . LEU A 1 348 ? 13.090 -12.936 2.716 1.00 97.88 348 LEU A C 1
ATOM 2700 O O . LEU A 1 348 ? 12.289 -13.846 2.505 1.00 97.88 348 LEU A O 1
ATOM 2704 N N . GLY A 1 349 ? 14.255 -12.828 2.068 1.00 98.12 349 GLY A N 1
ATOM 2705 C CA . GLY A 1 349 ? 14.755 -13.795 1.088 1.00 98.12 349 GLY A CA 1
ATOM 2706 C C . GLY A 1 349 ? 14.810 -15.224 1.626 1.00 98.12 349 GLY A C 1
ATOM 2707 O O . GLY A 1 349 ? 14.265 -16.153 1.034 1.00 98.12 349 GLY A O 1
ATOM 2708 N N . ARG A 1 350 ? 15.409 -15.412 2.804 1.00 98.38 350 ARG A N 1
ATOM 2709 C CA . ARG A 1 350 ? 15.509 -16.738 3.434 1.00 98.38 350 ARG A CA 1
ATOM 2710 C C . ARG A 1 350 ? 14.139 -17.323 3.765 1.00 98.38 350 ARG A C 1
ATOM 2712 O O . ARG A 1 350 ? 13.901 -18.508 3.535 1.00 98.38 350 ARG A O 1
ATOM 2719 N N . ARG A 1 351 ? 13.232 -16.509 4.316 1.00 97.88 351 ARG A N 1
ATOM 2720 C CA . ARG A 1 351 ? 11.865 -16.945 4.639 1.00 97.88 351 ARG A CA 1
ATOM 2721 C C . ARG A 1 351 ? 11.079 -17.311 3.387 1.00 97.88 351 ARG A C 1
ATOM 2723 O O . ARG A 1 351 ? 10.401 -18.336 3.405 1.00 97.88 351 ARG A O 1
ATOM 2730 N N . LE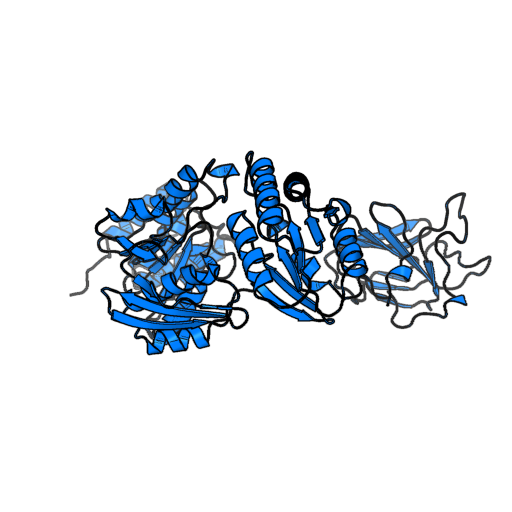U A 1 352 ? 11.160 -16.506 2.324 1.00 97.44 352 LEU A N 1
ATOM 2731 C CA . LEU A 1 352 ? 10.357 -16.740 1.122 1.00 97.44 352 LEU A CA 1
ATOM 2732 C C . LEU A 1 352 ? 10.771 -18.042 0.432 1.00 97.44 352 LEU A C 1
ATOM 2734 O O . LEU A 1 352 ? 9.902 -18.827 0.079 1.00 97.44 352 LEU A O 1
ATOM 2738 N N . ALA A 1 353 ? 12.073 -18.322 0.321 1.00 96.94 353 ALA A N 1
ATOM 2739 C CA . ALA A 1 353 ? 12.561 -19.548 -0.310 1.00 96.94 353 ALA A CA 1
ATOM 2740 C C . ALA A 1 353 ? 12.076 -20.816 0.412 1.00 96.94 353 ALA A C 1
ATOM 2742 O O . ALA A 1 353 ? 11.797 -21.825 -0.227 1.00 96.94 353 ALA A O 1
ATOM 2743 N N . ARG A 1 354 ? 11.938 -20.752 1.743 1.00 96.00 354 ARG A N 1
ATOM 2744 C CA . ARG A 1 354 ? 11.457 -21.872 2.565 1.00 96.00 354 ARG A CA 1
ATOM 2745 C C . ARG A 1 354 ? 9.943 -22.053 2.503 1.00 96.00 354 ARG A C 1
ATOM 2747 O O . ARG A 1 354 ? 9.474 -23.183 2.481 1.00 96.00 354 ARG A O 1
ATOM 2754 N N . ALA A 1 355 ? 9.186 -20.958 2.535 1.00 96.94 355 ALA A N 1
ATOM 2755 C CA . ALA A 1 355 ? 7.725 -21.014 2.599 1.00 96.94 355 ALA A CA 1
ATOM 2756 C C . ALA A 1 355 ? 7.055 -21.167 1.228 1.00 96.94 355 ALA A C 1
ATOM 2758 O O . ALA A 1 355 ? 5.917 -21.619 1.156 1.00 96.94 355 ALA A O 1
ATOM 2759 N N . PHE A 1 356 ? 7.750 -20.786 0.155 1.00 96.25 356 PHE A N 1
ATOM 2760 C CA . PHE A 1 356 ? 7.207 -20.710 -1.198 1.00 96.25 356 PHE A CA 1
ATOM 2761 C C . PHE A 1 356 ? 8.093 -21.480 -2.197 1.00 96.25 356 PHE A C 1
ATOM 2763 O O . PHE A 1 356 ? 8.648 -20.870 -3.117 1.00 96.25 356 PHE A O 1
ATOM 2770 N N . PRO A 1 357 ? 8.260 -22.808 -2.026 1.00 89.31 357 PRO A N 1
ATOM 2771 C CA . PRO A 1 357 ? 9.182 -23.612 -2.836 1.00 89.31 357 PRO A CA 1
ATOM 2772 C C . PRO A 1 357 ? 8.804 -23.661 -4.327 1.00 89.31 357 PRO A C 1
ATOM 2774 O O . PRO A 1 357 ? 9.680 -23.816 -5.176 1.00 89.31 357 PRO A O 1
ATOM 2777 N N . ASP A 1 358 ? 7.524 -23.460 -4.653 1.00 94.69 358 ASP A N 1
ATOM 2778 C CA . ASP A 1 358 ? 7.007 -23.486 -6.028 1.00 94.69 358 ASP A CA 1
ATOM 2779 C C . ASP A 1 358 ? 7.135 -22.139 -6.763 1.00 94.69 358 ASP A C 1
ATOM 2781 O O . ASP A 1 358 ? 6.656 -21.983 -7.892 1.00 94.69 358 ASP A O 1
ATOM 2785 N N . LEU A 1 359 ? 7.794 -21.143 -6.155 1.00 97.75 359 LEU A N 1
ATOM 2786 C CA . LEU A 1 359 ? 8.053 -19.862 -6.806 1.00 97.75 359 LEU A CA 1
ATOM 2787 C C . LEU A 1 359 ? 8.958 -20.078 -8.033 1.00 97.75 359 LEU A C 1
ATOM 2789 O O . LEU A 1 359 ? 10.098 -20.532 -7.927 1.00 97.75 359 LEU A O 1
ATOM 2793 N N . HIS A 1 360 ? 8.461 -19.737 -9.222 1.00 97.88 360 HIS A N 1
ATOM 2794 C CA . HIS A 1 360 ? 9.146 -20.040 -10.479 1.00 97.88 360 HIS A CA 1
ATOM 2795 C C . HIS A 1 360 ? 10.324 -19.103 -10.761 1.00 97.88 360 HIS A C 1
ATOM 2797 O O . HIS A 1 360 ? 11.369 -19.540 -11.259 1.00 97.88 360 HIS A O 1
ATOM 2803 N N . ARG A 1 361 ? 10.151 -17.810 -10.476 1.00 98.00 361 ARG A N 1
ATOM 2804 C CA . ARG A 1 361 ? 11.171 -16.770 -10.659 1.00 98.00 361 ARG A CA 1
ATOM 2805 C C . ARG A 1 361 ? 11.068 -15.705 -9.580 1.00 98.00 361 ARG A C 1
ATOM 2807 O O . ARG A 1 361 ? 9.966 -15.350 -9.154 1.00 98.00 361 ARG A O 1
ATOM 2814 N N . LEU A 1 362 ? 12.227 -15.173 -9.205 1.00 98.50 362 LEU A N 1
ATOM 2815 C CA . LEU A 1 362 ? 12.358 -14.071 -8.263 1.00 98.50 362 LEU A CA 1
ATOM 2816 C C . LEU A 1 362 ? 13.201 -12.949 -8.877 1.00 98.50 362 LEU A C 1
ATOM 2818 O O . LEU A 1 362 ? 14.401 -13.093 -9.099 1.00 98.50 362 LEU A O 1
ATOM 2822 N N . PHE A 1 363 ? 12.561 -11.816 -9.116 1.00 98.44 363 PHE A N 1
ATOM 2823 C CA . PHE A 1 363 ? 13.174 -10.608 -9.639 1.00 98.44 363 PHE A CA 1
ATOM 2824 C C . PHE A 1 363 ? 13.400 -9.608 -8.506 1.00 98.44 363 PHE A C 1
ATOM 2826 O O . PHE A 1 363 ? 12.488 -9.324 -7.728 1.00 98.44 363 PHE A O 1
ATOM 2833 N N . GLY A 1 364 ? 14.607 -9.059 -8.428 1.00 97.94 364 GLY A N 1
ATOM 2834 C CA . GLY A 1 364 ? 14.972 -7.967 -7.541 1.00 97.94 364 GLY A CA 1
ATOM 2835 C C . GLY A 1 364 ? 15.102 -6.657 -8.318 1.00 97.94 364 GLY A C 1
ATOM 2836 O O . GLY A 1 364 ? 15.797 -6.608 -9.335 1.00 97.94 364 GLY A O 1
ATOM 2837 N N . TYR A 1 365 ? 14.441 -5.599 -7.839 1.00 96.25 365 TYR A N 1
ATOM 2838 C CA . TYR A 1 365 ? 14.564 -4.253 -8.399 1.00 96.25 365 TYR A CA 1
ATOM 2839 C C . TYR A 1 365 ? 15.175 -3.235 -7.417 1.00 96.25 365 TYR A C 1
ATOM 2841 O O . TYR A 1 365 ? 14.681 -3.035 -6.301 1.00 96.25 365 TYR A O 1
ATOM 2849 N N . ALA A 1 366 ? 16.191 -2.505 -7.891 1.00 94.25 366 ALA A N 1
ATOM 2850 C CA . ALA A 1 366 ? 16.998 -1.524 -7.151 1.00 94.25 366 ALA A CA 1
ATOM 2851 C C . ALA A 1 366 ? 17.951 -2.143 -6.091 1.00 94.25 366 ALA A C 1
ATOM 2853 O O . ALA A 1 366 ? 17.728 -3.265 -5.646 1.00 94.25 366 ALA A O 1
ATOM 2854 N N . PRO A 1 367 ? 19.027 -1.451 -5.661 1.00 94.25 367 PRO A N 1
ATOM 2855 C CA . PRO A 1 367 ? 20.187 -2.098 -5.025 1.00 94.25 367 PRO A CA 1
ATOM 2856 C C . PRO A 1 367 ? 19.922 -2.945 -3.768 1.00 94.25 367 PRO A C 1
ATOM 2858 O O . PRO A 1 367 ? 20.541 -3.989 -3.598 1.00 94.25 367 PRO A O 1
ATOM 2861 N N . LEU A 1 368 ? 18.999 -2.549 -2.883 1.00 96.06 368 LEU A N 1
ATOM 2862 C CA . LEU A 1 368 ? 18.748 -3.306 -1.646 1.00 96.06 368 LEU A CA 1
ATOM 2863 C C . LEU A 1 368 ? 17.986 -4.619 -1.885 1.00 96.06 368 LEU A C 1
ATOM 2865 O O . LEU A 1 368 ? 18.058 -5.515 -1.045 1.00 96.06 368 LEU A O 1
ATOM 2869 N N . SER A 1 369 ? 17.275 -4.771 -3.010 1.00 96.94 369 SER A N 1
ATOM 2870 C CA . SER A 1 369 ? 16.581 -6.029 -3.321 1.00 96.94 369 SER A CA 1
ATOM 2871 C C . SER A 1 369 ? 17.548 -7.178 -3.582 1.00 96.94 369 SER A C 1
ATOM 2873 O O . SER A 1 369 ? 17.161 -8.331 -3.420 1.00 96.94 369 SER A O 1
ATOM 2875 N N . GLU A 1 370 ? 18.804 -6.887 -3.936 1.00 97.75 370 GLU A N 1
ATOM 2876 C CA . GLU A 1 370 ? 19.825 -7.912 -4.152 1.00 97.75 370 GLU A CA 1
ATOM 2877 C C . GLU A 1 370 ? 19.997 -8.786 -2.903 1.00 97.75 370 GLU A C 1
ATOM 2879 O O . GLU A 1 370 ? 20.123 -10.006 -3.001 1.00 97.75 370 GLU A O 1
ATOM 2884 N N . PHE A 1 371 ? 19.894 -8.188 -1.713 1.00 98.50 371 PHE A N 1
ATOM 2885 C CA . PHE A 1 371 ? 19.951 -8.923 -0.454 1.00 98.50 371 PHE A CA 1
ATOM 2886 C C . PHE A 1 371 ? 18.801 -9.929 -0.305 1.00 98.50 371 PHE A C 1
ATOM 2888 O O . PHE A 1 371 ? 19.023 -11.000 0.256 1.00 98.50 371 PHE A O 1
ATOM 2895 N N . ILE A 1 372 ? 17.610 -9.648 -0.856 1.00 98.50 372 ILE A N 1
ATOM 2896 C CA . ILE A 1 372 ? 16.500 -10.617 -0.903 1.00 98.50 372 ILE A CA 1
ATOM 2897 C C . ILE A 1 372 ? 16.912 -11.833 -1.734 1.00 98.50 372 ILE A C 1
ATOM 2899 O O . ILE A 1 372 ? 16.725 -12.968 -1.298 1.00 98.50 372 ILE A O 1
ATOM 2903 N N . LEU A 1 373 ? 17.506 -11.609 -2.909 1.00 98.50 373 LEU A N 1
ATOM 2904 C CA . LEU A 1 373 ? 17.946 -12.692 -3.790 1.00 98.50 373 LEU A CA 1
ATOM 2905 C C . LEU A 1 373 ? 19.047 -13.528 -3.132 1.00 98.50 373 LEU A C 1
ATOM 2907 O O . LEU A 1 373 ? 18.966 -14.753 -3.138 1.00 98.50 373 LEU A O 1
ATOM 2911 N N . GLN A 1 374 ? 20.033 -12.873 -2.509 1.00 98.44 374 GLN A N 1
ATOM 2912 C CA . GLN A 1 374 ? 21.097 -13.544 -1.756 1.00 98.44 374 GLN A CA 1
ATOM 2913 C C . GLN A 1 374 ? 20.513 -14.429 -0.652 1.00 98.44 374 GLN A C 1
ATOM 2915 O O . GLN A 1 374 ? 20.818 -15.617 -0.592 1.00 98.44 374 GLN A O 1
ATOM 2920 N N . GLY A 1 375 ? 19.611 -13.884 0.169 1.00 98.44 375 GLY A N 1
ATOM 2921 C CA . GLY A 1 375 ? 18.955 -14.640 1.232 1.00 98.44 375 GLY A CA 1
ATOM 2922 C C . GLY A 1 375 ? 18.130 -15.821 0.716 1.00 98.44 375 GLY A C 1
ATOM 2923 O O . GLY A 1 375 ? 18.129 -16.885 1.334 1.00 98.44 375 GLY A O 1
ATOM 2924 N N . ALA A 1 376 ? 17.458 -15.667 -0.427 1.00 98.44 376 ALA A N 1
ATOM 2925 C CA . ALA A 1 376 ? 16.705 -16.753 -1.046 1.00 98.44 376 ALA A CA 1
ATOM 2926 C C . ALA A 1 376 ? 17.632 -17.881 -1.525 1.00 98.44 376 ALA A C 1
ATOM 2928 O O . ALA A 1 376 ? 17.375 -19.050 -1.237 1.00 98.44 376 ALA A O 1
ATOM 2929 N N . VAL A 1 377 ? 18.739 -17.537 -2.192 1.00 98.25 377 VAL A N 1
ATOM 2930 C CA . VAL A 1 377 ? 19.737 -18.506 -2.676 1.00 98.25 377 VAL A CA 1
ATOM 2931 C C . VAL A 1 377 ? 20.428 -19.227 -1.517 1.00 98.25 377 VAL A C 1
ATOM 2933 O O . VAL A 1 377 ? 20.558 -20.448 -1.552 1.00 98.25 377 VAL A O 1
ATOM 2936 N N . GLU A 1 378 ? 20.796 -18.510 -0.451 1.00 98.00 378 GLU A N 1
ATOM 2937 C CA . GLU A 1 378 ? 21.335 -19.098 0.787 1.00 98.00 378 GLU A CA 1
ATOM 2938 C C . GLU A 1 378 ? 20.387 -20.140 1.406 1.00 98.00 378 GLU A C 1
ATOM 2940 O O . GLU A 1 378 ? 20.833 -21.103 2.027 1.00 98.00 378 GLU A O 1
ATOM 2945 N N . ALA A 1 379 ? 19.076 -19.952 1.241 1.00 97.50 379 ALA A N 1
ATOM 2946 C CA . ALA A 1 379 ? 18.042 -20.854 1.733 1.00 97.50 379 ALA A CA 1
ATOM 2947 C C . ALA A 1 379 ? 17.609 -21.928 0.713 1.00 97.50 379 ALA A C 1
ATOM 2949 O O . ALA A 1 379 ? 16.651 -22.651 0.983 1.00 97.50 379 ALA A O 1
ATOM 2950 N N .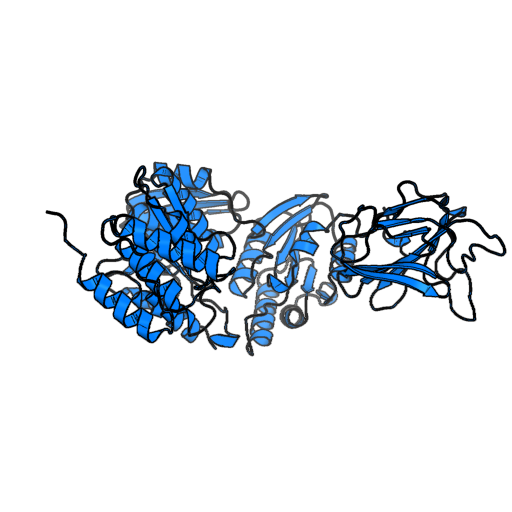 GLY A 1 380 ? 18.314 -22.059 -0.417 1.00 96.69 380 GLY A N 1
ATOM 2951 C CA . GLY A 1 380 ? 18.114 -23.127 -1.402 1.00 96.69 380 GLY A CA 1
ATOM 2952 C C . GLY A 1 380 ? 17.327 -22.735 -2.655 1.00 96.69 380 GLY A C 1
ATOM 2953 O O . GLY A 1 380 ? 17.045 -23.605 -3.478 1.00 96.69 380 GLY A O 1
ATOM 2954 N N . PHE A 1 381 ? 16.977 -21.457 -2.844 1.00 97.88 381 PHE A N 1
ATOM 2955 C CA . PHE A 1 381 ? 16.342 -21.012 -4.086 1.00 97.88 381 PHE A CA 1
ATOM 2956 C C . PHE A 1 381 ? 17.345 -21.060 -5.259 1.00 97.88 381 PHE A C 1
ATOM 2958 O O . PHE A 1 381 ? 18.459 -20.548 -5.117 1.00 97.88 381 PHE A O 1
ATOM 2965 N N . PRO A 1 382 ? 16.998 -21.628 -6.430 1.00 97.19 382 PRO A N 1
ATOM 2966 C CA . PRO A 1 382 ? 17.964 -21.780 -7.516 1.00 97.19 382 PRO A CA 1
ATOM 2967 C C . PRO A 1 382 ? 18.414 -20.430 -8.089 1.00 97.19 382 PRO A C 1
ATOM 2969 O O . PRO A 1 382 ? 17.592 -19.594 -8.475 1.00 97.19 382 PRO A O 1
ATOM 2972 N N . ARG A 1 383 ? 19.731 -20.209 -8.165 1.00 97.25 383 ARG A N 1
ATOM 2973 C CA . ARG A 1 383 ? 20.324 -18.919 -8.559 1.00 97.25 383 ARG A CA 1
ATOM 2974 C C . ARG A 1 383 ? 19.942 -18.512 -9.981 1.00 97.25 383 ARG A C 1
ATOM 2976 O O . ARG A 1 383 ? 19.689 -17.339 -10.234 1.00 97.25 383 ARG A O 1
ATOM 2983 N N . GLU A 1 384 ? 19.843 -19.466 -10.896 1.00 96.62 384 GLU A N 1
ATOM 2984 C CA . GLU A 1 384 ? 19.431 -19.273 -12.288 1.00 96.62 384 GLU A CA 1
ATOM 2985 C C . GLU A 1 384 ? 17.972 -18.813 -12.442 1.00 96.62 384 GLU A C 1
ATOM 2987 O O . GLU A 1 384 ? 17.574 -18.347 -13.508 1.00 96.62 384 GLU A O 1
ATOM 2992 N N . ARG A 1 385 ? 17.168 -18.924 -11.377 1.00 97.06 385 ARG A N 1
ATOM 2993 C CA . ARG A 1 385 ? 15.787 -18.426 -11.325 1.00 97.06 385 ARG A CA 1
ATOM 2994 C C . ARG A 1 385 ? 15.684 -17.025 -10.718 1.00 97.06 385 ARG A C 1
ATOM 2996 O O . ARG A 1 385 ? 14.570 -16.531 -10.528 1.00 97.06 385 ARG A O 1
ATOM 3003 N N . THR A 1 386 ? 16.819 -16.402 -10.404 1.00 98.12 386 THR A N 1
ATOM 3004 C CA . THR A 1 386 ? 16.892 -15.040 -9.868 1.00 98.12 386 THR A CA 1
ATOM 3005 C C . THR A 1 386 ? 17.389 -14.051 -10.918 1.00 98.12 386 THR A C 1
ATOM 3007 O O . THR A 1 386 ? 18.205 -14.401 -11.769 1.00 98.12 386 THR A O 1
ATOM 3010 N N . PHE A 1 387 ? 16.919 -12.807 -10.852 1.00 97.62 387 PHE A N 1
ATOM 3011 C CA . PHE A 1 387 ? 17.423 -11.716 -11.687 1.00 97.62 387 PHE A CA 1
ATOM 3012 C C . PHE A 1 387 ? 17.408 -10.403 -10.906 1.00 97.62 387 PHE A C 1
ATOM 3014 O O . PHE A 1 387 ? 16.388 -10.056 -10.318 1.00 97.62 387 PHE A O 1
ATOM 3021 N N . GLN A 1 388 ? 18.524 -9.675 -10.897 1.00 96.94 388 GLN A N 1
ATOM 3022 C CA . GLN A 1 388 ? 18.654 -8.366 -10.253 1.00 96.94 388 GLN A CA 1
ATOM 3023 C C . GLN A 1 388 ? 18.852 -7.299 -11.322 1.00 96.94 388 GLN A C 1
ATOM 3025 O O . GLN 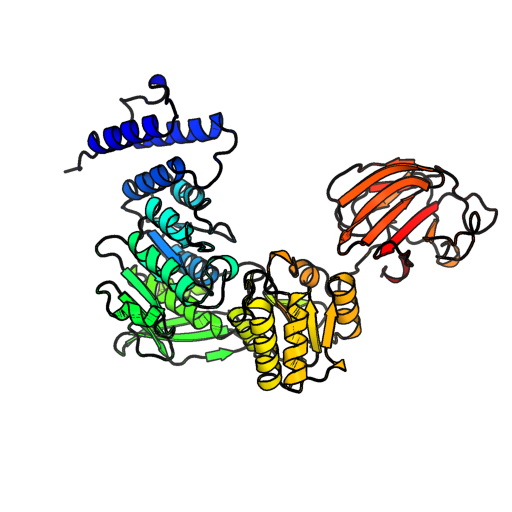A 1 388 ? 19.666 -7.486 -12.223 1.00 96.94 388 GLN A O 1
ATOM 3030 N N . THR A 1 389 ? 18.176 -6.163 -11.185 1.00 90.94 389 THR A N 1
ATOM 3031 C CA . THR A 1 389 ? 18.439 -4.986 -12.020 1.00 90.94 389 THR A CA 1
ATOM 3032 C C . THR A 1 389 ? 18.033 -3.697 -11.301 1.00 90.94 389 THR A C 1
ATOM 3034 O O . THR A 1 389 ? 17.205 -3.697 -10.388 1.00 90.94 389 THR A O 1
ATOM 3037 N N . ASP A 1 390 ? 18.616 -2.573 -11.695 1.00 85.75 390 ASP A N 1
ATOM 3038 C CA . ASP A 1 390 ? 18.148 -1.221 -11.371 1.00 85.75 390 ASP A CA 1
ATOM 3039 C C . ASP A 1 390 ? 17.402 -0.570 -12.553 1.00 85.75 390 ASP A C 1
ATOM 3041 O O . ASP A 1 390 ? 16.931 0.567 -12.464 1.00 85.75 390 ASP A O 1
ATOM 3045 N N . SER A 1 391 ? 17.232 -1.320 -13.643 1.00 79.69 391 SER A N 1
ATOM 3046 C CA . SER A 1 391 ? 16.607 -0.888 -14.877 1.00 79.69 391 SER A CA 1
ATOM 3047 C C . SER A 1 391 ? 15.232 -1.528 -15.051 1.00 79.69 391 SER A C 1
ATOM 3049 O O . SER A 1 391 ? 15.097 -2.729 -15.270 1.00 79.69 391 SER A O 1
ATOM 3051 N N . LYS A 1 392 ? 14.173 -0.706 -15.012 1.00 81.88 392 LYS A N 1
ATOM 3052 C CA . LYS A 1 392 ? 12.817 -1.120 -15.408 1.00 81.88 392 LYS A CA 1
ATOM 3053 C C . LYS A 1 392 ? 12.808 -1.727 -16.808 1.00 81.88 392 LYS A C 1
ATOM 3055 O O . LYS A 1 392 ? 12.029 -2.643 -17.025 1.00 81.88 392 LYS A O 1
ATOM 3060 N N . PHE A 1 393 ? 13.661 -1.234 -17.715 1.00 75.38 393 PHE A N 1
ATOM 3061 C CA . PHE A 1 393 ? 13.822 -1.778 -19.062 1.00 75.38 393 PHE A CA 1
ATOM 3062 C C . PHE A 1 393 ? 14.227 -3.246 -19.048 1.00 75.38 393 PHE A C 1
ATOM 3064 O O . PHE A 1 393 ? 13.522 -4.092 -19.585 1.00 75.38 393 PHE A O 1
ATOM 3071 N N . GLU A 1 394 ? 15.331 -3.547 -18.372 1.00 81.88 394 GLU A N 1
ATOM 3072 C CA . GLU A 1 394 ? 15.833 -4.915 -18.270 1.00 81.88 394 GLU A CA 1
ATOM 3073 C C . GLU A 1 394 ? 14.861 -5.810 -17.505 1.00 81.88 394 GLU A C 1
ATOM 3075 O O . GLU A 1 394 ? 14.661 -6.959 -17.884 1.00 81.88 394 GLU A O 1
ATOM 3080 N N . LEU A 1 395 ? 14.227 -5.279 -16.454 1.00 89.50 395 LEU A N 1
ATOM 3081 C CA . LEU A 1 395 ? 13.230 -6.005 -15.675 1.00 89.50 395 LEU A CA 1
ATOM 3082 C C . LEU A 1 395 ? 12.060 -6.450 -16.551 1.00 89.50 395 LEU A C 1
ATOM 3084 O O . LEU A 1 395 ? 11.716 -7.624 -16.558 1.00 89.50 395 LEU A O 1
ATOM 3088 N N . LEU A 1 396 ? 11.451 -5.517 -17.276 1.00 86.31 396 LEU A N 1
ATOM 3089 C CA . LEU A 1 396 ? 10.308 -5.797 -18.138 1.00 86.31 396 LEU A CA 1
ATOM 3090 C C . LEU A 1 396 ? 10.706 -6.684 -19.325 1.00 86.31 396 LEU A C 1
ATOM 3092 O O . LEU A 1 396 ? 10.036 -7.680 -19.547 1.00 86.31 396 LEU A O 1
ATOM 3096 N N . SER A 1 397 ? 11.840 -6.428 -19.990 1.00 82.44 397 SER A N 1
ATOM 3097 C CA . SER A 1 397 ? 12.348 -7.311 -21.055 1.00 82.44 397 SER A CA 1
ATOM 3098 C C . SER A 1 397 ? 12.547 -8.747 -20.560 1.00 82.44 397 SER A C 1
ATOM 3100 O O . SER A 1 397 ? 12.172 -9.697 -21.240 1.00 82.44 397 SER A O 1
ATOM 3102 N N . ARG A 1 398 ? 13.075 -8.928 -19.343 1.00 88.69 398 ARG A N 1
ATOM 3103 C CA . ARG A 1 398 ? 13.203 -10.262 -18.746 1.00 88.69 398 ARG A CA 1
ATOM 3104 C C . ARG A 1 398 ? 11.889 -10.872 -18.285 1.00 88.69 398 ARG A C 1
ATOM 3106 O O . ARG A 1 398 ? 11.806 -12.095 -18.213 1.00 88.69 398 ARG A O 1
ATOM 3113 N N . LEU A 1 399 ? 10.898 -10.060 -17.934 1.00 92.25 399 LEU A N 1
ATOM 3114 C CA . LEU A 1 399 ? 9.552 -10.555 -17.672 1.00 92.25 399 LEU A CA 1
ATOM 3115 C C . LEU A 1 399 ? 8.921 -11.049 -18.979 1.00 92.25 399 LEU A C 1
ATOM 3117 O O . LEU A 1 399 ? 8.438 -12.175 -18.997 1.00 92.25 399 LEU A O 1
ATOM 3121 N N . ASP A 1 400 ? 9.016 -10.286 -20.067 1.00 87.19 400 ASP A N 1
ATOM 3122 C CA . ASP A 1 400 ? 8.483 -10.660 -21.385 1.00 87.19 400 ASP A CA 1
ATOM 3123 C C . ASP A 1 400 ? 9.092 -11.982 -21.902 1.00 87.19 400 ASP A C 1
ATOM 3125 O O . ASP A 1 400 ? 8.365 -12.837 -22.400 1.00 87.19 400 ASP A O 1
ATOM 3129 N N . ASP A 1 401 ? 10.396 -12.212 -21.690 1.00 88.25 401 ASP A N 1
ATOM 3130 C CA . ASP A 1 401 ? 11.083 -13.472 -22.042 1.00 88.25 401 ASP A CA 1
ATOM 3131 C C . ASP A 1 401 ? 10.542 -14.710 -21.294 1.00 88.25 401 ASP A C 1
ATOM 3133 O O . ASP A 1 401 ? 10.707 -15.852 -21.734 1.00 88.25 401 ASP A O 1
ATOM 3137 N N . VAL A 1 402 ? 10.000 -14.509 -20.092 1.00 92.12 402 VAL A N 1
ATOM 3138 C CA . VAL A 1 402 ? 9.687 -15.583 -19.137 1.00 92.12 402 VAL A CA 1
ATOM 3139 C C . VAL A 1 402 ? 8.192 -15.858 -19.061 1.00 92.12 402 VAL A C 1
ATOM 3141 O O . VAL A 1 402 ? 7.801 -17.003 -18.796 1.00 92.12 402 VAL A O 1
ATOM 3144 N N . LEU A 1 403 ? 7.374 -14.819 -19.225 1.00 93.69 403 LEU A N 1
ATOM 3145 C CA . LEU A 1 403 ? 5.944 -14.871 -18.977 1.00 93.69 403 LEU A CA 1
ATOM 3146 C C . LEU A 1 403 ? 5.224 -15.804 -19.945 1.00 93.69 403 LEU A C 1
ATOM 3148 O O . LEU A 1 403 ? 5.498 -15.868 -21.140 1.00 93.69 403 LEU A O 1
ATOM 3152 N N . GLN A 1 404 ? 4.272 -16.541 -19.392 1.00 93.94 404 GLN A N 1
ATOM 3153 C CA . GLN A 1 404 ? 3.402 -17.460 -20.105 1.00 93.94 404 GLN A CA 1
ATOM 3154 C C . GLN A 1 404 ? 1.947 -17.196 -19.719 1.00 93.94 404 GLN A C 1
ATOM 3156 O O . GLN A 1 404 ? 1.644 -16.676 -18.641 1.00 93.94 404 GLN A O 1
ATOM 3161 N N . ALA A 1 405 ? 1.026 -17.577 -20.603 1.00 92.81 405 ALA A N 1
ATOM 3162 C CA . ALA A 1 405 ? -0.397 -17.520 -20.300 1.00 92.81 405 ALA A CA 1
ATOM 3163 C C . ALA A 1 405 ? -0.712 -18.355 -19.044 1.00 92.81 405 ALA A C 1
ATOM 3165 O O . ALA A 1 405 ? -0.247 -19.485 -18.902 1.00 92.81 405 ALA A O 1
ATOM 3166 N N . GLY A 1 406 ? -1.506 -17.790 -18.136 1.00 93.94 406 GLY A N 1
ATOM 3167 C CA . GLY A 1 406 ? -1.835 -18.376 -16.836 1.00 93.94 406 GLY A CA 1
ATOM 3168 C C . GLY A 1 406 ? -0.855 -18.040 -15.707 1.00 93.94 406 GLY A C 1
ATOM 3169 O O . GLY A 1 406 ? -1.095 -18.455 -14.575 1.00 93.94 406 GLY A O 1
ATOM 3170 N N . ASP A 1 407 ? 0.219 -17.287 -15.962 1.00 96.75 407 ASP A N 1
ATOM 3171 C CA . ASP A 1 407 ? 1.135 -16.850 -14.904 1.00 96.75 407 ASP A CA 1
ATOM 3172 C C . ASP A 1 407 ? 0.477 -15.873 -13.920 1.00 96.75 407 ASP A C 1
ATOM 3174 O O . ASP A 1 407 ? -0.415 -15.094 -14.268 1.00 96.75 407 ASP A O 1
ATOM 3178 N N . VAL A 1 408 ? 0.976 -15.882 -12.681 1.00 96.75 408 VAL A N 1
ATOM 3179 C CA . VAL A 1 408 ? 0.663 -14.889 -11.650 1.00 96.75 408 VAL A CA 1
ATOM 3180 C C . VAL A 1 408 ? 1.921 -14.106 -11.299 1.00 96.75 408 VAL A C 1
ATOM 3182 O O . VAL A 1 408 ? 2.896 -14.679 -10.810 1.00 96.75 408 VAL A O 1
ATOM 3185 N N . VAL A 1 409 ? 1.875 -12.791 -11.508 1.00 96.62 409 VAL A N 1
ATOM 3186 C CA . VAL A 1 409 ? 2.998 -11.871 -11.312 1.00 96.62 409 VAL A CA 1
ATOM 3187 C C . VAL A 1 409 ? 2.719 -10.945 -10.138 1.00 96.62 409 VAL A C 1
ATOM 3189 O O . VAL A 1 409 ? 1.836 -10.098 -10.220 1.00 96.62 409 VAL A O 1
ATOM 3192 N N . LEU A 1 410 ? 3.485 -11.054 -9.056 1.00 96.69 410 LEU A N 1
ATOM 3193 C CA . LEU A 1 410 ? 3.473 -10.067 -7.974 1.00 96.69 410 LEU A CA 1
ATOM 3194 C C . LEU A 1 410 ? 4.477 -8.956 -8.270 1.00 96.69 410 LEU A C 1
ATOM 3196 O O . LEU A 1 410 ? 5.651 -9.243 -8.482 1.00 96.69 410 LEU A O 1
ATOM 3200 N N . VAL A 1 411 ? 4.048 -7.696 -8.186 1.00 96.19 411 VAL A N 1
ATOM 3201 C CA . VAL A 1 411 ? 4.947 -6.535 -8.217 1.00 96.19 411 VAL A CA 1
ATOM 3202 C C . VAL A 1 411 ? 4.816 -5.754 -6.912 1.00 96.19 411 VAL A C 1
ATOM 3204 O O . VAL A 1 411 ? 3.755 -5.221 -6.589 1.00 96.19 411 VAL A O 1
ATOM 3207 N N . LYS A 1 412 ? 5.912 -5.685 -6.149 1.00 94.94 412 LYS A N 1
ATOM 3208 C CA . LYS A 1 412 ? 5.973 -5.079 -4.812 1.00 94.94 412 LYS A CA 1
ATOM 3209 C C . LYS A 1 412 ? 7.233 -4.232 -4.676 1.00 94.94 412 LYS A C 1
ATOM 3211 O O . LYS A 1 412 ? 8.310 -4.690 -5.021 1.00 94.94 412 LYS A O 1
ATOM 3216 N N . GLY A 1 413 ? 7.147 -3.035 -4.106 1.00 92.50 413 GLY A N 1
ATOM 3217 C CA . GLY A 1 413 ? 8.326 -2.227 -3.768 1.00 92.50 413 GLY A CA 1
ATOM 3218 C C . GLY A 1 413 ? 7.953 -0.902 -3.114 1.00 92.50 413 GLY A C 1
ATOM 3219 O O . GLY A 1 413 ? 6.770 -0.581 -2.992 1.00 92.50 413 GLY A O 1
ATOM 3220 N N . SER A 1 414 ? 8.952 -0.150 -2.644 1.00 90.38 414 SER A N 1
ATOM 3221 C CA . SER A 1 414 ? 8.737 1.226 -2.180 1.00 90.38 414 SER A CA 1
ATOM 3222 C C . SER A 1 414 ? 8.134 2.089 -3.297 1.00 90.38 414 SER A C 1
ATOM 3224 O O . SER A 1 414 ? 8.523 1.961 -4.459 1.00 90.38 414 SER A O 1
ATOM 3226 N N . ASN A 1 415 ? 7.207 2.986 -2.949 1.00 85.81 415 ASN A N 1
ATOM 3227 C CA . ASN A 1 415 ? 6.489 3.831 -3.912 1.00 85.81 415 ASN A CA 1
ATOM 3228 C C . ASN A 1 415 ? 7.435 4.683 -4.768 1.00 85.81 415 ASN A C 1
ATOM 3230 O O . ASN A 1 415 ? 7.201 4.899 -5.953 1.00 85.81 415 ASN A O 1
ATOM 3234 N N . GLU A 1 416 ? 8.530 5.148 -4.168 1.00 85.06 416 GLU A N 1
ATOM 3235 C CA . GLU A 1 416 ? 9.562 5.976 -4.793 1.00 85.06 416 GLU A CA 1
ATOM 3236 C C . GLU A 1 416 ? 10.264 5.266 -5.959 1.00 85.06 416 GLU A C 1
ATOM 3238 O O . GLU A 1 416 ? 10.834 5.923 -6.827 1.00 85.06 416 GLU A O 1
ATOM 3243 N N . LEU A 1 417 ? 10.195 3.931 -6.016 1.00 86.62 417 LEU A N 1
ATOM 3244 C CA . LEU A 1 417 ? 10.704 3.138 -7.136 1.00 86.62 417 LEU A CA 1
ATOM 3245 C C . LEU A 1 417 ? 9.788 3.214 -8.367 1.00 86.62 417 LEU A C 1
ATOM 3247 O O . LEU A 1 417 ? 10.207 2.863 -9.474 1.00 86.62 417 LEU A O 1
ATOM 3251 N N . ALA A 1 418 ? 8.542 3.670 -8.190 1.00 85.81 418 ALA A N 1
ATOM 3252 C CA . ALA A 1 418 ? 7.520 3.779 -9.226 1.00 85.81 418 ALA A CA 1
ATOM 3253 C C . ALA A 1 418 ? 7.358 2.478 -10.037 1.00 85.81 418 ALA A C 1
ATOM 3255 O O . ALA A 1 418 ? 7.250 2.492 -11.263 1.00 85.81 418 ALA A O 1
ATOM 3256 N N . LEU A 1 419 ? 7.363 1.328 -9.354 1.00 89.06 419 LEU A N 1
ATOM 3257 C CA . LEU A 1 419 ? 7.144 0.021 -9.985 1.00 89.06 419 LEU A CA 1
ATOM 3258 C C . LEU A 1 419 ? 5.731 -0.131 -10.571 1.00 89.06 419 LEU A C 1
ATOM 3260 O O . LEU A 1 419 ? 5.520 -0.996 -11.413 1.00 89.06 419 LEU A O 1
ATOM 3264 N N . GLY A 1 420 ? 4.790 0.754 -10.231 1.00 85.44 420 GLY A N 1
ATOM 3265 C CA . GLY A 1 420 ? 3.517 0.860 -10.949 1.00 85.44 420 GLY A CA 1
ATOM 3266 C C . GLY A 1 420 ? 3.696 1.141 -12.450 1.00 85.44 420 GLY A C 1
ATOM 3267 O O . GLY A 1 420 ? 2.838 0.782 -13.248 1.00 85.44 420 GLY A O 1
ATOM 3268 N N . ASP A 1 421 ? 4.827 1.717 -12.873 1.00 81.44 421 ASP A N 1
ATOM 3269 C CA . ASP A 1 421 ? 5.161 1.861 -14.298 1.00 81.44 421 ASP A CA 1
ATOM 3270 C C . ASP A 1 421 ? 5.413 0.510 -14.974 1.00 81.44 421 ASP A C 1
ATOM 3272 O O . ASP A 1 421 ? 5.044 0.340 -16.132 1.00 81.44 421 ASP A O 1
ATOM 3276 N N . VAL A 1 422 ? 6.017 -0.441 -14.250 1.00 86.25 422 VAL A N 1
ATOM 3277 C CA . VAL A 1 422 ? 6.247 -1.813 -14.729 1.00 86.25 422 VAL A CA 1
ATOM 3278 C C . VAL A 1 422 ? 4.905 -2.501 -14.928 1.00 86.25 422 VAL A C 1
ATOM 3280 O O . VAL A 1 422 ? 4.638 -3.009 -16.006 1.00 86.25 422 VAL A O 1
ATOM 3283 N N . VAL A 1 423 ? 4.014 -2.413 -13.936 1.00 88.06 423 VAL A N 1
ATOM 3284 C CA . VAL A 1 423 ? 2.647 -2.953 -14.027 1.00 88.06 423 VAL A CA 1
ATOM 3285 C C . VAL A 1 423 ? 1.895 -2.380 -15.229 1.00 88.06 423 VAL A C 1
ATOM 3287 O O . VAL A 1 423 ? 1.271 -3.132 -15.963 1.00 88.06 423 VAL A O 1
ATOM 3290 N N . ARG A 1 424 ? 1.962 -1.060 -15.452 1.00 82.12 424 ARG A N 1
ATOM 3291 C CA . ARG A 1 424 ? 1.250 -0.395 -16.559 1.00 82.12 424 ARG A CA 1
ATOM 3292 C C . ARG A 1 424 ? 1.786 -0.735 -17.949 1.00 82.12 424 ARG A C 1
ATOM 3294 O O . ARG A 1 424 ? 1.068 -0.511 -18.914 1.00 82.12 424 ARG A O 1
ATOM 3301 N N . ARG A 1 425 ? 3.047 -1.157 -18.057 1.00 79.75 425 ARG A N 1
ATOM 3302 C CA . ARG A 1 425 ? 3.717 -1.420 -19.340 1.00 79.75 425 ARG A CA 1
ATOM 3303 C C . ARG A 1 425 ? 3.866 -2.903 -19.654 1.00 79.75 425 ARG A C 1
ATOM 3305 O O . ARG A 1 425 ? 4.182 -3.227 -20.790 1.00 79.75 425 ARG A O 1
ATOM 3312 N N . LEU A 1 426 ? 3.658 -3.788 -18.684 1.00 83.19 426 LEU A N 1
ATOM 3313 C CA . LEU A 1 426 ? 3.795 -5.223 -18.894 1.00 83.19 426 LEU A CA 1
ATOM 3314 C C . LEU A 1 426 ? 2.806 -5.706 -19.966 1.00 83.19 426 LEU A C 1
ATOM 3316 O O . LEU A 1 426 ? 1.601 -5.514 -19.819 1.00 83.19 426 LEU A O 1
ATOM 3320 N N . GLY A 1 427 ? 3.310 -6.322 -21.038 1.00 71.31 427 GLY A N 1
ATOM 3321 C CA . GLY A 1 427 ? 2.494 -6.738 -22.189 1.00 71.31 427 GLY A CA 1
ATOM 3322 C C . GLY A 1 427 ? 2.081 -5.615 -23.144 1.00 71.31 427 GLY A C 1
ATOM 3323 O O . GLY A 1 427 ? 1.275 -5.858 -24.038 1.00 71.31 427 GLY A O 1
ATOM 3324 N N . SER A 1 428 ? 2.606 -4.400 -22.966 1.00 73.44 428 SER A N 1
ATOM 3325 C CA . SER A 1 428 ? 2.425 -3.277 -23.892 1.00 73.44 428 SER A CA 1
ATOM 3326 C C . SER A 1 428 ? 3.736 -2.949 -24.617 1.00 73.44 428 SER A C 1
ATOM 3328 O O . SER A 1 428 ? 4.803 -3.055 -24.007 1.00 73.44 428 SER A O 1
ATOM 3330 N N . PRO A 1 429 ? 3.684 -2.474 -25.875 1.00 69.56 429 PRO A N 1
ATOM 3331 C CA . PRO A 1 429 ? 4.878 -2.044 -26.589 1.00 69.56 429 PRO A CA 1
ATOM 3332 C C . PRO A 1 429 ? 5.579 -0.900 -25.855 1.00 69.56 429 PRO A C 1
ATOM 3334 O O . PRO A 1 429 ? 4.969 0.066 -25.385 1.00 69.56 429 PRO A O 1
ATOM 3337 N N . TRP A 1 430 ? 6.901 -1.011 -25.765 1.00 70.12 430 TRP A N 1
ATOM 3338 C CA . TRP A 1 430 ? 7.756 -0.027 -25.108 1.00 70.12 430 TRP A CA 1
ATOM 3339 C C . TRP A 1 430 ? 7.864 1.277 -25.873 1.00 70.12 430 TRP A C 1
ATOM 3341 O O . TRP A 1 430 ? 7.937 2.356 -25.268 1.00 70.12 430 TRP A O 1
ATOM 3351 N N . PHE A 1 431 ? 7.931 1.119 -27.190 1.00 80.19 431 PHE A N 1
ATOM 3352 C CA . PHE A 1 431 ? 8.112 2.154 -28.171 1.00 80.19 431 PHE A CA 1
ATOM 3353 C C . PHE A 1 431 ? 7.117 1.903 -29.293 1.00 80.19 431 PHE A C 1
ATOM 3355 O O . PHE A 1 431 ? 7.001 0.794 -29.799 1.00 80.19 431 PHE A O 1
ATOM 3362 N N . ILE A 1 432 ? 6.416 2.946 -29.705 1.00 85.31 432 ILE A N 1
ATOM 3363 C CA . ILE A 1 432 ? 5.694 2.929 -30.972 1.00 85.31 432 ILE A CA 1
ATOM 3364 C C . ILE A 1 432 ? 6.597 3.459 -32.079 1.00 85.31 432 ILE A C 1
ATOM 3366 O O . ILE A 1 432 ? 7.586 4.157 -31.828 1.00 85.31 432 ILE A O 1
ATOM 3370 N N . THR A 1 433 ? 6.195 3.211 -33.317 1.00 88.25 433 THR A N 1
ATOM 3371 C CA . THR A 1 433 ? 6.793 3.862 -34.474 1.00 88.25 433 THR A CA 1
ATOM 3372 C C . THR A 1 433 ? 6.564 5.379 -34.377 1.00 88.25 433 THR A C 1
ATOM 3374 O O . THR A 1 433 ? 5.475 5.840 -34.021 1.00 88.25 433 THR A O 1
ATOM 3377 N N . PRO A 1 434 ? 7.569 6.215 -34.684 1.00 92.44 434 PRO A N 1
ATOM 3378 C CA . PRO A 1 434 ? 7.421 7.668 -34.594 1.00 92.44 434 PRO A CA 1
ATOM 3379 C C . PRO A 1 434 ? 6.641 8.276 -35.769 1.00 92.44 434 PRO A C 1
ATOM 3381 O O . PRO A 1 434 ? 6.409 9.487 -35.781 1.00 92.44 434 PRO A O 1
ATOM 3384 N N . LEU A 1 435 ? 6.242 7.452 -36.741 1.00 90.56 435 LEU A N 1
ATOM 3385 C CA . LEU A 1 435 ? 5.439 7.795 -37.913 1.00 90.56 435 LEU A CA 1
ATOM 3386 C C . LEU A 1 435 ? 4.184 6.905 -37.951 1.00 90.56 435 LEU A C 1
ATOM 3388 O O . LEU A 1 435 ? 4.248 5.746 -37.542 1.00 90.56 435 LEU A O 1
ATOM 3392 N N . ASP A 1 436 ? 3.067 7.439 -38.462 1.00 82.75 436 ASP A N 1
ATOM 3393 C CA . ASP A 1 436 ? 1.761 6.746 -38.517 1.00 82.75 436 ASP A CA 1
ATOM 3394 C C . ASP A 1 436 ? 1.740 5.540 -39.473 1.00 82.75 436 ASP A C 1
ATOM 3396 O O . ASP A 1 436 ? 0.931 4.631 -39.307 1.00 82.75 436 ASP A O 1
ATOM 3400 N N . ALA A 1 437 ? 2.621 5.524 -40.474 1.00 74.31 437 ALA A N 1
ATOM 3401 C CA . ALA A 1 437 ? 2.797 4.402 -41.385 1.00 74.31 437 ALA A CA 1
ATOM 3402 C C . ALA A 1 437 ? 4.282 4.063 -41.485 1.00 74.31 437 ALA A C 1
ATOM 3404 O O . ALA A 1 437 ? 5.109 4.940 -41.753 1.00 74.31 437 ALA A O 1
ATOM 3405 N N . MET A 1 438 ? 4.612 2.787 -41.286 1.00 69.31 438 MET A N 1
ATOM 3406 C CA . MET A 1 438 ? 5.973 2.309 -41.475 1.00 69.31 438 MET A CA 1
ATOM 3407 C C . MET A 1 438 ? 6.295 2.208 -42.970 1.00 69.31 438 MET A C 1
ATOM 3409 O O . MET A 1 438 ? 5.561 1.546 -43.711 1.00 69.31 438 MET A O 1
ATOM 3413 N N . PRO A 1 439 ? 7.387 2.835 -43.440 1.00 65.12 439 PRO A N 1
ATOM 3414 C CA . PRO A 1 439 ? 7.876 2.595 -44.788 1.00 65.12 439 PRO A CA 1
ATOM 3415 C C . PRO A 1 439 ? 8.330 1.133 -44.922 1.00 65.12 439 PRO A C 1
ATOM 3417 O O . PRO A 1 439 ? 8.679 0.482 -43.937 1.00 65.12 439 PRO A O 1
ATOM 3420 N N . SER A 1 440 ? 8.323 0.602 -46.150 1.00 63.16 440 SER A N 1
ATOM 3421 C CA . SER A 1 440 ? 8.781 -0.770 -46.425 1.00 63.16 440 SER A CA 1
ATOM 3422 C C . SER A 1 440 ? 10.155 -1.029 -45.782 1.00 63.16 440 SER A C 1
ATOM 3424 O O . SER A 1 440 ? 11.017 -0.156 -45.890 1.00 63.16 440 SER A O 1
ATOM 3426 N N . PRO A 1 441 ? 10.425 -2.218 -45.202 1.00 62.34 441 PRO A N 1
ATOM 3427 C CA . PRO A 1 441 ? 11.724 -2.531 -44.592 1.00 62.34 441 PRO A CA 1
ATOM 3428 C C . PRO A 1 441 ? 12.924 -2.293 -45.518 1.00 62.34 441 PRO A C 1
ATOM 3430 O O . PRO A 1 441 ? 14.006 -1.950 -45.063 1.00 62.34 441 PRO A O 1
ATOM 3433 N N . ARG A 1 442 ? 12.728 -2.412 -46.840 1.00 60.12 442 ARG A N 1
ATOM 3434 C CA . ARG A 1 442 ? 13.762 -2.131 -47.852 1.00 60.12 442 ARG A CA 1
ATOM 3435 C C . ARG A 1 442 ? 14.133 -0.649 -47.971 1.00 60.12 442 ARG A C 1
ATOM 3437 O O . ARG A 1 442 ? 15.128 -0.333 -48.611 1.00 60.12 442 ARG A O 1
ATOM 3444 N N . ALA A 1 443 ? 13.318 0.238 -47.413 1.00 63.41 443 ALA A N 1
ATOM 3445 C CA . ALA A 1 443 ? 13.491 1.681 -47.457 1.00 63.41 443 ALA A CA 1
ATOM 3446 C C . ALA A 1 443 ? 14.005 2.254 -46.121 1.00 63.41 443 ALA A C 1
ATOM 3448 O O . ALA A 1 443 ? 14.329 3.434 -46.062 1.00 63.41 443 ALA A O 1
ATOM 3449 N N . VAL A 1 444 ? 14.102 1.439 -45.063 1.00 67.50 444 VAL A N 1
ATOM 3450 C CA . VAL A 1 444 ? 14.625 1.861 -43.756 1.00 67.50 444 VAL A CA 1
ATOM 3451 C C . VAL A 1 444 ? 16.151 1.745 -43.745 1.00 67.50 444 VAL A C 1
ATOM 3453 O O . VAL A 1 444 ? 16.699 0.669 -43.984 1.00 67.50 444 VAL A O 1
ATOM 3456 N N . GLY A 1 445 ? 16.850 2.843 -43.452 1.00 70.75 445 GLY A N 1
ATOM 3457 C CA . GLY A 1 445 ? 18.290 2.808 -43.182 1.00 70.75 445 GLY A CA 1
ATOM 3458 C C . GLY A 1 445 ? 18.553 2.103 -41.854 1.00 70.75 445 GLY A C 1
ATOM 3459 O O . GLY A 1 445 ? 17.918 2.440 -40.863 1.00 70.75 445 GLY A O 1
ATOM 3460 N N . ALA A 1 446 ? 19.454 1.119 -41.819 1.00 69.25 446 ALA A N 1
ATOM 3461 C CA . ALA A 1 446 ? 19.657 0.272 -40.640 1.00 69.25 446 ALA A CA 1
ATOM 3462 C C . ALA A 1 446 ? 20.758 0.789 -39.693 1.00 69.25 446 ALA A C 1
ATOM 3464 O O . ALA A 1 446 ? 21.731 1.431 -40.113 1.00 69.25 446 ALA A O 1
ATOM 3465 N N . VAL A 1 447 ? 20.640 0.449 -38.403 1.00 74.75 447 VAL A N 1
ATOM 3466 C CA . VAL A 1 447 ? 21.661 0.766 -37.394 1.00 74.75 447 VAL A CA 1
ATOM 3467 C C . VAL A 1 447 ? 22.990 0.125 -37.774 1.00 74.75 447 VAL A C 1
ATOM 3469 O O . VAL A 1 447 ? 23.072 -1.053 -38.109 1.00 74.75 447 VAL A O 1
ATOM 3472 N N . GLY A 1 448 ? 24.066 0.911 -37.731 1.00 66.31 448 GLY A N 1
ATOM 3473 C CA . GLY A 1 448 ? 25.416 0.441 -38.036 1.00 66.31 448 GLY A CA 1
ATOM 3474 C C . GLY A 1 448 ? 25.699 0.116 -39.509 1.00 66.31 448 GLY A C 1
ATOM 3475 O O . GLY A 1 448 ? 26.816 -0.320 -39.792 1.00 66.31 448 GLY A O 1
ATOM 3476 N N . ALA A 1 449 ? 24.757 0.352 -40.431 1.00 61.31 449 ALA A N 1
ATOM 3477 C CA . ALA A 1 449 ? 24.897 0.004 -41.849 1.00 61.31 449 ALA A CA 1
ATOM 3478 C C . ALA A 1 449 ? 26.009 0.778 -42.582 1.00 61.31 449 ALA A C 1
ATOM 3480 O O . ALA A 1 449 ? 26.561 0.281 -43.560 1.00 61.31 449 ALA A O 1
ATOM 3481 N N . TYR A 1 450 ? 26.372 1.975 -42.112 1.00 62.81 450 TYR A N 1
ATOM 3482 C CA . TYR A 1 450 ? 27.406 2.804 -42.735 1.00 62.81 450 TYR A CA 1
ATOM 3483 C C . TYR A 1 450 ? 28.225 3.600 -41.710 1.00 62.81 450 TYR A C 1
ATOM 3485 O O . TYR A 1 450 ? 27.882 3.679 -40.523 1.00 62.81 450 TYR A O 1
ATOM 3493 N N . ARG A 1 451 ? 29.362 4.154 -42.160 1.00 55.66 451 ARG A N 1
ATOM 3494 C CA . ARG A 1 451 ? 30.248 5.006 -41.354 1.00 55.66 451 ARG A CA 1
ATOM 3495 C C . ARG A 1 451 ? 30.190 6.452 -41.825 1.00 55.66 451 ARG A C 1
ATOM 3497 O O . ARG A 1 451 ? 30.443 6.728 -42.992 1.00 55.66 451 ARG A O 1
ATOM 3504 N N . ILE A 1 452 ? 29.982 7.375 -40.892 1.00 57.75 452 ILE A N 1
ATOM 3505 C CA . ILE A 1 452 ? 30.196 8.809 -41.105 1.00 57.75 452 ILE A CA 1
ATOM 3506 C C . ILE A 1 452 ? 31.451 9.197 -40.323 1.00 57.75 452 ILE A C 1
ATOM 3508 O O . ILE A 1 452 ? 31.458 9.102 -39.096 1.00 57.75 452 ILE A O 1
ATOM 3512 N N . ARG A 1 453 ? 32.515 9.640 -41.013 1.00 53.53 453 ARG A N 1
ATOM 3513 C CA . ARG A 1 453 ? 33.782 10.090 -40.386 1.00 53.53 453 ARG A CA 1
ATOM 3514 C C . ARG A 1 453 ? 34.297 9.099 -39.323 1.00 53.53 453 ARG A C 1
ATOM 3516 O O . ARG A 1 453 ? 34.463 9.456 -38.158 1.00 53.53 453 ARG A O 1
ATOM 3523 N N . ASP A 1 454 ? 34.455 7.837 -39.723 1.00 54.16 454 ASP A N 1
ATOM 3524 C CA . ASP A 1 454 ? 34.903 6.707 -38.888 1.00 54.16 454 ASP A CA 1
ATOM 3525 C C . ASP A 1 454 ? 33.988 6.280 -37.723 1.00 54.16 454 ASP A C 1
ATOM 3527 O O . ASP A 1 454 ? 34.341 5.379 -36.960 1.00 54.16 454 ASP A O 1
ATOM 3531 N N . ARG A 1 455 ? 32.771 6.830 -37.610 1.00 57.72 455 ARG A N 1
ATOM 3532 C CA . ARG A 1 455 ? 31.766 6.410 -36.615 1.00 57.72 455 ARG A CA 1
ATOM 3533 C C . ARG A 1 455 ? 30.611 5.661 -37.270 1.00 57.72 455 ARG A C 1
ATOM 3535 O O . ARG A 1 455 ? 30.121 6.083 -38.312 1.00 57.72 455 ARG A O 1
ATOM 3542 N N . ARG A 1 456 ? 30.176 4.552 -36.660 1.00 67.44 456 ARG A N 1
ATOM 3543 C CA . ARG A 1 456 ? 28.999 3.787 -37.110 1.00 67.44 456 ARG A CA 1
ATOM 3544 C C . ARG A 1 456 ? 27.723 4.618 -36.951 1.00 67.44 456 ARG A C 1
ATOM 3546 O O . ARG A 1 456 ? 27.596 5.353 -35.974 1.00 67.44 456 ARG A O 1
ATOM 3553 N N . HIS A 1 457 ? 26.797 4.456 -37.890 1.00 75.25 457 HIS A N 1
ATOM 3554 C CA . HIS A 1 457 ? 25.450 5.014 -37.819 1.00 75.25 457 HIS A CA 1
ATOM 3555 C C . HIS A 1 457 ? 24.738 4.572 -36.525 1.00 75.25 457 HIS A C 1
ATOM 3557 O O . HIS A 1 457 ? 24.670 3.374 -36.245 1.00 75.25 457 HIS A O 1
ATOM 3563 N N . ALA A 1 458 ? 24.270 5.529 -35.719 1.00 83.12 458 ALA A N 1
ATOM 3564 C CA . ALA A 1 458 ? 23.775 5.308 -34.353 1.00 83.12 458 ALA A CA 1
ATOM 3565 C C . ALA A 1 458 ? 22.241 5.179 -34.257 1.00 83.12 458 ALA A C 1
ATOM 3567 O O . ALA A 1 458 ? 21.695 5.065 -33.162 1.00 83.12 458 ALA A O 1
ATOM 3568 N N . GLY A 1 459 ? 21.549 5.177 -35.392 1.00 86.00 459 GLY A N 1
ATOM 3569 C CA . GLY A 1 459 ? 20.098 5.078 -35.463 1.00 86.00 459 GLY A CA 1
ATOM 3570 C C . GLY A 1 459 ? 19.643 4.449 -36.765 1.00 86.00 459 GLY A C 1
ATOM 3571 O O . GLY A 1 459 ? 20.438 3.839 -37.480 1.00 86.00 459 GLY A O 1
ATOM 3572 N N . ILE A 1 460 ? 18.363 4.606 -37.060 1.00 87.19 460 ILE A N 1
ATOM 3573 C CA . ILE A 1 460 ? 17.752 4.210 -38.324 1.00 87.19 460 ILE A CA 1
ATOM 3574 C C . ILE A 1 460 ? 17.199 5.426 -39.049 1.00 87.19 460 ILE A C 1
ATOM 3576 O O . ILE A 1 460 ? 16.799 6.408 -38.421 1.00 87.19 460 ILE A O 1
ATOM 3580 N N . ASP A 1 461 ? 17.120 5.318 -40.368 1.00 87.50 461 ASP A N 1
ATOM 3581 C CA . ASP A 1 461 ? 16.556 6.365 -41.213 1.00 87.50 461 ASP A CA 1
ATOM 3582 C C . ASP A 1 461 ? 15.212 5.906 -41.749 1.00 87.50 461 ASP A C 1
ATOM 3584 O O . ASP A 1 461 ? 15.129 4.967 -42.541 1.00 87.50 461 ASP A O 1
ATOM 3588 N N . LEU A 1 462 ? 14.151 6.577 -41.314 1.00 87.12 462 LEU A N 1
ATOM 3589 C CA . LEU A 1 462 ? 12.793 6.323 -41.766 1.00 87.12 462 LEU A CA 1
ATOM 3590 C C . LEU A 1 462 ? 12.443 7.290 -42.901 1.00 87.12 462 LEU A C 1
ATOM 3592 O O . LEU A 1 462 ? 12.339 8.493 -42.643 1.00 87.12 462 LEU A O 1
ATOM 3596 N N . PRO A 1 463 ? 12.227 6.816 -44.140 1.00 86.62 463 PRO A N 1
ATOM 3597 C CA . PRO A 1 463 ? 11.688 7.644 -45.212 1.00 86.62 463 PRO A CA 1
ATOM 3598 C C . PRO A 1 463 ? 10.434 8.389 -44.763 1.00 86.62 463 PRO A C 1
ATOM 3600 O O . PRO A 1 463 ? 9.481 7.781 -44.273 1.00 86.62 463 PRO A O 1
ATOM 3603 N N . ALA A 1 464 ? 10.437 9.707 -44.932 1.00 87.00 464 ALA A N 1
ATOM 3604 C CA . ALA A 1 464 ? 9.312 10.550 -44.560 1.00 87.00 464 ALA A CA 1
ATOM 3605 C C . ALA A 1 464 ? 9.334 11.826 -45.395 1.00 87.00 464 ALA A C 1
ATOM 3607 O O . ALA A 1 464 ? 10.319 12.564 -45.366 1.00 87.00 464 ALA A O 1
ATOM 3608 N N . GLU A 1 465 ? 8.237 12.130 -46.088 1.00 87.56 465 GLU A N 1
ATOM 3609 C CA . GLU A 1 465 ? 8.108 13.408 -46.788 1.00 87.56 465 GLU A CA 1
ATOM 3610 C C . GLU A 1 465 ? 8.253 14.576 -45.799 1.00 87.56 465 GLU A C 1
ATOM 3612 O O . GLU A 1 465 ? 7.797 14.458 -44.653 1.00 87.56 465 GLU A O 1
ATOM 3617 N N . PRO A 1 466 ? 8.862 15.708 -46.194 1.00 88.94 466 PRO A N 1
ATOM 3618 C CA . PRO A 1 466 ? 8.945 16.886 -45.340 1.00 88.94 466 PRO A CA 1
ATOM 3619 C C . PRO A 1 466 ? 7.562 17.316 -44.842 1.00 88.94 466 PRO A C 1
ATOM 3621 O O . PRO A 1 466 ? 6.595 17.362 -45.598 1.00 88.94 466 PRO A O 1
ATOM 3624 N N . GLY A 1 467 ? 7.458 17.646 -43.557 1.00 89.44 467 GLY A N 1
ATOM 3625 C CA . GLY A 1 467 ? 6.195 18.038 -42.936 1.00 89.44 467 GLY A CA 1
ATOM 3626 C C . GLY A 1 467 ? 5.394 16.892 -42.305 1.00 89.44 467 GLY A C 1
ATOM 3627 O O . GLY A 1 467 ? 4.443 17.191 -41.569 1.00 89.44 467 GLY A O 1
ATOM 3628 N N . THR A 1 468 ? 5.782 15.626 -42.512 1.00 93.19 468 THR A N 1
ATOM 3629 C CA . THR A 1 468 ? 5.131 14.460 -41.885 1.00 93.19 468 THR A CA 1
ATOM 3630 C C . THR A 1 468 ? 5.168 14.594 -40.357 1.00 93.19 468 THR A C 1
ATOM 3632 O O . THR A 1 468 ? 6.230 14.897 -39.802 1.00 93.19 468 THR A O 1
ATOM 3635 N N . PRO A 1 469 ? 4.037 14.426 -39.643 1.00 95.44 469 PRO A N 1
ATOM 3636 C CA . PRO A 1 469 ? 4.017 14.470 -38.183 1.00 95.44 469 PRO A CA 1
ATOM 3637 C C . PRO A 1 469 ? 4.956 13.428 -37.566 1.00 95.44 469 PRO A C 1
ATOM 3639 O O . PRO A 1 469 ? 4.873 12.248 -37.887 1.00 95.44 469 PRO A O 1
ATOM 3642 N N . VAL A 1 470 ? 5.817 13.873 -36.651 1.00 95.88 470 VAL A N 1
ATOM 3643 C CA . VAL A 1 470 ? 6.719 13.008 -35.879 1.00 95.88 470 VAL A CA 1
ATOM 3644 C C . VAL A 1 470 ? 6.185 12.895 -34.464 1.00 95.88 470 VAL A C 1
ATOM 3646 O O . VAL A 1 470 ? 5.948 13.917 -33.807 1.00 95.88 470 VAL A O 1
ATOM 3649 N N . ARG A 1 471 ? 6.002 11.663 -33.995 1.00 95.50 471 ARG A N 1
ATOM 3650 C CA . ARG A 1 471 ? 5.451 11.338 -32.678 1.00 95.50 471 ARG A CA 1
ATOM 3651 C C . ARG A 1 471 ? 6.533 10.878 -31.709 1.00 95.50 471 ARG A C 1
ATOM 3653 O O . ARG A 1 471 ? 7.525 10.277 -32.110 1.00 95.50 471 ARG A O 1
ATOM 3660 N N . ALA A 1 472 ? 6.328 11.149 -30.422 1.00 94.25 472 ALA A N 1
ATOM 3661 C CA . ALA A 1 472 ? 7.146 10.568 -29.365 1.00 94.25 472 ALA A CA 1
ATOM 3662 C C . ALA A 1 472 ? 6.926 9.048 -29.318 1.00 94.25 472 ALA A C 1
ATOM 3664 O O . ALA A 1 472 ? 5.796 8.598 -29.119 1.00 94.25 472 ALA A O 1
ATOM 3665 N N . MET A 1 473 ? 8.005 8.272 -29.458 1.00 91.69 473 MET A N 1
ATOM 3666 C CA . MET A 1 473 ? 7.951 6.807 -29.418 1.00 91.69 473 MET A CA 1
ATOM 3667 C C . MET A 1 473 ? 7.527 6.270 -28.049 1.00 91.69 473 MET A C 1
ATOM 3669 O O . MET A 1 473 ? 6.987 5.181 -27.975 1.00 91.69 473 MET A O 1
ATOM 3673 N N . ALA A 1 474 ? 7.747 7.017 -26.965 1.00 88.25 474 ALA A N 1
ATOM 3674 C CA . ALA A 1 474 ? 7.365 6.626 -25.611 1.00 88.25 474 ALA A CA 1
ATOM 3675 C C . ALA A 1 474 ? 7.156 7.858 -24.718 1.00 88.25 474 ALA A C 1
ATOM 3677 O O . ALA A 1 474 ? 7.637 8.951 -25.034 1.00 88.25 474 ALA A O 1
ATOM 3678 N N . ASP A 1 475 ? 6.491 7.670 -23.573 1.00 87.19 475 ASP A N 1
ATOM 3679 C CA . ASP A 1 475 ? 6.407 8.702 -22.530 1.00 87.19 475 ASP A CA 1
ATOM 3680 C C . ASP A 1 475 ? 7.800 9.163 -22.098 1.00 87.19 475 ASP A C 1
ATOM 3682 O O . ASP A 1 475 ? 8.719 8.353 -21.948 1.00 87.19 475 ASP A O 1
ATOM 3686 N N . GLY A 1 476 ? 7.964 10.455 -21.836 1.00 90.25 476 GLY A N 1
ATOM 3687 C CA . GLY A 1 476 ? 9.245 10.977 -21.387 1.00 90.25 476 GLY A CA 1
ATOM 3688 C C . GLY A 1 476 ? 9.241 12.470 -21.112 1.00 90.25 476 GLY A C 1
ATOM 3689 O O . GLY A 1 476 ? 8.197 13.105 -20.997 1.00 90.25 476 GLY A O 1
ATOM 3690 N N . THR A 1 477 ? 10.429 13.048 -20.982 1.00 92.75 477 THR A N 1
ATOM 3691 C CA . THR A 1 477 ? 10.635 14.493 -20.836 1.00 92.75 477 THR A CA 1
ATOM 3692 C C . THR A 1 477 ? 11.623 14.972 -21.883 1.00 92.75 477 THR A C 1
ATOM 3694 O O . THR A 1 477 ? 12.715 14.421 -22.009 1.00 92.75 477 THR A O 1
ATOM 3697 N N . ILE A 1 478 ? 11.266 16.023 -22.621 1.00 95.50 478 ILE A N 1
ATOM 3698 C CA . ILE A 1 478 ? 12.177 16.644 -23.584 1.00 95.50 478 ILE A CA 1
ATOM 3699 C C . ILE A 1 478 ? 13.326 17.308 -22.816 1.00 95.50 478 ILE A C 1
ATOM 3701 O O . ILE A 1 478 ? 13.121 18.312 -22.128 1.00 95.50 478 ILE A O 1
ATOM 3705 N N . GLU A 1 479 ? 14.533 16.760 -22.953 1.00 93.81 479 GLU A N 1
ATOM 3706 C CA . GLU A 1 479 ? 15.757 17.338 -22.381 1.00 93.81 479 GLU A CA 1
ATOM 3707 C C . GLU A 1 479 ? 16.326 18.440 -23.267 1.00 93.81 479 GLU A C 1
ATOM 3709 O O . GLU A 1 479 ? 16.878 19.429 -22.784 1.00 93.81 479 GLU A O 1
ATOM 3714 N N . TYR A 1 480 ? 16.210 18.245 -24.581 1.00 96.12 480 TYR A N 1
ATOM 3715 C CA . TYR A 1 480 ? 16.804 19.115 -25.577 1.00 96.12 480 TYR A CA 1
ATOM 3716 C C . TYR A 1 480 ? 15.919 19.186 -26.816 1.00 96.12 480 TYR A C 1
ATOM 3718 O O . TYR A 1 480 ? 15.450 18.167 -27.319 1.00 96.12 480 TYR A O 1
ATOM 3726 N N . ALA A 1 481 ? 15.739 20.397 -27.333 1.00 96.94 481 ALA A N 1
ATOM 3727 C CA . ALA A 1 481 ? 15.101 20.643 -28.613 1.00 96.94 481 ALA A CA 1
ATOM 3728 C C . ALA A 1 481 ? 15.750 21.874 -29.255 1.00 96.94 481 ALA A C 1
ATOM 3730 O O . ALA A 1 481 ? 15.662 22.980 -28.716 1.00 96.94 481 ALA A O 1
ATOM 3731 N N . GLY A 1 482 ? 16.432 21.694 -30.382 1.00 95.81 482 GLY A N 1
ATOM 3732 C CA . GLY A 1 482 ? 17.262 22.747 -30.967 1.00 95.81 482 GLY A CA 1
ATOM 3733 C C . GLY A 1 482 ? 18.011 22.292 -32.211 1.00 95.81 482 GLY A C 1
ATOM 3734 O O . GLY A 1 482 ? 17.676 21.265 -32.789 1.00 95.81 482 GLY A O 1
ATOM 3735 N N . ARG A 1 483 ? 19.002 23.076 -32.647 1.00 94.31 483 ARG A N 1
ATOM 3736 C CA . ARG A 1 483 ? 19.905 22.693 -33.739 1.00 94.31 483 ARG A CA 1
ATOM 3737 C C . ARG A 1 483 ? 21.167 22.037 -33.189 1.00 94.31 483 ARG A C 1
ATOM 3739 O O . ARG A 1 483 ? 21.799 22.617 -32.313 1.00 94.31 483 ARG A O 1
ATOM 3746 N N . ASP A 1 484 ? 21.561 20.905 -33.759 1.00 90.88 484 ASP A N 1
ATOM 3747 C CA . ASP A 1 484 ? 22.734 20.146 -33.328 1.00 90.88 484 ASP A CA 1
ATOM 3748 C C . ASP A 1 484 ? 23.534 19.598 -34.518 1.00 90.88 484 ASP A C 1
ATOM 3750 O O . ASP A 1 484 ? 23.322 18.480 -34.987 1.00 90.88 484 ASP A O 1
ATOM 3754 N N . GLY A 1 485 ? 24.445 20.432 -35.028 1.00 87.00 485 GLY A N 1
ATOM 3755 C CA . GLY A 1 485 ? 25.404 20.071 -36.072 1.00 87.00 485 GLY A CA 1
ATOM 3756 C C . GLY A 1 485 ? 24.779 19.286 -37.241 1.00 87.00 485 GLY A C 1
ATOM 3757 O O . GLY A 1 485 ? 23.838 19.789 -37.866 1.00 87.00 485 GLY A O 1
ATOM 3758 N N . PRO A 1 486 ? 25.283 18.073 -37.553 1.00 83.44 486 PRO A N 1
ATOM 3759 C CA . PRO A 1 486 ? 24.803 17.274 -38.678 1.00 83.44 486 PRO A CA 1
ATOM 3760 C C . PRO A 1 486 ? 23.368 16.760 -38.498 1.00 83.44 486 PRO A C 1
ATOM 3762 O O . PRO A 1 486 ? 22.697 16.560 -39.503 1.00 83.44 486 PRO A O 1
ATOM 3765 N N . TYR A 1 487 ? 22.849 16.636 -37.270 1.00 86.06 487 TYR A N 1
ATOM 3766 C CA . TYR A 1 487 ? 21.453 16.237 -37.034 1.00 86.06 487 TYR A CA 1
ATOM 3767 C C . TYR A 1 487 ? 20.442 17.312 -37.454 1.00 86.06 487 TYR A C 1
ATOM 3769 O O . TYR A 1 487 ? 19.240 17.057 -37.470 1.00 86.06 487 TYR A O 1
ATOM 3777 N N . GLY A 1 488 ? 20.888 18.537 -37.751 1.00 91.44 488 GLY A N 1
ATOM 3778 C CA . GLY A 1 488 ? 19.975 19.631 -38.056 1.00 91.44 488 GLY A CA 1
ATOM 3779 C C . GLY A 1 488 ? 19.135 19.992 -36.837 1.00 91.44 488 GLY A C 1
ATOM 3780 O O . GLY A 1 488 ? 19.673 20.169 -35.747 1.00 91.44 488 GLY A O 1
ATOM 3781 N N . ARG A 1 489 ? 17.820 20.153 -37.008 1.00 95.44 489 ARG A N 1
ATOM 3782 C CA . ARG A 1 489 ? 16.896 20.320 -35.879 1.00 95.44 489 ARG A CA 1
ATOM 3783 C C . ARG A 1 489 ? 16.614 18.952 -35.260 1.00 95.44 489 ARG A C 1
ATOM 3785 O O . ARG A 1 489 ? 16.165 18.041 -35.948 1.00 95.44 489 ARG A O 1
ATOM 3792 N N . VAL A 1 490 ? 16.832 18.854 -33.955 1.00 96.00 490 VAL A N 1
ATOM 3793 C CA . VAL A 1 490 ? 16.742 17.613 -33.191 1.00 96.00 490 VAL A CA 1
ATOM 3794 C C . VAL A 1 490 ? 15.900 17.796 -31.932 1.00 96.00 490 VAL A C 1
ATOM 3796 O O . VAL A 1 490 ? 15.926 18.859 -31.303 1.00 96.00 490 VAL A O 1
ATOM 3799 N N . ILE A 1 491 ? 15.178 16.745 -31.550 1.00 97.69 491 ILE A N 1
ATOM 3800 C CA . ILE A 1 491 ? 14.537 16.593 -30.241 1.00 97.69 491 ILE A CA 1
ATOM 3801 C C . ILE A 1 491 ? 15.157 15.378 -29.544 1.00 97.69 491 ILE A C 1
ATOM 3803 O O . ILE A 1 491 ? 15.350 14.340 -30.171 1.00 97.69 491 ILE A O 1
ATOM 3807 N N . ARG A 1 492 ? 15.467 15.508 -28.250 1.00 96.94 492 ARG A N 1
ATOM 3808 C CA . ARG A 1 492 ? 15.897 14.406 -27.379 1.00 96.94 492 ARG A CA 1
ATOM 3809 C C . ARG A 1 492 ? 14.930 14.249 -26.224 1.00 96.94 492 ARG A C 1
ATOM 3811 O O . ARG A 1 492 ? 14.706 15.205 -25.474 1.00 96.94 492 ARG A O 1
ATOM 3818 N N . ILE A 1 493 ? 14.384 13.050 -26.076 1.00 95.44 493 ILE A N 1
ATOM 3819 C CA . ILE A 1 493 ? 13.430 12.723 -25.018 1.00 95.44 493 ILE A CA 1
ATOM 3820 C C . ILE A 1 493 ? 14.095 11.743 -24.060 1.00 95.44 493 ILE A C 1
ATOM 3822 O O . ILE A 1 493 ? 14.465 10.645 -24.469 1.00 95.44 493 ILE A O 1
ATOM 3826 N N . ARG A 1 494 ? 14.216 12.135 -22.786 1.00 91.44 494 ARG A N 1
ATOM 3827 C CA . ARG A 1 494 ? 14.532 11.210 -21.694 1.00 91.44 494 ARG A CA 1
ATOM 3828 C C . ARG A 1 494 ? 13.317 10.355 -21.415 1.00 91.44 494 ARG A C 1
ATOM 3830 O O . ARG A 1 494 ? 12.259 10.899 -21.098 1.00 91.44 494 ARG A O 1
ATOM 3837 N N . HIS A 1 495 ? 13.488 9.052 -21.456 1.00 85.94 495 HIS A N 1
ATOM 3838 C CA . HIS A 1 495 ? 12.498 8.096 -20.990 1.00 85.94 495 HIS A CA 1
ATOM 3839 C C . HIS A 1 495 ? 12.865 7.615 -19.579 1.00 85.94 495 HIS A C 1
ATOM 3841 O O . HIS A 1 495 ? 13.544 8.303 -18.813 1.00 85.94 495 HIS A O 1
ATOM 3847 N N . PHE A 1 496 ? 12.392 6.434 -19.206 1.00 69.44 496 PHE A N 1
ATOM 3848 C CA . PHE A 1 496 ? 12.839 5.728 -18.011 1.00 69.44 496 PHE A CA 1
ATOM 3849 C C . PHE A 1 496 ? 14.295 5.228 -18.201 1.00 69.44 496 PHE A C 1
ATOM 3851 O O . PHE A 1 496 ? 14.802 5.172 -19.318 1.00 69.44 496 PHE A O 1
ATOM 3858 N N . THR A 1 497 ? 14.998 4.927 -17.101 1.00 63.47 497 THR A N 1
ATOM 3859 C CA . THR A 1 497 ? 16.277 4.171 -17.092 1.00 63.47 497 THR A CA 1
ATOM 3860 C C . THR A 1 497 ? 17.356 4.640 -18.078 1.00 63.47 497 THR A C 1
ATOM 3862 O O . THR A 1 497 ? 17.723 3.897 -18.987 1.00 63.47 497 THR A O 1
ATOM 3865 N N . ASN A 1 498 ? 17.851 5.881 -17.937 1.00 72.75 498 ASN A N 1
ATOM 3866 C CA . ASN A 1 498 ? 18.927 6.450 -18.778 1.00 72.75 498 ASN A CA 1
ATOM 3867 C C . ASN A 1 498 ? 18.738 6.221 -20.294 1.00 72.75 498 ASN A C 1
ATOM 3869 O O . ASN A 1 498 ? 19.704 6.152 -21.059 1.00 72.75 498 ASN A O 1
ATOM 3873 N N . THR A 1 499 ? 17.481 6.091 -20.721 1.00 84.69 499 THR A N 1
ATOM 3874 C CA . THR A 1 499 ? 17.118 5.822 -22.104 1.00 84.69 499 THR A CA 1
ATOM 3875 C C . THR A 1 499 ? 16.731 7.129 -22.766 1.00 84.69 499 THR A C 1
ATOM 3877 O O . THR A 1 499 ? 15.930 7.894 -22.226 1.00 84.69 499 THR A O 1
ATOM 3880 N N . VAL A 1 500 ? 17.312 7.407 -23.927 1.00 92.44 500 VAL A N 1
ATOM 3881 C CA . VAL A 1 500 ? 17.077 8.640 -24.676 1.00 92.44 500 VAL A CA 1
ATOM 3882 C C . VAL A 1 500 ? 16.703 8.285 -26.101 1.00 92.44 500 VAL A C 1
ATOM 3884 O O . VAL A 1 500 ? 17.477 7.616 -26.781 1.00 92.44 500 VAL A O 1
ATOM 3887 N N . SER A 1 501 ? 15.550 8.764 -26.566 1.00 94.56 501 SER A N 1
ATOM 3888 C CA . SER A 1 501 ? 15.261 8.773 -28.001 1.00 94.56 501 SER A CA 1
ATOM 3889 C C . SER A 1 501 ? 15.692 10.089 -28.634 1.00 94.56 501 SER A C 1
ATOM 3891 O O . SER A 1 501 ? 15.585 11.159 -28.021 1.00 94.56 501 SER A O 1
ATOM 3893 N N . VAL A 1 502 ? 16.202 10.005 -29.859 1.00 95.88 502 VAL A N 1
ATOM 3894 C CA . VAL A 1 502 ? 16.666 11.148 -30.651 1.00 95.88 502 VAL A CA 1
ATOM 3895 C C . VAL A 1 502 ? 15.885 11.182 -31.957 1.00 95.88 502 VAL A C 1
ATOM 3897 O O . VAL A 1 502 ? 15.780 10.163 -32.627 1.00 95.88 502 VAL A O 1
ATOM 3900 N N . TYR A 1 503 ? 15.356 12.352 -32.313 1.00 96.19 503 TYR A N 1
ATOM 3901 C CA . TYR A 1 503 ? 14.603 12.595 -33.548 1.00 96.19 503 TYR A CA 1
ATOM 3902 C C . TYR A 1 503 ? 15.270 13.743 -34.283 1.00 96.19 503 TYR A C 1
ATOM 3904 O O . TYR A 1 503 ? 15.258 14.864 -33.771 1.00 96.19 503 TYR A O 1
ATOM 3912 N N . ALA A 1 504 ? 15.864 13.481 -35.440 1.00 94.06 504 ALA A N 1
ATOM 3913 C CA . ALA A 1 504 ? 16.700 14.436 -36.158 1.00 94.06 504 ALA A CA 1
ATOM 3914 C C . ALA A 1 504 ? 16.174 14.762 -37.562 1.00 94.06 504 ALA A C 1
ATOM 3916 O O . ALA A 1 504 ? 15.162 14.230 -38.011 1.00 94.06 504 ALA A O 1
ATOM 3917 N N . HIS A 1 505 ? 16.848 15.702 -38.224 1.00 92.56 505 HIS A N 1
ATOM 3918 C CA . HIS A 1 505 ? 16.496 16.250 -39.534 1.00 92.56 505 HIS A CA 1
ATOM 3919 C C . HIS A 1 505 ? 15.118 16.923 -39.594 1.00 92.56 505 HIS A C 1
ATOM 3921 O O . HIS A 1 505 ? 14.562 17.124 -40.668 1.00 92.56 505 HIS A O 1
ATOM 3927 N N . LEU A 1 506 ? 14.574 17.358 -38.453 1.00 93.81 506 LEU A N 1
ATOM 3928 C CA . LEU A 1 506 ? 13.228 17.930 -38.372 1.00 93.81 506 LEU A CA 1
ATOM 3929 C C . LEU A 1 506 ? 13.118 19.263 -39.133 1.00 93.81 506 LEU A C 1
ATOM 3931 O O . LEU A 1 506 ? 14.030 20.091 -39.105 1.00 93.81 506 LEU A O 1
ATOM 3935 N N . ASP A 1 507 ? 11.961 19.545 -39.729 1.00 93.44 507 ASP A N 1
ATOM 3936 C CA . ASP A 1 507 ? 11.646 20.879 -40.254 1.00 93.44 507 ASP A CA 1
ATOM 3937 C C . ASP A 1 507 ? 10.966 21.746 -39.198 1.00 93.44 507 ASP A C 1
ATOM 3939 O O . ASP A 1 507 ? 11.205 22.951 -39.138 1.00 93.44 507 ASP A O 1
ATOM 3943 N N . ALA A 1 508 ? 10.181 21.163 -38.296 1.00 95.38 508 ALA A N 1
ATOM 3944 C CA . ALA A 1 508 ? 9.545 21.909 -37.216 1.00 95.38 508 ALA A CA 1
ATOM 3945 C C . ALA A 1 508 ? 9.680 21.183 -35.879 1.00 95.38 508 ALA A C 1
ATOM 3947 O O . ALA A 1 508 ? 9.473 19.977 -35.785 1.00 95.38 508 ALA A O 1
ATOM 3948 N N . ILE A 1 509 ? 9.977 21.954 -34.833 1.00 96.56 509 ILE A N 1
ATOM 3949 C CA . ILE A 1 509 ? 9.924 21.517 -33.437 1.00 96.56 509 ILE A CA 1
ATOM 3950 C C . ILE A 1 509 ? 8.659 22.127 -32.840 1.00 96.56 509 ILE A C 1
ATOM 3952 O O . ILE A 1 509 ? 8.581 23.349 -32.698 1.00 96.56 509 ILE A O 1
ATOM 3956 N N . LEU A 1 510 ? 7.680 21.286 -32.511 1.00 96.19 510 LEU A N 1
ATOM 3957 C CA . LEU A 1 510 ? 6.395 21.714 -31.949 1.00 96.19 510 LEU A CA 1
ATOM 3958 C C . LEU A 1 510 ? 6.424 21.697 -30.418 1.00 96.19 510 LEU A C 1
ATOM 3960 O O . LEU A 1 510 ? 5.831 22.560 -29.774 1.00 96.19 510 LEU A O 1
ATOM 3964 N N . CYS A 1 511 ? 7.182 20.769 -29.832 1.00 93.25 511 CYS A N 1
ATOM 3965 C CA . CYS A 1 511 ? 7.396 20.679 -28.392 1.00 93.25 511 CYS A CA 1
ATOM 3966 C C . CYS A 1 511 ? 8.871 20.941 -28.068 1.00 93.25 511 CYS A C 1
ATOM 3968 O O . CYS A 1 511 ? 9.756 20.283 -28.608 1.00 93.25 511 CYS A O 1
ATOM 3970 N N . ARG A 1 512 ? 9.153 21.918 -27.194 1.00 92.25 512 ARG A N 1
ATOM 3971 C CA . ARG A 1 512 ? 10.538 22.326 -26.876 1.00 92.25 512 ARG A CA 1
ATOM 3972 C C . ARG A 1 512 ? 11.050 21.850 -25.521 1.00 92.25 512 ARG A C 1
ATOM 3974 O O . ARG A 1 512 ? 12.254 21.682 -25.368 1.00 92.25 512 ARG A O 1
ATOM 3981 N N . ARG A 1 513 ? 10.165 21.697 -24.534 1.00 93.38 513 ARG A N 1
ATOM 3982 C CA . ARG A 1 513 ? 10.480 21.293 -23.155 1.00 93.38 513 ARG A CA 1
ATOM 3983 C C . ARG A 1 513 ? 9.247 20.689 -22.495 1.00 93.38 513 ARG A C 1
ATOM 3985 O O . ARG A 1 513 ? 8.129 21.031 -22.871 1.00 93.38 513 ARG A O 1
ATOM 3992 N N . GLY A 1 514 ? 9.477 19.896 -21.453 1.00 89.75 514 GLY A N 1
ATOM 3993 C CA . GLY A 1 514 ? 8.425 19.361 -20.590 1.00 89.75 514 GLY A CA 1
ATOM 3994 C C . GLY A 1 514 ? 8.093 17.895 -20.870 1.00 89.75 514 GLY A C 1
ATOM 3995 O O . GLY A 1 514 ? 8.752 17.269 -21.708 1.00 89.75 514 GLY A O 1
ATOM 3996 N N . PRO A 1 515 ? 7.118 17.343 -20.128 1.00 89.12 515 PRO A N 1
ATOM 3997 C CA . PRO A 1 515 ? 6.684 15.968 -20.300 1.00 89.12 515 PRO A CA 1
ATOM 3998 C C . PRO A 1 515 ? 5.982 15.787 -21.647 1.00 89.12 515 PRO A C 1
ATOM 4000 O O . PRO A 1 515 ? 5.296 16.689 -22.131 1.00 89.12 515 PRO A O 1
ATOM 4003 N N . VAL A 1 516 ? 6.146 14.606 -22.225 1.00 91.81 516 VAL A N 1
ATOM 4004 C CA . VAL A 1 516 ? 5.461 14.148 -23.432 1.00 91.81 516 VAL A CA 1
ATOM 4005 C C . VAL A 1 516 ? 4.915 12.751 -23.195 1.00 91.81 516 VAL A C 1
ATOM 4007 O O . VAL A 1 516 ? 5.516 11.964 -22.462 1.00 91.81 516 VAL A O 1
ATOM 4010 N N . VAL A 1 517 ? 3.775 12.461 -23.808 1.00 88.06 517 VAL A N 1
ATOM 4011 C CA . VAL A 1 517 ? 3.153 11.131 -23.777 1.00 88.06 517 VAL A CA 1
ATOM 4012 C C . VAL A 1 517 ? 3.418 10.395 -25.086 1.00 88.06 517 VAL A C 1
ATOM 4014 O O . VAL A 1 517 ? 3.561 11.023 -26.139 1.00 88.06 517 VAL A O 1
ATOM 4017 N N . MET A 1 518 ? 3.487 9.068 -25.028 1.00 89.06 518 MET A N 1
ATOM 4018 C CA . MET A 1 518 ? 3.617 8.211 -26.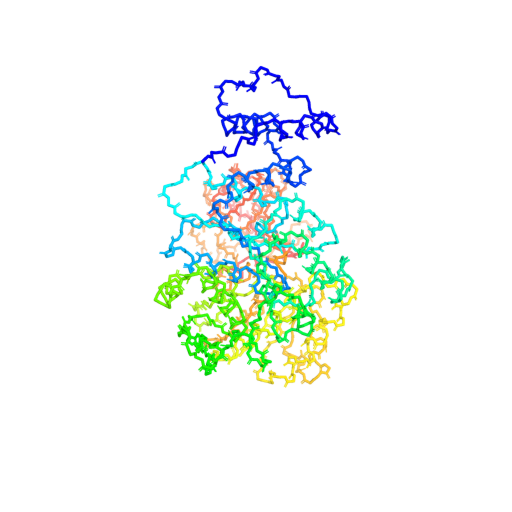206 1.00 89.06 518 MET A CA 1
ATOM 4019 C C . MET A 1 518 ? 2.552 8.562 -27.261 1.00 89.06 518 MET A C 1
ATOM 4021 O O . MET A 1 518 ? 1.384 8.764 -26.932 1.00 89.06 518 MET A O 1
ATOM 4025 N N . GLY A 1 519 ? 2.953 8.699 -28.529 1.00 90.12 519 GLY A N 1
ATOM 4026 C CA . GLY A 1 519 ? 2.054 9.082 -29.631 1.00 90.12 519 GLY A CA 1
ATOM 4027 C C . GLY A 1 519 ? 1.805 10.584 -29.796 1.00 90.12 519 GLY A C 1
ATOM 4028 O O . GLY A 1 519 ? 1.253 11.004 -30.821 1.00 90.12 519 GLY A O 1
ATOM 4029 N N . GLN A 1 520 ? 2.242 11.422 -28.849 1.00 94.50 520 GLN A N 1
ATOM 4030 C CA . GLN A 1 520 ? 2.141 12.876 -28.973 1.00 94.50 520 GLN A CA 1
ATOM 4031 C C . GLN A 1 520 ? 2.989 13.377 -30.144 1.00 94.50 520 GLN A C 1
ATOM 4033 O O . GLN A 1 520 ? 4.170 13.053 -30.242 1.00 94.50 520 GLN A O 1
ATOM 4038 N N . VAL A 1 521 ? 2.414 14.225 -30.999 1.00 96.75 521 VAL A N 1
ATOM 4039 C CA . VAL A 1 521 ? 3.161 14.888 -32.076 1.00 96.75 521 VAL A CA 1
ATOM 4040 C C . VAL A 1 521 ? 4.128 15.911 -31.469 1.00 96.75 521 VAL A C 1
ATOM 4042 O O . VAL A 1 521 ? 3.704 16.876 -30.835 1.00 96.75 521 VAL A O 1
ATOM 4045 N N . ILE A 1 522 ? 5.429 15.703 -31.675 1.00 97.31 522 ILE A N 1
ATOM 4046 C CA . ILE A 1 522 ? 6.521 16.516 -31.111 1.00 97.31 522 ILE A CA 1
ATOM 4047 C C . ILE A 1 522 ? 7.189 17.422 -32.150 1.00 97.31 522 ILE A C 1
ATOM 4049 O O . ILE A 1 522 ? 7.776 18.452 -31.804 1.00 97.31 522 ILE A O 1
ATOM 4053 N N . GLY A 1 523 ? 7.076 17.071 -33.429 1.00 96.31 523 GLY A N 1
ATOM 4054 C CA . GLY A 1 523 ? 7.729 17.771 -34.525 1.00 96.31 523 GLY A CA 1
ATOM 4055 C C . GLY A 1 523 ? 7.174 17.376 -35.887 1.00 96.31 523 GLY A C 1
ATOM 4056 O O . GLY A 1 523 ? 6.175 16.664 -35.987 1.00 96.31 523 GLY A O 1
ATOM 4057 N N . ARG A 1 524 ? 7.833 17.859 -36.938 1.00 95.44 524 ARG A N 1
ATOM 4058 C CA . ARG A 1 524 ? 7.592 17.447 -38.323 1.00 95.44 524 ARG A CA 1
ATOM 4059 C C . ARG A 1 524 ? 8.910 17.067 -38.986 1.00 95.44 524 ARG A C 1
ATOM 4061 O O . ARG A 1 524 ? 9.896 17.783 -38.783 1.00 95.44 524 ARG A O 1
ATOM 4068 N N . SER A 1 525 ? 8.919 15.974 -39.746 1.00 91.62 525 SER A N 1
ATOM 4069 C CA . SER A 1 525 ? 10.072 15.513 -40.529 1.00 91.62 525 SER A CA 1
ATOM 4070 C C . SER A 1 525 ? 10.516 16.591 -41.515 1.00 91.62 525 SER A C 1
ATOM 4072 O O . SER A 1 525 ? 9.744 17.492 -41.855 1.00 91.62 525 SER A O 1
ATOM 4074 N N . GLY A 1 526 ? 11.767 16.527 -41.950 1.00 87.56 526 GLY A N 1
ATOM 4075 C CA . GLY A 1 526 ? 12.357 17.581 -42.756 1.00 87.56 526 GLY A CA 1
ATOM 4076 C C . GLY A 1 526 ? 13.637 17.172 -43.459 1.00 87.56 526 GLY A C 1
ATOM 4077 O O . GLY A 1 526 ? 13.888 15.991 -43.684 1.00 87.56 526 GLY A O 1
ATOM 4078 N N . ARG A 1 527 ? 14.443 18.176 -43.822 1.00 85.00 527 ARG A N 1
ATOM 4079 C CA . ARG A 1 527 ? 15.750 17.986 -44.491 1.00 85.00 527 ARG A CA 1
ATOM 4080 C C . ARG A 1 527 ? 16.865 18.812 -43.850 1.00 85.00 527 ARG A C 1
ATOM 4082 O O . ARG A 1 527 ? 17.812 19.225 -44.513 1.00 85.00 527 ARG A O 1
ATOM 4089 N N . THR A 1 528 ? 16.737 19.150 -42.567 1.00 83.25 528 THR A N 1
ATOM 4090 C CA . THR A 1 528 ? 17.730 20.015 -41.910 1.00 83.25 528 THR A CA 1
ATOM 4091 C C . THR A 1 528 ? 18.993 19.242 -41.523 1.00 83.25 528 THR A C 1
ATOM 4093 O O . THR A 1 528 ? 18.913 18.086 -41.135 1.00 83.25 528 THR A O 1
ATOM 4096 N N . GLY A 1 529 ? 20.165 19.885 -41.542 1.00 81.75 529 GLY A N 1
ATOM 4097 C CA . GLY A 1 529 ? 21.432 19.226 -41.189 1.00 81.75 529 GLY A CA 1
ATOM 4098 C C . GLY A 1 529 ? 22.109 18.587 -42.400 1.00 81.75 529 GLY A C 1
ATOM 4099 O O . GLY A 1 529 ? 22.087 19.173 -43.478 1.00 81.75 529 GLY A O 1
ATOM 4100 N N . ILE A 1 530 ? 22.725 17.419 -42.208 1.00 74.69 530 ILE A N 1
ATOM 4101 C CA . ILE A 1 530 ? 23.340 16.598 -43.261 1.00 74.69 530 ILE A CA 1
ATOM 4102 C C . ILE A 1 530 ? 22.584 15.258 -43.303 1.00 74.69 530 ILE A C 1
ATOM 4104 O O . ILE A 1 530 ? 23.011 14.312 -42.642 1.00 74.69 530 ILE A O 1
ATOM 4108 N N . PRO A 1 531 ? 21.438 15.181 -44.003 1.00 60.22 531 PRO A N 1
ATOM 4109 C CA . PRO A 1 531 ? 20.644 13.960 -44.112 1.00 60.22 531 PRO A CA 1
ATOM 4110 C C . PRO A 1 531 ? 21.257 13.025 -45.169 1.00 60.22 531 PRO A C 1
ATOM 4112 O O . PRO A 1 531 ? 20.756 12.917 -46.284 1.00 60.22 531 PRO A O 1
ATOM 4115 N N . THR A 1 532 ? 22.371 12.364 -44.855 1.00 62.78 532 THR A N 1
ATOM 4116 C CA . THR A 1 532 ? 22.942 11.309 -45.717 1.00 62.78 532 THR A CA 1
ATOM 4117 C C . THR A 1 532 ? 22.315 9.960 -45.360 1.00 62.78 532 THR A C 1
ATOM 4119 O O . THR A 1 532 ? 22.635 9.428 -44.297 1.00 62.78 532 THR A O 1
ATOM 4122 N N . GLY A 1 533 ? 21.424 9.443 -46.215 1.00 54.62 533 GLY A N 1
ATOM 4123 C CA . GLY A 1 533 ? 20.728 8.159 -46.029 1.00 54.62 533 GLY A CA 1
ATOM 4124 C C . GLY A 1 533 ? 21.465 6.951 -46.631 1.00 54.62 533 GLY A C 1
ATOM 4125 O O . GLY A 1 533 ? 22.687 6.960 -46.776 1.00 54.62 533 GLY A O 1
ATOM 4126 N N . LEU A 1 534 ? 20.712 5.900 -46.992 1.00 48.66 534 LEU A N 1
ATOM 4127 C CA . LEU A 1 534 ? 21.181 4.690 -47.695 1.00 48.66 534 LEU A CA 1
ATOM 4128 C C . LEU A 1 534 ? 21.937 5.025 -49.010 1.00 48.66 534 LEU A C 1
ATOM 4130 O O . LEU A 1 534 ? 21.342 5.098 -50.084 1.00 48.66 534 LEU A O 1
ATOM 4134 N N . GLY A 1 535 ? 23.261 5.199 -48.936 1.00 51.94 535 GLY A N 1
ATOM 4135 C CA . GLY A 1 535 ? 24.128 5.517 -50.083 1.00 51.94 535 GLY A CA 1
ATOM 4136 C C . GLY A 1 535 ? 24.181 7.012 -50.440 1.00 51.94 535 GLY A C 1
ATOM 4137 O O . GLY A 1 535 ? 23.822 7.864 -49.635 1.00 51.94 535 GLY A O 1
ATOM 4138 N N . ASP A 1 536 ? 24.614 7.338 -51.665 1.00 42.94 536 ASP A N 1
ATOM 4139 C CA . ASP A 1 536 ? 24.721 8.718 -52.198 1.00 42.94 536 ASP A CA 1
ATOM 4140 C C . ASP A 1 536 ? 23.355 9.400 -52.482 1.00 42.94 536 ASP A C 1
ATOM 4142 O O . ASP A 1 536 ? 23.288 10.420 -53.170 1.00 42.94 536 ASP A O 1
ATOM 4146 N N . TYR A 1 537 ? 22.239 8.858 -51.979 1.00 48.81 537 TYR A N 1
ATOM 4147 C CA . TYR A 1 537 ? 20.893 9.375 -52.243 1.00 48.81 537 TYR A CA 1
ATOM 4148 C C . TYR A 1 537 ? 20.419 10.341 -51.142 1.00 48.81 537 TYR A C 1
ATOM 4150 O O . TYR A 1 537 ? 20.130 9.941 -50.014 1.00 48.81 537 TYR A O 1
ATOM 4158 N N . ASP A 1 538 ? 20.274 11.621 -51.499 1.00 59.94 538 ASP A N 1
ATOM 4159 C CA . ASP A 1 538 ? 19.610 12.661 -50.699 1.00 59.94 538 ASP A CA 1
ATOM 4160 C C . ASP A 1 538 ? 18.081 12.504 -50.803 1.00 59.94 538 ASP A C 1
ATOM 4162 O O . ASP A 1 538 ? 17.429 13.084 -51.680 1.00 59.94 538 ASP A O 1
ATOM 4166 N N . TYR A 1 539 ? 17.495 11.695 -49.916 1.00 68.12 539 TYR A N 1
ATOM 4167 C CA . TYR A 1 539 ? 16.042 11.608 -49.744 1.00 68.12 539 TYR A CA 1
ATOM 4168 C C . TYR A 1 539 ? 15.612 12.120 -48.357 1.00 68.12 539 TYR A C 1
ATOM 4170 O O . TYR A 1 539 ? 16.311 11.880 -47.369 1.00 68.12 539 TYR A O 1
ATOM 4178 N N . PRO A 1 540 ? 14.460 12.817 -48.246 1.00 76.06 540 PRO A N 1
ATOM 4179 C CA . PRO A 1 540 ? 13.907 13.226 -46.957 1.00 76.06 540 PRO A CA 1
ATOM 4180 C C . PRO A 1 540 ? 13.638 12.021 -46.047 1.00 76.06 540 PRO A C 1
ATOM 4182 O O . PRO A 1 540 ? 12.938 11.080 -46.432 1.00 76.06 540 PRO A O 1
ATOM 4185 N N . HIS A 1 541 ? 14.175 12.057 -44.832 1.00 85.50 541 HIS A N 1
ATOM 4186 C CA . HIS A 1 541 ? 13.961 11.020 -43.831 1.00 85.50 541 HIS A CA 1
ATOM 4187 C C . HIS A 1 541 ? 13.956 11.602 -42.421 1.00 85.50 541 HIS A C 1
ATOM 4189 O O . HIS A 1 541 ? 14.494 12.676 -42.148 1.00 85.50 541 HIS A O 1
ATOM 4195 N N . LEU A 1 542 ? 13.337 10.859 -41.512 1.00 90.94 542 LEU A N 1
ATOM 4196 C CA . LEU A 1 542 ? 13.480 11.037 -40.082 1.00 90.94 542 LEU A CA 1
ATOM 4197 C C . LEU A 1 542 ? 14.592 10.107 -39.596 1.00 90.94 542 LEU A C 1
ATOM 4199 O O . LEU A 1 542 ? 14.441 8.888 -39.653 1.00 90.94 542 LEU A O 1
ATOM 4203 N N . HIS A 1 543 ? 15.673 10.681 -39.079 1.00 91.19 543 HIS A N 1
ATOM 4204 C CA . HIS A 1 543 ? 16.686 9.906 -38.373 1.00 91.19 543 HIS A CA 1
ATOM 4205 C C . HIS A 1 543 ? 16.253 9.703 -36.917 1.00 91.19 543 HIS A C 1
ATOM 4207 O O . HIS A 1 543 ? 15.954 10.677 -36.209 1.00 91.19 543 HIS A O 1
ATOM 4213 N N . VAL A 1 544 ? 16.196 8.443 -36.490 1.00 92.62 544 VAL A N 1
ATOM 4214 C CA . VAL A 1 544 ? 15.699 8.024 -35.177 1.00 92.62 544 VAL A CA 1
ATOM 4215 C C . VAL A 1 544 ? 16.750 7.190 -34.471 1.00 92.62 544 VAL A C 1
ATOM 4217 O O . VAL A 1 544 ? 17.198 6.173 -34.991 1.00 92.62 544 VAL A O 1
ATOM 4220 N N . GLU A 1 545 ? 17.083 7.566 -33.243 1.00 93.06 545 GLU A N 1
ATOM 4221 C CA . GLU A 1 545 ? 17.946 6.758 -32.385 1.00 93.06 545 GLU A CA 1
ATOM 4222 C C . GLU A 1 545 ? 17.228 6.374 -31.099 1.00 93.06 545 GLU A C 1
ATOM 4224 O O . GLU A 1 545 ? 16.434 7.150 -30.556 1.00 93.06 545 GLU A O 1
ATOM 4229 N N . LEU A 1 546 ? 17.611 5.221 -30.559 1.00 90.50 546 LEU A N 1
ATOM 4230 C CA . LEU A 1 546 ? 17.363 4.846 -29.178 1.00 90.50 546 LEU A CA 1
ATOM 4231 C C . LEU A 1 546 ? 18.709 4.606 -28.500 1.00 90.50 546 LEU A C 1
ATOM 4233 O O . LEU A 1 546 ? 19.501 3.786 -28.948 1.00 90.50 546 LEU A O 1
ATOM 4237 N N . ARG A 1 547 ? 18.994 5.332 -27.421 1.00 89.75 547 ARG A N 1
ATOM 4238 C CA . ARG A 1 547 ? 20.231 5.182 -26.648 1.00 89.75 547 ARG A CA 1
ATOM 4239 C C . ARG A 1 547 ? 19.894 4.671 -25.263 1.00 89.75 547 ARG A C 1
ATOM 4241 O O . ARG A 1 547 ? 19.196 5.365 -24.533 1.00 89.75 547 ARG A O 1
ATOM 4248 N N . VAL A 1 548 ? 20.432 3.521 -24.881 1.00 81.44 548 VAL A N 1
ATOM 4249 C CA . VAL A 1 548 ? 20.295 2.948 -23.535 1.00 81.44 548 VAL A CA 1
ATOM 4250 C C . VAL A 1 548 ? 21.645 3.075 -22.840 1.00 81.44 548 VAL A C 1
ATOM 4252 O O . VAL A 1 548 ? 22.652 2.597 -23.359 1.00 81.44 548 VAL A O 1
ATOM 4255 N N . ASN A 1 549 ? 21.704 3.787 -21.709 1.00 77.38 549 ASN A N 1
ATOM 4256 C CA . ASN A 1 549 ? 22.965 4.095 -21.011 1.00 77.38 549 ASN A CA 1
ATOM 4257 C C . ASN A 1 549 ? 24.016 4.771 -21.916 1.00 77.38 549 ASN A C 1
ATOM 4259 O O . ASN A 1 549 ? 25.218 4.550 -21.791 1.00 77.38 549 ASN A O 1
ATOM 4263 N N . GLY A 1 550 ? 23.553 5.593 -22.863 1.00 83.19 550 GLY A N 1
ATOM 4264 C CA . GLY A 1 550 ? 24.406 6.268 -23.844 1.00 83.19 550 GLY A CA 1
ATOM 4265 C C . GLY A 1 550 ? 24.870 5.392 -25.013 1.00 83.19 550 GLY A C 1
ATOM 4266 O O . GLY A 1 550 ? 25.471 5.926 -25.945 1.00 83.19 550 GLY A O 1
ATOM 4267 N N . VAL A 1 551 ? 24.560 4.091 -25.009 1.00 82.31 551 VAL A N 1
ATOM 4268 C CA . VAL A 1 551 ? 24.883 3.158 -26.095 1.00 82.31 551 VAL A CA 1
ATOM 4269 C C . VAL A 1 551 ? 23.716 3.099 -27.087 1.00 82.31 551 VAL A C 1
ATOM 4271 O O . VAL A 1 551 ? 22.593 2.806 -26.669 1.00 82.31 551 VAL A O 1
ATOM 4274 N N . PRO A 1 552 ? 23.944 3.367 -28.386 1.00 85.94 552 PRO A N 1
ATOM 4275 C CA . PRO A 1 552 ? 22.926 3.197 -29.417 1.00 85.94 552 PRO A CA 1
ATOM 4276 C C . PRO A 1 552 ? 22.411 1.755 -29.514 1.00 85.94 552 PRO A C 1
ATOM 4278 O O . PRO A 1 552 ? 23.203 0.815 -29.527 1.00 85.94 552 PRO A O 1
ATOM 4281 N N . GLN A 1 553 ? 21.094 1.606 -29.604 1.00 83.31 553 GLN A N 1
ATOM 4282 C CA . GLN A 1 553 ? 20.358 0.368 -29.849 1.00 83.31 553 GLN A CA 1
ATOM 4283 C C . GLN A 1 553 ? 19.535 0.531 -31.127 1.00 83.31 553 GLN A C 1
ATOM 4285 O O . GLN A 1 553 ? 19.191 1.657 -31.489 1.00 83.31 553 GLN A O 1
ATOM 4290 N N . ASP A 1 554 ? 19.196 -0.575 -31.788 1.00 83.12 554 ASP A N 1
ATOM 4291 C CA . ASP A 1 554 ? 18.243 -0.541 -32.896 1.00 83.12 554 ASP A CA 1
ATOM 4292 C C . ASP A 1 554 ? 16.832 -0.252 -32.362 1.00 83.12 554 ASP A C 1
ATOM 4294 O O . ASP A 1 554 ? 16.279 -1.090 -31.657 1.00 83.12 554 ASP A O 1
ATOM 4298 N N . PRO A 1 555 ? 16.235 0.929 -32.625 1.00 82.56 555 PRO A N 1
ATOM 4299 C CA . PRO A 1 555 ? 14.891 1.231 -32.139 1.00 82.56 555 PRO A CA 1
ATOM 4300 C C . PRO A 1 555 ? 13.818 0.320 -32.752 1.00 82.56 555 PRO A C 1
ATOM 4302 O O . PRO A 1 555 ? 12.785 0.122 -32.119 1.00 82.56 555 PRO A O 1
ATOM 4305 N N . SER A 1 556 ? 14.049 -0.247 -33.944 1.00 78.12 556 SER A N 1
ATOM 4306 C CA . SER A 1 556 ? 13.046 -1.052 -34.650 1.00 78.12 556 SER A CA 1
ATOM 4307 C C . SER A 1 556 ? 12.792 -2.417 -34.019 1.00 78.12 556 SER A C 1
ATOM 4309 O O . SER A 1 556 ? 11.713 -2.970 -34.196 1.00 78.12 556 SER A O 1
ATOM 4311 N N . THR A 1 557 ? 13.725 -2.932 -33.212 1.00 73.81 557 THR A N 1
ATOM 4312 C CA . THR A 1 557 ? 13.536 -4.193 -32.475 1.00 73.81 557 THR A CA 1
ATOM 4313 C C . THR A 1 557 ? 12.519 -4.079 -31.340 1.00 73.81 557 THR A C 1
ATOM 4315 O O . THR A 1 557 ? 12.221 -5.078 -30.694 1.00 73.81 557 THR A O 1
ATOM 4318 N N . TYR A 1 558 ? 12.036 -2.866 -31.055 1.00 72.00 558 TYR A N 1
ATOM 4319 C CA . TYR A 1 558 ? 11.100 -2.576 -29.968 1.00 72.00 558 TYR A CA 1
ATOM 4320 C C . TYR A 1 558 ? 9.754 -2.034 -30.450 1.00 72.00 558 TYR A C 1
ATOM 4322 O O . TYR A 1 558 ? 8.958 -1.584 -29.623 1.00 72.00 558 TYR A O 1
ATOM 4330 N N . TRP A 1 559 ? 9.536 -2.015 -31.763 1.00 74.75 559 TRP A N 1
ATOM 4331 C CA . TRP A 1 559 ? 8.251 -1.697 -32.371 1.00 74.75 559 TRP A CA 1
ATOM 4332 C C . TRP A 1 559 ? 7.484 -2.996 -32.625 1.00 74.75 559 TRP A C 1
ATOM 4334 O O . TRP A 1 559 ? 8.107 -4.010 -32.937 1.00 74.75 559 TRP A O 1
ATOM 4344 N N . ASP A 1 560 ? 6.160 -2.947 -32.471 1.00 56.34 560 ASP A N 1
ATOM 4345 C CA . ASP A 1 560 ? 5.262 -4.073 -32.775 1.00 56.34 560 ASP A CA 1
ATOM 4346 C C . ASP A 1 560 ? 5.239 -4.440 -34.268 1.00 56.34 560 ASP A C 1
ATOM 4348 O O . ASP A 1 560 ? 5.260 -3.511 -35.118 1.00 56.34 560 ASP A O 1
#

Radius of gyration: 28.93 Å; chains: 1; bounding box: 63×70×83 Å

Foldseek 3Di:
DDPCPDDPVVVVVVVVCVVVPHDDDVVQQDPPDPPLVSLVSVVVCVCVVPVDPFFLDLVLLQSLQVLCVVPVLAAEEEEEEDPLQQVLLLLLQLLCVLQAAEFEDDAPLQFLRRQSVRSCVVPDDPPGHHYYGGYHDDQALVRLVSCLSRAAHLEYEYQEQDQFNCQHQVDSVSVLVSSVSNVSRYDDLGAYEFECVHPSRVVCVPPPRYAYEYDPDDGQWYWAPWDAAQQGIWTFIDGPRDGQETDDARQFFPSCVRSLRRSVVVSVVVVDGRVSSVSSRVPRDDDPQCQDWDCPPQEIEGRNASADDLVSLVRSLRRLVSADFQAEEEEEQHPSNRPCLLVSLLVSLLVCLVVPVRHQAYEYEDDSNVSSLVSVVVNPDDNVRYYYDPFLVVVLVVCVVPDDRRYYYYHYYHNVSVCVVSVVCRVHFAFAAQAPDFDDPVQKFFWQPDDDPNDGRQEIWTFDDWFGFTWGRAKFWWPAFQQDAQQFTKTWGDDGQQKIKIKGQFPFAPAGTTIDGGGDRGGTFHHGHNPDGDPPDRGTTITMWIAHNNHTDYPVVRYD

Secondary structure (DSSP, 8-state):
------HHHHHHHHHHHHTTT----GGGS-TTS-HHHHHHHHHHHHHHHHSS--TT-HHHHHHHHHHHHHTTTS-EEEEE-SSSHHHHHHHHHHHHTTTSEEEE--TT--STTTHHHHHHHT-S--SS-EEEEEE----STTHHHHHHHH--EEEEEE----S-SHHHH-SHHHHHHHHHGGGGGEEEEEEEEEESSSTTGGGGGGSTTEEEEESSS--SEEEEEEEEETTEEEEEEEETTEEEEEEEE---SGGGHHHHHHHHHHHHHTT--HHHHHHHHHT--PPTTSSEEEEETTEEEEEETT---HHHHHHHHHHHTTS-S-EEEEEE--TT-GGGHHHHHHHHHHHHHHH-TTEEEEEEESGGGHHHHHHHHHTT--GGGEEEES-HHHHHHHHHTT--TT-EEEEE--GGG-THHHHHHTTS-S---SSSSPPPGGGSBPTTSSEETTEE--SEEEE--TT-EEE-SSSEEEEEEEE-GGG-EEEEEE-STTEEEEEEEESEES--SEEE-TT-EEEE----S----SSS----EEEEEEEETTEEE-GGGG--